Protein AF-0000000082899718 (afdb_homodimer)

Structure (mmCIF, N/CA/C/O backbone):
data_AF-0000000082899718-model_v1
#
loop_
_entity.id
_entity.type
_entity.pdbx_description
1 polymer 'Cadherin domain-containing protein'
#
loop_
_atom_site.group_PDB
_atom_site.id
_atom_site.type_symbol
_atom_site.label_atom_id
_atom_site.label_alt_id
_atom_site.label_comp_id
_atom_site.label_asym_id
_atom_site.label_entity_id
_atom_site.label_seq_id
_atom_site.pdbx_PDB_ins_code
_atom_site.Cartn_x
_atom_site.Cartn_y
_atom_site.Cartn_z
_atom_site.occupancy
_atom_site.B_iso_or_equiv
_atom_site.auth_seq_id
_atom_site.auth_comp_id
_atom_site.auth_asym_id
_atom_site.auth_atom_id
_atom_site.pdbx_PDB_model_num
ATOM 1 N N . MET A 1 1 ? -25.375 -7.09 -9.625 1 28.59 1 MET A N 1
ATOM 2 C CA . MET A 1 1 ? -25.609 -8.531 -9.547 1 28.59 1 MET A CA 1
ATOM 3 C C . MET A 1 1 ? -24.859 -9.258 -10.656 1 28.59 1 MET A C 1
ATOM 5 O O . MET A 1 1 ? -25.297 -9.273 -11.805 1 28.59 1 MET A O 1
ATOM 9 N N . ALA A 1 2 ? -23.562 -9.211 -10.625 1 34 2 ALA A N 1
ATOM 10 C CA . ALA A 1 2 ? -22.844 -9.773 -11.766 1 34 2 ALA A CA 1
ATOM 11 C C . ALA A 1 2 ? -23.312 -11.195 -12.062 1 34 2 ALA A C 1
ATOM 13 O O . ALA A 1 2 ? -23.578 -11.969 -11.148 1 34 2 ALA A O 1
ATOM 14 N N . ARG A 1 3 ? -23.938 -11.422 -13.211 1 34.09 3 ARG A N 1
ATOM 15 C CA . ARG A 1 3 ? -24.406 -12.703 -13.719 1 34.09 3 ARG A CA 1
ATOM 16 C C . ARG A 1 3 ? -23.422 -13.82 -13.398 1 34.09 3 ARG A C 1
ATOM 18 O O . ARG A 1 3 ? -22.281 -13.797 -13.852 1 34.09 3 ARG A O 1
ATOM 25 N N . ARG A 1 4 ? -23.641 -14.484 -12.312 1 43.28 4 ARG A N 1
ATOM 26 C CA . ARG A 1 4 ? -22.906 -15.695 -11.961 1 43.28 4 ARG A CA 1
ATOM 27 C C . ARG A 1 4 ? -22.844 -16.672 -13.141 1 43.28 4 ARG A C 1
ATOM 29 O O . ARG A 1 4 ? -23.891 -17.156 -13.602 1 43.28 4 ARG A O 1
ATOM 36 N N . LEU A 1 5 ? -22.141 -16.359 -14.008 1 43.94 5 LEU A N 1
ATOM 37 C CA . LEU A 1 5 ? -22.062 -17.297 -15.117 1 43.94 5 LEU A CA 1
ATOM 38 C C . LEU A 1 5 ? -22.172 -18.734 -14.625 1 43.94 5 LEU A C 1
ATOM 40 O O . LEU A 1 5 ? -21.734 -19.062 -13.523 1 43.94 5 LEU A O 1
ATOM 44 N N . PRO A 1 6 ? -23.156 -19.438 -15.25 1 46.75 6 PRO A N 1
ATOM 45 C CA . PRO A 1 6 ? -23.344 -20.859 -14.953 1 46.75 6 PRO A CA 1
ATOM 46 C C . PRO A 1 6 ? -22.031 -21.641 -14.898 1 46.75 6 PRO A C 1
ATOM 48 O O . PRO A 1 6 ? -21.125 -21.359 -15.688 1 46.75 6 PRO A O 1
ATOM 51 N N . PHE A 1 7 ? -21.75 -22.094 -13.797 1 46.81 7 PHE A N 1
ATOM 52 C CA . PHE A 1 7 ? -20.641 -22.969 -13.438 1 46.81 7 PHE A CA 1
ATOM 53 C C . PHE A 1 7 ? -20.641 -24.234 -14.297 1 46.81 7 PHE A C 1
ATOM 55 O O . PHE A 1 7 ? -19.938 -25.203 -13.984 1 46.81 7 PHE A O 1
ATOM 62 N N . ASP A 1 8 ? -21.578 -24.328 -15.281 1 45.09 8 ASP A N 1
ATOM 63 C CA . ASP A 1 8 ? -21.609 -25.656 -15.875 1 45.09 8 ASP A CA 1
ATOM 64 C C . ASP A 1 8 ? -20.312 -25.953 -16.609 1 45.09 8 ASP A C 1
ATOM 66 O O . ASP A 1 8 ? -19.828 -25.141 -17.406 1 45.09 8 ASP A O 1
ATOM 70 N N . GLU A 1 9 ? -19.609 -27.062 -16.188 1 52.81 9 GLU A N 1
ATOM 71 C CA . GLU A 1 9 ? -18.281 -27.625 -16.453 1 52.81 9 GLU A CA 1
ATOM 72 C C . GLU A 1 9 ? -18.234 -28.266 -17.844 1 52.81 9 GLU A C 1
ATOM 74 O O . GLU A 1 9 ? -18.844 -29.312 -18.062 1 52.81 9 GLU A O 1
ATOM 79 N N . PRO A 1 10 ? -18.188 -27.562 -18.922 1 48.19 10 PRO A N 1
ATOM 80 C CA . PRO A 1 10 ? -18 -28.438 -20.094 1 48.19 10 PRO A CA 1
ATOM 81 C C . PRO A 1 10 ? -16.703 -29.234 -20.031 1 48.19 10 PRO A C 1
ATOM 83 O O . PRO A 1 10 ? -15.695 -28.75 -19.5 1 48.19 10 PRO A O 1
ATOM 86 N N . VAL A 1 11 ? -16.75 -30.594 -20.047 1 50.59 11 VAL A N 1
ATOM 87 C CA . VAL A 1 11 ? -15.633 -31.5 -20.328 1 50.59 11 VAL A CA 1
ATOM 88 C C . VAL A 1 11 ? -15 -31.156 -21.672 1 50.59 11 VAL A C 1
ATOM 90 O O . VAL A 1 11 ? -15.703 -31.016 -22.672 1 50.59 11 VAL A O 1
ATOM 93 N N . LYS A 1 12 ? -13.93 -30.328 -21.812 1 57.06 12 LYS A N 1
ATOM 94 C CA . LYS A 1 12 ? -13.344 -30.141 -23.141 1 57.06 12 LYS A CA 1
ATOM 95 C C . LYS A 1 12 ? -11.992 -30.844 -23.25 1 57.06 12 LYS A C 1
ATOM 97 O O . LYS A 1 12 ? -11.367 -31.156 -22.219 1 57.06 12 LYS A O 1
ATOM 102 N N . VAL A 1 13 ? -11.742 -31.547 -24.406 1 54.06 13 VAL A N 1
ATOM 103 C CA . VAL A 1 13 ? -10.406 -32 -24.812 1 54.06 13 VAL A CA 1
ATOM 104 C C . VAL A 1 13 ? -9.438 -30.812 -24.766 1 54.06 13 VAL A C 1
ATOM 106 O O . VAL A 1 13 ? -9.703 -29.766 -25.359 1 54.06 13 VAL A O 1
ATOM 109 N N . CYS A 1 14 ? -8.688 -30.688 -23.688 1 55.84 14 CYS A N 1
ATOM 110 C CA . CYS A 1 14 ? -7.906 -29.484 -23.438 1 55.84 14 CYS A CA 1
ATOM 111 C C . CYS A 1 14 ? -6.867 -29.266 -24.531 1 55.84 14 CYS A C 1
ATOM 113 O O . CYS A 1 14 ? -6.566 -28.125 -24.875 1 55.84 14 CYS A O 1
ATOM 115 N N . ASP A 1 15 ? -5.777 -29.953 -24.656 1 53.25 15 ASP A N 1
ATOM 116 C CA . ASP A 1 15 ? -4.734 -29.656 -25.625 1 53.25 15 ASP A CA 1
ATOM 117 C C . ASP A 1 15 ? -4.734 -30.672 -26.766 1 53.25 15 ASP A C 1
ATOM 119 O O . ASP A 1 15 ? -4.547 -31.859 -26.547 1 53.25 15 ASP A O 1
ATOM 123 N N . ARG A 1 16 ? -5.48 -30.312 -27.859 1 45.59 16 ARG A N 1
ATOM 124 C CA . ARG A 1 16 ? -5.566 -31.094 -29.078 1 45.59 16 ARG A CA 1
ATOM 125 C C . ARG A 1 16 ? -4.195 -31.266 -29.719 1 45.59 16 ARG A C 1
ATOM 127 O O . ARG A 1 16 ? -4.055 -31.969 -30.719 1 45.59 16 ARG A O 1
ATOM 134 N N . ALA A 1 17 ? -3.336 -30.391 -29.391 1 42.31 17 ALA A N 1
ATOM 135 C CA . ALA A 1 17 ? -2.281 -30.391 -30.406 1 42.31 17 ALA A CA 1
ATOM 136 C C . ALA A 1 17 ? -1.588 -31.734 -30.484 1 42.31 17 ALA A C 1
ATOM 138 O O . ALA A 1 17 ? -1.127 -32.156 -31.562 1 42.31 17 ALA A O 1
ATOM 139 N N . SER A 1 18 ? -0.905 -32.25 -29.391 1 42.44 18 SER A N 1
ATOM 140 C CA . SER A 1 18 ? -0 -33.344 -29.719 1 42.44 18 SER A CA 1
ATOM 141 C C . SER A 1 18 ? -0.727 -34.688 -29.703 1 42.44 18 SER A C 1
ATOM 143 O O . SER A 1 18 ? -1.551 -34.938 -28.828 1 42.44 18 SER A O 1
ATOM 145 N N . GLY A 1 19 ? -1.219 -35.188 -30.719 1 43.94 19 GLY A N 1
ATOM 146 C CA . GLY A 1 19 ? -1.816 -36.5 -31.016 1 43.94 19 GLY A CA 1
ATOM 147 C C . GLY A 1 19 ? -2.539 -37.125 -29.844 1 43.94 19 GLY A C 1
ATOM 148 O O . GLY A 1 19 ? -3.631 -37.656 -30 1 43.94 19 GLY A O 1
ATOM 149 N N . ARG A 1 20 ? -1.922 -37.688 -28.828 1 52 20 ARG A N 1
ATOM 150 C CA . ARG A 1 20 ? -2.697 -38.312 -27.75 1 52 20 ARG A CA 1
ATOM 151 C C . ARG A 1 20 ? -2.916 -37.344 -26.609 1 52 20 ARG A C 1
ATOM 153 O O . ARG A 1 20 ? -1.966 -36.969 -25.906 1 52 20 ARG A O 1
ATOM 160 N N . THR A 1 21 ? -3.875 -36.281 -26.516 1 60.38 21 THR A N 1
ATOM 161 C CA . THR A 1 21 ? -4.203 -35.094 -25.719 1 60.38 21 THR A CA 1
ATOM 162 C C . THR A 1 21 ? -4.793 -35.5 -24.375 1 60.38 21 THR A C 1
ATOM 164 O O . THR A 1 21 ? -5.777 -36.25 -24.312 1 60.38 21 THR A O 1
ATOM 167 N N . PRO A 1 22 ? -3.99 -35.25 -23.266 1 76.06 22 PRO A N 1
ATOM 168 C CA . PRO A 1 22 ? -4.598 -35.562 -21.969 1 76.06 22 PRO A CA 1
ATOM 169 C C . PRO A 1 22 ? -5.988 -34.938 -21.797 1 76.06 22 PRO A C 1
ATOM 171 O O . PRO A 1 22 ? -6.277 -33.906 -22.391 1 76.06 22 PRO A O 1
ATOM 174 N N . LEU A 1 23 ? -6.855 -35.844 -21.359 1 82.56 23 LEU A N 1
ATOM 175 C CA . LEU A 1 23 ? -8.195 -35.344 -21.062 1 82.56 23 LEU A CA 1
ATOM 176 C C . LEU A 1 23 ? -8.156 -34.312 -19.953 1 82.56 23 LEU A C 1
ATOM 178 O O . LEU A 1 23 ? -7.285 -34.375 -19.078 1 82.56 23 LEU A O 1
ATOM 182 N N . CYS A 1 24 ? -8.969 -33.312 -20.125 1 88.62 24 CYS A N 1
ATOM 183 C CA . CYS A 1 24 ? -8.984 -32.25 -19.125 1 88.62 24 CYS A CA 1
ATOM 184 C C . CYS A 1 24 ? -10.414 -31.859 -18.75 1 88.62 24 CYS A C 1
ATOM 186 O O . CYS A 1 24 ? -11.367 -32.312 -19.406 1 88.62 24 CYS A O 1
ATOM 188 N N . ALA A 1 25 ? -10.539 -31.234 -17.641 1 90.12 25 ALA A N 1
ATOM 189 C CA . ALA A 1 25 ? -11.773 -30.625 -17.172 1 90.12 25 ALA A CA 1
ATOM 190 C C . ALA A 1 25 ? -11.578 -29.141 -16.891 1 90.12 25 ALA A C 1
ATOM 192 O O . ALA A 1 25 ? -10.461 -28.703 -16.578 1 90.12 25 ALA A O 1
ATOM 193 N N . GLU A 1 26 ? -12.602 -28.359 -17.094 1 91.44 26 GLU A N 1
ATOM 194 C CA . GLU A 1 26 ? -12.555 -26.922 -16.844 1 91.44 26 GLU A CA 1
ATOM 195 C C . GLU A 1 26 ? -13.648 -26.516 -15.859 1 91.44 26 GLU A C 1
ATOM 197 O O . GLU A 1 26 ? -14.734 -27.094 -15.844 1 91.44 26 GLU A O 1
ATOM 202 N N . ALA A 1 27 ? -13.289 -25.594 -15.062 1 92.31 27 ALA A N 1
ATOM 203 C CA . ALA A 1 27 ? -14.242 -25.016 -14.117 1 92.31 27 ALA A CA 1
ATOM 204 C C . ALA A 1 27 ? -13.906 -23.547 -13.836 1 92.31 27 ALA A C 1
ATOM 206 O O . ALA A 1 27 ? -12.867 -23.062 -14.258 1 92.31 27 ALA A O 1
ATOM 207 N N . VAL A 1 28 ? -14.867 -22.906 -13.242 1 93.56 28 VAL A N 1
ATOM 208 C CA . VAL A 1 28 ? -14.688 -21.5 -12.906 1 93.56 28 VAL A CA 1
ATOM 209 C C . VAL A 1 28 ? -14.617 -21.328 -11.383 1 93.56 28 VAL A C 1
ATOM 211 O O . VAL A 1 28 ? -15.391 -21.953 -10.656 1 93.56 28 VAL A O 1
ATOM 214 N N . VAL A 1 29 ? -13.625 -20.625 -10.977 1 95.12 29 VAL A N 1
ATOM 215 C CA . VAL A 1 29 ? -13.508 -20.203 -9.586 1 95.12 29 VAL A CA 1
ATOM 216 C C . VAL A 1 29 ? -13.68 -18.688 -9.492 1 95.12 29 VAL A C 1
ATOM 218 O O . VAL A 1 29 ? -13.031 -17.938 -10.227 1 95.12 29 VAL A O 1
ATOM 221 N N . VAL A 1 30 ? -14.562 -18.281 -8.656 1 95.69 30 VAL A N 1
ATOM 222 C CA . VAL A 1 30 ? -14.727 -16.844 -8.422 1 95.69 30 VAL A CA 1
ATOM 223 C C . VAL A 1 30 ? -14.047 -16.453 -7.109 1 95.69 30 VAL A C 1
ATOM 225 O O . VAL A 1 30 ? -14.336 -17.031 -6.059 1 95.69 30 VAL A O 1
ATOM 228 N N . VAL A 1 31 ? -13.094 -15.594 -7.18 1 95.94 31 VAL A N 1
ATOM 229 C CA . VAL A 1 31 ? -12.414 -15.086 -5.992 1 95.94 31 VAL A CA 1
ATOM 230 C C . VAL A 1 31 ? -12.906 -13.68 -5.676 1 95.94 31 VAL A C 1
ATOM 232 O O . VAL A 1 31 ? -12.641 -12.734 -6.426 1 95.94 31 VAL A O 1
ATOM 235 N N . ASP A 1 32 ? -13.57 -13.547 -4.566 1 93.94 32 ASP A N 1
ATOM 236 C CA . ASP A 1 32 ? -14.008 -12.234 -4.102 1 93.94 32 ASP A CA 1
ATOM 237 C C . ASP A 1 32 ? -12.852 -11.461 -3.465 1 93.94 32 ASP A C 1
ATOM 239 O O . ASP A 1 32 ? -12.148 -11.992 -2.6 1 93.94 32 ASP A O 1
ATOM 243 N N . VAL A 1 33 ? -12.594 -10.383 -4.012 1 91 33 VAL A N 1
ATOM 244 C CA . VAL A 1 33 ? -11.578 -9.516 -3.432 1 91 33 VAL A CA 1
ATOM 245 C C . VAL A 1 33 ? -12.219 -8.602 -2.389 1 91 33 VAL A C 1
ATOM 247 O O . VAL A 1 33 ? -12.891 -7.625 -2.736 1 91 33 VAL A O 1
ATOM 250 N N . LEU A 1 34 ? -11.914 -9.008 -1.213 1 83.56 34 LEU A N 1
ATOM 251 C CA . LEU A 1 34 ? -12.547 -8.297 -0.114 1 83.56 34 LEU A CA 1
ATOM 252 C C . LEU A 1 34 ? -11.695 -7.113 0.332 1 83.56 34 LEU A C 1
ATOM 254 O O . LEU A 1 34 ? -10.477 -7.234 0.459 1 83.56 34 LEU A O 1
ATOM 258 N N . ASP A 1 35 ? -12.164 -6.02 0.228 1 81.12 35 ASP A N 1
ATOM 259 C CA . ASP A 1 35 ? -11.594 -4.824 0.837 1 81.12 35 ASP A CA 1
ATOM 260 C C . ASP A 1 35 ? -12.492 -4.281 1.944 1 81.12 35 ASP A C 1
ATOM 262 O O . ASP A 1 35 ? -13.375 -3.463 1.688 1 81.12 35 ASP A O 1
ATOM 266 N N . LYS A 1 36 ? -12.258 -4.949 3.092 1 78.94 36 LYS A N 1
ATOM 267 C CA . LYS A 1 36 ? -13.133 -4.598 4.207 1 78.94 36 LYS A CA 1
ATOM 268 C C . LYS A 1 36 ? -12.641 -3.338 4.914 1 78.94 36 LYS A C 1
ATOM 270 O O . LYS A 1 36 ? -11.438 -3.164 5.117 1 78.94 36 LYS A O 1
ATOM 275 N N . ASN A 1 37 ? -13.602 -2.486 5.184 1 87.38 37 ASN A N 1
ATOM 276 C CA . ASN A 1 37 ? -13.305 -1.341 6.035 1 87.38 37 ASN A CA 1
ATOM 277 C C . ASN A 1 37 ? -13.367 -1.712 7.516 1 87.38 37 ASN A C 1
ATOM 279 O O . ASN A 1 37 ? -14.398 -1.513 8.164 1 87.38 37 ASN A O 1
ATOM 283 N N . ASP A 1 38 ? -12.25 -2.26 8.023 1 86.62 38 ASP A N 1
ATOM 284 C CA . ASP A 1 38 ? -12.273 -2.797 9.383 1 86.62 38 ASP A CA 1
ATOM 285 C C . ASP A 1 38 ? -11.508 -1.891 10.344 1 86.62 38 ASP A C 1
ATOM 287 O O . ASP A 1 38 ? -11.422 -2.182 11.539 1 86.62 38 ASP A O 1
ATOM 291 N N . ASN A 1 39 ? -10.961 -0.843 9.852 1 91.06 39 ASN A N 1
ATOM 292 C CA . ASN A 1 39 ? -10.281 0.121 10.711 1 91.06 39 ASN A CA 1
ATOM 293 C C . ASN A 1 39 ? -10.906 1.509 10.602 1 91.06 39 ASN A C 1
ATOM 295 O O . ASN A 1 39 ? -11.234 1.961 9.5 1 91.06 39 ASN A O 1
ATOM 299 N N . LYS A 1 40 ? -11.102 2.094 11.734 1 95.38 40 LYS A N 1
ATOM 300 C CA . LYS A 1 40 ? -11.617 3.461 11.758 1 95.38 40 LYS A CA 1
ATOM 301 C C . LYS A 1 40 ? -10.477 4.473 11.859 1 95.38 40 LYS A C 1
ATOM 303 O O . LYS A 1 40 ? -9.391 4.148 12.336 1 95.38 40 LYS A O 1
ATOM 308 N N . PRO A 1 41 ? -10.703 5.68 11.352 1 95.69 41 PRO A N 1
ATOM 309 C CA . PRO A 1 41 ? -9.703 6.723 11.586 1 95.69 41 PRO A CA 1
ATOM 310 C C . PRO A 1 41 ? -9.461 6.977 13.078 1 95.69 41 PRO A C 1
ATOM 312 O O . PRO A 1 41 ? -10.406 7.035 13.859 1 95.69 41 PRO A O 1
ATOM 315 N N . LEU A 1 42 ? -8.203 7.07 13.406 1 94.62 42 LEU A N 1
ATOM 316 C CA . LEU A 1 42 ? -7.832 7.32 14.797 1 94.62 42 LEU A CA 1
ATOM 317 C C . LEU A 1 42 ? -6.965 8.57 14.914 1 94.62 42 LEU A C 1
ATOM 319 O O . LEU A 1 42 ? -6.016 8.742 14.141 1 94.62 42 LEU A O 1
ATOM 323 N N . PHE A 1 43 ? -7.391 9.375 15.812 1 92.62 43 PHE A N 1
ATOM 324 C CA . PHE A 1 43 ? -6.551 10.516 16.156 1 92.62 43 PHE A CA 1
ATOM 325 C C . PHE A 1 43 ? -5.418 10.102 17.078 1 92.62 43 PHE A C 1
ATOM 327 O O . PHE A 1 43 ? -5.465 9.031 17.688 1 92.62 43 PHE A O 1
ATOM 334 N N . ASN A 1 44 ? -4.336 10.922 17.047 1 83.62 44 ASN A N 1
ATOM 335 C CA . ASN A 1 44 ? -3.174 10.594 17.875 1 83.62 44 ASN A CA 1
ATOM 336 C C . ASN A 1 44 ? -3.471 10.75 19.359 1 83.62 44 ASN A C 1
ATOM 338 O O . ASN A 1 44 ? -2.629 10.438 20.203 1 83.62 44 ASN A O 1
ATOM 342 N N . THR A 1 45 ? -4.609 11.195 19.672 1 79.19 45 THR A N 1
ATOM 343 C CA . THR A 1 45 ? -4.988 11.367 21.078 1 79.19 45 THR A CA 1
ATOM 344 C C . THR A 1 45 ? -6.438 10.945 21.297 1 79.19 45 THR A C 1
ATOM 346 O O . THR A 1 45 ? -7.238 10.938 20.359 1 79.19 45 THR A O 1
ATOM 349 N N . THR A 1 46 ? -6.621 10.516 22.547 1 73.94 46 THR A N 1
ATOM 350 C CA . THR A 1 46 ? -7.984 10.141 22.922 1 73.94 46 THR A CA 1
ATOM 351 C C . THR A 1 46 ? -8.633 11.211 23.797 1 73.94 46 THR A C 1
ATOM 353 O O . THR A 1 46 ? -9.828 11.141 24.078 1 73.94 46 THR A O 1
ATOM 356 N N . SER A 1 47 ? -7.938 12.078 24.219 1 83.62 47 SER A N 1
ATOM 357 C CA . SER A 1 47 ? -8.438 13.156 25.062 1 83.62 47 SER A CA 1
ATOM 358 C C . SER A 1 47 ? -8.508 14.469 24.297 1 83.62 47 SER A C 1
ATOM 360 O O . SER A 1 47 ? -8.148 14.531 23.125 1 83.62 47 SER A O 1
ATOM 362 N N . ASN A 1 48 ? -9.109 15.406 25.078 1 85.38 48 ASN A N 1
ATOM 363 C CA . ASN A 1 48 ? -9.164 16.734 24.484 1 85.38 48 ASN A CA 1
ATOM 364 C C . ASN A 1 48 ? -7.773 17.234 24.078 1 85.38 48 ASN A C 1
ATOM 366 O O . ASN A 1 48 ? -6.801 17.016 24.797 1 85.38 48 ASN A O 1
ATOM 370 N N . LEU A 1 49 ? -7.75 17.734 22.922 1 90.06 49 LEU A N 1
ATOM 371 C CA . LEU A 1 49 ? -6.496 18.25 22.391 1 90.06 49 LEU A CA 1
ATOM 372 C C . LEU A 1 49 ? -6.441 19.781 22.531 1 90.06 49 LEU A C 1
ATOM 374 O O . LEU A 1 49 ? -7.305 20.484 22 1 90.06 49 LEU A O 1
ATOM 378 N N . HIS A 1 50 ? -5.496 20.234 23.281 1 91.44 50 HIS A N 1
ATOM 379 C CA . HIS A 1 50 ? -5.277 21.672 23.422 1 91.44 50 HIS A CA 1
ATOM 380 C C . HIS A 1 50 ? -4.301 22.188 22.359 1 91.44 50 HIS A C 1
ATOM 382 O O . HIS A 1 50 ? -3.191 21.656 22.234 1 91.44 50 HIS A O 1
ATOM 388 N N . VAL A 1 51 ? -4.715 23.188 21.656 1 92.88 51 VAL A N 1
ATOM 389 C CA . VAL A 1 51 ? -3.875 23.719 20.578 1 92.88 51 VAL A CA 1
ATOM 390 C C . VAL A 1 51 ? -3.838 25.25 20.656 1 92.88 51 VAL A C 1
ATOM 392 O O . VAL A 1 51 ? -4.887 25.891 20.719 1 92.88 51 VAL A O 1
ATOM 395 N N . HIS A 1 52 ? -2.629 25.797 20.703 1 94.12 52 HIS A N 1
ATOM 396 C CA . HIS A 1 52 ? -2.488 27.25 20.578 1 94.12 52 HIS A CA 1
ATOM 397 C C . HIS A 1 52 ? -2.615 27.688 19.125 1 94.12 52 HIS A C 1
ATOM 399 O O . HIS A 1 52 ? -2.027 27.078 18.234 1 94.12 52 HIS A O 1
ATOM 405 N N . VAL A 1 53 ? -3.389 28.719 18.922 1 93.62 53 VAL A N 1
ATOM 406 C CA . VAL A 1 53 ? -3.598 29.234 17.578 1 93.62 53 VAL A CA 1
ATOM 407 C C . VAL A 1 53 ? -3.398 30.75 17.562 1 93.62 53 VAL A C 1
ATOM 409 O O . VAL A 1 53 ? -3.422 31.391 18.609 1 93.62 53 VAL A O 1
ATOM 412 N N . PRO A 1 54 ? -3.16 31.312 16.391 1 90.75 54 PRO A N 1
ATOM 413 C CA . PRO A 1 54 ? -2.965 32.781 16.328 1 90.75 54 PRO A CA 1
ATOM 414 C C . PRO A 1 54 ? -4.258 33.531 16.562 1 90.75 54 PRO A C 1
ATOM 416 O O . PRO A 1 54 ? -5.309 33.188 16.031 1 90.75 54 PRO A O 1
ATOM 419 N N . ALA A 1 55 ? -4.051 34.594 17.312 1 90.19 55 ALA A N 1
ATOM 420 C CA . ALA A 1 55 ? -5.133 35.562 17.469 1 90.19 55 ALA A CA 1
ATOM 421 C C . ALA A 1 55 ? -5.012 36.719 16.469 1 90.19 55 ALA A C 1
ATOM 423 O O . ALA A 1 55 ? -3.979 36.844 15.805 1 90.19 55 ALA A O 1
ATOM 424 N N . ASN A 1 56 ? -6.09 37.406 16.219 1 87.31 56 ASN A N 1
ATOM 425 C CA . ASN A 1 56 ? -6.133 38.625 15.438 1 87.31 56 ASN A CA 1
ATOM 426 C C . ASN A 1 56 ? -5.777 38.344 13.977 1 87.31 56 ASN A C 1
ATOM 428 O O . ASN A 1 56 ? -5.117 39.188 13.336 1 87.31 56 ASN A O 1
ATOM 432 N N . ARG A 1 57 ? -6.07 37.125 13.586 1 84 57 ARG A N 1
ATOM 433 C CA . ARG A 1 57 ? -5.801 36.781 12.195 1 84 57 ARG A CA 1
ATOM 434 C C . ARG A 1 57 ? -6.926 35.938 11.617 1 84 57 ARG A C 1
ATOM 436 O O . ARG A 1 57 ? -7.562 35.156 12.336 1 84 57 ARG A O 1
ATOM 443 N N . VAL A 1 58 ? -7.051 36.094 10.289 1 87.38 58 VAL A N 1
ATOM 444 C CA . VAL A 1 58 ? -7.98 35.219 9.562 1 87.38 58 VAL A CA 1
ATOM 445 C C . VAL A 1 58 ? -7.199 34.188 8.758 1 87.38 58 VAL A C 1
ATOM 447 O O . VAL A 1 58 ? -6.047 34.438 8.383 1 87.38 58 VAL A O 1
ATOM 450 N N . GLY A 1 59 ? -7.895 33.125 8.539 1 90 59 GLY A N 1
ATOM 451 C CA . GLY A 1 59 ? -7.234 32.094 7.742 1 90 59 GLY A CA 1
ATOM 452 C C . GLY A 1 59 ? -6.891 30.859 8.539 1 90 59 GLY A C 1
ATOM 453 O O . GLY A 1 59 ? -7.629 30.469 9.445 1 90 59 GLY A O 1
ATOM 454 N N . LEU A 1 60 ? -5.766 30.344 8.219 1 91.5 60 LEU A N 1
ATOM 455 C CA . LEU A 1 60 ? -5.391 29.047 8.758 1 91.5 60 LEU A CA 1
ATOM 456 C C . LEU A 1 60 ? -5.027 29.156 10.234 1 91.5 60 LEU A C 1
ATOM 458 O O . LEU A 1 60 ? -4.23 30 10.625 1 91.5 60 LEU A O 1
ATOM 462 N N . LEU A 1 61 ? -5.641 28.328 11.016 1 92.19 61 LEU A N 1
ATOM 463 C CA . LEU A 1 61 ? -5.336 28.25 12.438 1 92.19 61 LEU A CA 1
ATOM 464 C C . LEU A 1 61 ? -4.445 27.047 12.742 1 92.19 61 LEU A C 1
ATOM 466 O O . LEU A 1 61 ? -3.404 27.188 13.383 1 92.19 61 LEU A O 1
ATOM 470 N N . THR A 1 62 ? -4.867 25.922 12.266 1 93.5 62 THR A N 1
ATOM 471 C CA . THR A 1 62 ? -4.148 24.672 12.516 1 93.5 62 THR A CA 1
ATOM 472 C C . THR A 1 62 ? -4.656 23.562 11.602 1 93.5 62 THR A C 1
ATOM 474 O O . THR A 1 62 ? -5.582 23.781 10.812 1 93.5 62 THR A O 1
ATOM 477 N N . ARG A 1 63 ? -3.959 22.438 11.656 1 93.62 63 ARG A N 1
ATOM 478 C CA . ARG A 1 63 ? -4.387 21.25 10.922 1 93.62 63 ARG A CA 1
ATOM 479 C C . ARG A 1 63 ? -4.434 20.031 11.836 1 93.62 63 ARG A C 1
ATOM 481 O O . ARG A 1 63 ? -3.514 19.797 12.625 1 93.62 63 ARG A O 1
ATOM 488 N N . ILE A 1 64 ? -5.578 19.359 11.766 1 92.56 64 ILE A N 1
ATOM 489 C CA . ILE A 1 64 ? -5.727 18.109 12.492 1 92.56 64 ILE A CA 1
ATOM 490 C C . ILE A 1 64 ? -5.664 16.938 11.523 1 92.56 64 ILE A C 1
ATOM 492 O O . ILE A 1 64 ? -5.945 17.094 10.328 1 92.56 64 ILE A O 1
ATOM 496 N N . PHE A 1 65 ? -5.199 15.781 12.031 1 92.69 65 PHE A N 1
ATOM 497 C CA . PHE A 1 65 ? -5.105 14.617 11.156 1 92.69 65 PHE A CA 1
ATOM 498 C C . PHE A 1 65 ? -5.387 13.336 11.93 1 92.69 65 PHE A C 1
ATOM 500 O O . PHE A 1 65 ? -5.133 13.266 13.133 1 92.69 65 PHE A O 1
ATOM 507 N N . ALA A 1 66 ? -5.918 12.352 11.273 1 94 66 ALA A N 1
ATOM 508 C CA . ALA A 1 66 ? -6.188 11.016 11.781 1 94 66 ALA A CA 1
ATOM 509 C C . ALA A 1 66 ? -5.551 9.953 10.891 1 94 66 ALA A C 1
ATOM 511 O O . ALA A 1 66 ? -5.215 10.219 9.734 1 94 66 ALA A O 1
ATOM 512 N N . ASN A 1 67 ? -5.305 8.773 11.547 1 93.12 67 ASN A N 1
ATOM 513 C CA . ASN A 1 67 ? -4.73 7.66 10.805 1 93.12 67 ASN A CA 1
ATOM 514 C C . ASN A 1 67 ? -5.723 6.508 10.672 1 93.12 67 ASN A C 1
ATOM 516 O O . ASN A 1 67 ? -6.32 6.082 11.664 1 93.12 67 ASN A O 1
ATOM 520 N N . ASP A 1 68 ? -5.918 6.129 9.43 1 93.25 68 ASP A N 1
ATOM 521 C CA . ASP A 1 68 ? -6.695 4.934 9.125 1 93.25 68 ASP A CA 1
ATOM 522 C C . ASP A 1 68 ? -5.797 3.807 8.617 1 93.25 68 ASP A C 1
ATOM 524 O O . ASP A 1 68 ? -5.109 3.961 7.609 1 93.25 68 ASP A O 1
ATOM 528 N N . ALA A 1 69 ? -5.809 2.627 9.281 1 86.44 69 ALA A N 1
ATOM 529 C CA . ALA A 1 69 ? -4.84 1.554 9.055 1 86.44 69 ALA A CA 1
ATOM 530 C C . ALA A 1 69 ? -5.23 0.709 7.848 1 86.44 69 ALA A C 1
ATOM 532 O O . ALA A 1 69 ? -4.492 -0.197 7.453 1 86.44 69 ALA A O 1
ATOM 533 N N . ASP A 1 70 ? -6.41 0.975 7.332 1 86.25 70 ASP A N 1
ATOM 534 C CA . ASP A 1 70 ? -6.785 0.244 6.125 1 86.25 70 ASP A CA 1
ATOM 535 C C . ASP A 1 70 ? -5.867 0.601 4.961 1 86.25 70 ASP A C 1
ATOM 537 O O . ASP A 1 70 ? -5.203 1.641 4.98 1 86.25 70 ASP A O 1
ATOM 541 N N . ALA A 1 71 ? -5.801 -0.228 3.945 1 78.44 71 ALA A N 1
ATOM 542 C CA . ALA A 1 71 ? -4.996 0.03 2.754 1 78.44 71 ALA A CA 1
ATOM 543 C C . ALA A 1 71 ? -5.469 1.289 2.035 1 78.44 71 ALA A C 1
ATOM 545 O O . ALA A 1 71 ? -6.613 1.715 2.203 1 78.44 71 ALA A O 1
ATOM 546 N N . ASP A 1 72 ? -4.555 1.854 1.293 1 77.31 72 ASP A N 1
ATOM 547 C CA . ASP A 1 72 ? -4.891 3.068 0.557 1 77.31 72 ASP A CA 1
ATOM 548 C C . ASP A 1 72 ? -6.129 2.863 -0.31 1 77.31 72 ASP A C 1
ATOM 550 O O . ASP A 1 72 ? -6.27 1.831 -0.968 1 77.31 72 ASP A O 1
ATOM 554 N N . GLY A 1 73 ? -6.965 3.766 -0.255 1 82.62 73 GLY A N 1
ATOM 555 C CA . GLY A 1 73 ? -8.242 3.703 -0.941 1 82.62 73 GLY A CA 1
ATOM 556 C C . GLY A 1 73 ? -9.375 4.344 -0.156 1 82.62 73 GLY A C 1
ATOM 557 O O . GLY A 1 73 ? -9.133 5.125 0.765 1 82.62 73 GLY A O 1
ATOM 558 N N . PRO A 1 74 ? -10.625 4.004 -0.505 1 87.44 74 PRO A N 1
ATOM 559 C CA . PRO A 1 74 ? -11.781 4.609 0.16 1 87.44 74 PRO A CA 1
ATOM 560 C C . PRO A 1 74 ? -11.844 4.285 1.651 1 87.44 74 PRO A C 1
ATOM 562 O O . PRO A 1 74 ? -12.328 5.094 2.443 1 87.44 74 PRO A O 1
ATOM 565 N N . ASN A 1 75 ? -11.312 3.117 1.988 1 89.06 75 ASN A N 1
ATOM 566 C CA . ASN A 1 75 ? -11.391 2.68 3.377 1 89.06 75 ASN A CA 1
ATOM 567 C C . ASN A 1 75 ? -10.461 3.494 4.277 1 89.06 75 ASN A C 1
ATOM 569 O O . ASN A 1 75 ? -10.633 3.508 5.496 1 89.06 75 ASN A O 1
ATOM 573 N N . SER A 1 76 ? -9.477 4.125 3.623 1 90.62 76 SER A N 1
ATOM 574 C CA . SER A 1 76 ? -8.523 4.891 4.422 1 90.62 76 SER A CA 1
ATOM 575 C C . SER A 1 76 ? -8.547 6.367 4.035 1 90.62 76 SER A C 1
ATOM 577 O O . SER A 1 76 ? -7.719 7.148 4.508 1 90.62 76 SER A O 1
ATOM 579 N N . ASP A 1 77 ? -9.461 6.797 3.174 1 92.5 77 ASP A N 1
ATOM 580 C CA . ASP A 1 77 ? -9.648 8.195 2.795 1 92.5 77 ASP A CA 1
ATOM 581 C C . ASP A 1 77 ? -10.539 8.922 3.803 1 92.5 77 ASP A C 1
ATOM 583 O O . ASP A 1 77 ? -11.734 8.641 3.896 1 92.5 77 ASP A O 1
ATOM 587 N N . ILE A 1 78 ? -9.914 9.883 4.484 1 95.75 78 ILE A N 1
ATOM 588 C CA . ILE A 1 78 ? -10.57 10.461 5.645 1 95.75 78 ILE A CA 1
ATOM 589 C C . ILE A 1 78 ? -11.133 11.836 5.285 1 95.75 78 ILE A C 1
ATOM 591 O O . ILE A 1 78 ? -10.469 12.633 4.625 1 95.75 78 ILE A O 1
ATOM 595 N N . GLU A 1 79 ? -12.312 12.086 5.648 1 95.62 79 GLU A N 1
ATOM 596 C CA . GLU A 1 79 ? -12.969 13.391 5.586 1 95.62 79 GLU A CA 1
ATOM 597 C C . GLU A 1 79 ? -13.188 13.961 6.98 1 95.62 79 GLU A C 1
ATOM 599 O O . GLU A 1 79 ? -13.531 13.234 7.914 1 95.62 79 GLU A O 1
ATOM 604 N N . TYR A 1 80 ? -13.023 15.219 7.055 1 95.81 80 TYR A N 1
ATOM 605 C CA . TYR A 1 80 ? -13.164 15.898 8.336 1 95.81 80 TYR A CA 1
ATOM 606 C C . TYR A 1 80 ? -14.367 16.828 8.336 1 95.81 80 TYR A C 1
ATOM 608 O O . TYR A 1 80 ? -14.688 17.438 7.316 1 95.81 80 TYR A O 1
ATOM 616 N N . SER A 1 81 ? -15.031 16.891 9.469 1 93.62 81 SER A N 1
ATOM 617 C CA . SER A 1 81 ? -16.141 17.812 9.664 1 93.62 81 SER A CA 1
ATOM 618 C C . SER A 1 81 ? -16.312 18.156 11.141 1 93.62 81 SER A C 1
ATOM 620 O O . SER A 1 81 ? -15.812 17.453 12.016 1 93.62 81 SER A O 1
ATOM 622 N N . PHE A 1 82 ? -16.891 19.281 11.367 1 93.38 82 PHE A N 1
ATOM 623 C CA . PHE A 1 82 ? -17.266 19.625 12.734 1 93.38 82 PHE A CA 1
ATOM 624 C C . PHE A 1 82 ? -18.578 18.953 13.117 1 93.38 82 PHE A C 1
ATOM 626 O O . PHE A 1 82 ? -19.5 18.875 12.305 1 93.38 82 PHE A O 1
ATOM 633 N N . ILE A 1 83 ? -18.578 18.375 14.336 1 88.81 83 ILE A N 1
ATOM 634 C CA . ILE A 1 83 ? -19.844 17.844 14.828 1 88.81 83 ILE A CA 1
ATOM 635 C C . ILE A 1 83 ? -20.188 18.5 16.156 1 88.81 83 ILE A C 1
ATOM 637 O O . ILE A 1 83 ? -19.312 19.031 16.844 1 88.81 83 ILE A O 1
ATOM 641 N N . GLY A 1 84 ? -21.609 18.281 16.641 1 76.31 84 GLY A N 1
ATOM 642 C CA . GLY A 1 84 ? -22.094 18.859 17.875 1 76.31 84 GLY A CA 1
ATOM 643 C C . GLY A 1 84 ? -22.438 20.328 17.75 1 76.31 84 GLY A C 1
ATOM 644 O O . GLY A 1 84 ? -22.453 20.875 16.641 1 76.31 84 GLY A O 1
ATOM 645 N N . PRO A 1 85 ? -23.141 20.875 18.828 1 63.28 85 PRO A N 1
ATOM 646 C CA . PRO A 1 85 ? -23.547 22.281 18.828 1 63.28 85 PRO A CA 1
ATOM 647 C C . PRO A 1 85 ? -22.375 23.234 18.531 1 63.28 85 PRO A C 1
ATOM 649 O O . PRO A 1 85 ? -21.406 23.281 19.312 1 63.28 85 PRO A O 1
ATOM 652 N N . LEU A 1 86 ? -21.844 22.859 17.828 1 53.53 86 LEU A N 1
ATOM 653 C CA . LEU A 1 86 ? -20.531 23.438 17.531 1 53.53 86 LEU A CA 1
ATOM 654 C C . LEU A 1 86 ? -20.625 24.969 17.484 1 53.53 86 LEU A C 1
ATOM 656 O O . LEU A 1 86 ? -19.859 25.656 18.141 1 53.53 86 LEU A O 1
ATOM 660 N N . PHE A 1 87 ? -20.406 25.516 16.281 1 52.16 87 PHE A N 1
ATOM 661 C CA . PHE A 1 87 ? -19.281 26.016 15.484 1 52.16 87 PHE A CA 1
ATOM 662 C C . PHE A 1 87 ? -19.344 27.531 15.375 1 52.16 87 PHE A C 1
ATOM 664 O O . PHE A 1 87 ? -20.406 28.094 15.078 1 52.16 87 PHE A O 1
ATOM 671 N N . ASP A 1 88 ? -18.734 27.953 16.062 1 61.78 88 ASP A N 1
ATOM 672 C CA . ASP A 1 88 ? -18.438 29.344 15.719 1 61.78 88 ASP A CA 1
ATOM 673 C C . ASP A 1 88 ? -18.453 29.562 14.211 1 61.78 88 ASP A C 1
ATOM 675 O O . ASP A 1 88 ? -17.641 28.984 13.484 1 61.78 88 ASP A O 1
ATOM 679 N N . ASP A 1 89 ? -19.625 29.875 13.766 1 77.25 89 ASP A N 1
ATOM 680 C CA . ASP A 1 89 ? -19.875 30.188 12.367 1 77.25 89 ASP A CA 1
ATOM 681 C C . ASP A 1 89 ? -18.641 30.812 11.703 1 77.25 89 ASP A C 1
ATOM 683 O O . ASP A 1 89 ? -18.625 31.016 10.492 1 77.25 89 ASP A O 1
ATOM 687 N N . LYS A 1 90 ? -17.672 30.891 12.594 1 86.56 90 LYS A N 1
ATOM 688 C CA . LYS A 1 90 ? -16.484 31.547 12.055 1 86.56 90 LYS A CA 1
ATOM 689 C C . LYS A 1 90 ? -15.453 30.531 11.586 1 86.56 90 LYS A C 1
ATOM 691 O O . LYS A 1 90 ? -14.539 30.875 10.82 1 86.56 90 LYS A O 1
ATOM 696 N N . LEU A 1 91 ? -15.625 29.25 12.055 1 92.5 91 LEU A N 1
ATOM 697 C CA . LEU A 1 91 ? -14.586 28.266 11.766 1 92.5 91 LEU A CA 1
ATOM 698 C C . LEU A 1 91 ? -14.992 27.391 10.586 1 92.5 91 LEU A C 1
ATOM 700 O O . LEU A 1 91 ? -16.172 27.125 10.383 1 92.5 91 LEU A O 1
ATOM 704 N N . ARG A 1 92 ? -14.023 27.109 9.82 1 93 92 ARG A N 1
ATOM 705 C CA . ARG A 1 92 ? -14.164 26.172 8.711 1 93 92 ARG A CA 1
ATOM 706 C C . ARG A 1 92 ? -13.109 25.078 8.781 1 93 92 ARG A C 1
ATOM 708 O O . ARG A 1 92 ? -12.023 25.297 9.328 1 93 92 ARG A O 1
ATOM 715 N N . ILE A 1 93 ? -13.539 23.922 8.305 1 94.19 93 ILE A N 1
ATOM 716 C CA . ILE A 1 93 ? -12.578 22.828 8.195 1 94.19 93 ILE A CA 1
ATOM 717 C C . ILE A 1 93 ? -12.617 22.25 6.785 1 94.19 93 ILE A C 1
ATOM 719 O O . ILE A 1 93 ? -13.695 22.047 6.219 1 94.19 93 ILE A O 1
ATOM 723 N N . ASP A 1 94 ? -11.422 22.031 6.184 1 93.94 94 ASP A N 1
ATOM 724 C CA . ASP A 1 94 ? -11.406 21.5 4.824 1 93.94 94 ASP A CA 1
ATOM 725 C C . ASP A 1 94 ? -11.188 19.984 4.836 1 93.94 94 ASP A C 1
ATOM 727 O O . ASP A 1 94 ? -11.188 19.359 5.898 1 93.94 94 ASP A O 1
ATOM 731 N N . SER A 1 95 ? -11.094 19.375 3.68 1 92.62 95 SER A N 1
ATOM 732 C CA . SER A 1 95 ? -11.031 17.922 3.518 1 92.62 95 SER A CA 1
ATOM 733 C C . SER A 1 95 ? -9.727 17.359 4.074 1 92.62 95 SER A C 1
ATOM 735 O O . SER A 1 95 ? -9.609 16.156 4.297 1 92.62 95 SER A O 1
ATOM 737 N N . TYR A 1 96 ? -8.758 18.234 4.355 1 92.5 96 TYR A N 1
ATOM 738 C CA . TYR A 1 96 ? -7.461 17.766 4.84 1 92.5 96 TYR A CA 1
ATOM 739 C C . TYR A 1 96 ? -7.293 18.047 6.324 1 92.5 96 TYR A C 1
ATOM 741 O O . TYR A 1 96 ? -6.215 17.844 6.891 1 92.5 96 TYR A O 1
ATOM 749 N N . GLY A 1 97 ? -8.383 18.578 6.934 1 94.12 97 GLY A N 1
ATOM 750 C CA . GLY A 1 97 ? -8.352 18.812 8.367 1 94.12 97 GLY A CA 1
ATOM 751 C C . GLY A 1 97 ? -7.805 20.188 8.734 1 94.12 97 GLY A C 1
ATOM 752 O O . GLY A 1 97 ? -7.488 20.438 9.898 1 94.12 97 GLY A O 1
ATOM 753 N N . ARG A 1 98 ? -7.695 21.047 7.738 1 94.19 98 ARG A N 1
ATOM 754 C CA . ARG A 1 98 ? -7.258 22.406 8.023 1 94.19 98 ARG A CA 1
ATOM 755 C C . ARG A 1 98 ? -8.398 23.234 8.602 1 94.19 98 ARG A C 1
ATOM 757 O O . ARG A 1 98 ? -9.461 23.359 7.988 1 94.19 98 ARG A O 1
ATOM 764 N N . ILE A 1 99 ? -8.086 23.75 9.703 1 94.12 99 ILE A N 1
ATOM 765 C CA . ILE A 1 99 ? -9.07 24.578 10.383 1 94.12 99 ILE A CA 1
ATOM 766 C C . ILE A 1 99 ? -8.719 26.062 10.188 1 94.12 99 ILE A C 1
ATOM 768 O O . ILE A 1 99 ? -7.594 26.469 10.469 1 94.12 99 ILE A O 1
ATOM 772 N N . SER A 1 100 ? -9.656 26.781 9.703 1 93.94 100 SER A N 1
ATOM 773 C CA . SER A 1 100 ? -9.484 28.219 9.453 1 93.94 100 SER A CA 1
ATOM 774 C C . SER A 1 100 ? -10.633 29.016 10.047 1 93.94 100 SER A C 1
ATOM 776 O O . SER A 1 100 ? -11.664 28.469 10.43 1 93.94 100 SER A O 1
ATOM 778 N N . THR A 1 101 ? -10.352 30.25 10.211 1 92.5 101 THR A N 1
ATOM 779 C CA . THR A 1 101 ? -11.375 31.141 10.734 1 92.5 101 THR A CA 1
ATOM 780 C C . THR A 1 101 ? -11.641 32.281 9.766 1 92.5 101 THR A C 1
ATOM 782 O O . THR A 1 101 ? -10.719 32.781 9.125 1 92.5 101 THR A O 1
ATOM 785 N N . VAL A 1 102 ? -12.891 32.719 9.594 1 91.19 102 VAL A N 1
ATOM 786 C CA . VAL A 1 102 ? -13.266 33.781 8.703 1 91.19 102 VAL A CA 1
ATOM 787 C C . VAL A 1 102 ? -13.297 35.125 9.477 1 91.19 102 VAL A C 1
ATOM 789 O O . VAL A 1 102 ? -13.32 36.188 8.883 1 91.19 102 VAL A O 1
ATOM 792 N N . GLU A 1 103 ? -13.32 35.031 10.742 1 89.44 103 GLU A N 1
ATOM 793 C CA . GLU A 1 103 ? -13.203 36.156 11.641 1 89.44 103 GLU A CA 1
ATOM 794 C C . GLU A 1 103 ? -12.094 35.969 12.664 1 89.44 103 GLU A C 1
ATOM 796 O O . GLU A 1 103 ? -11.977 34.875 13.25 1 89.44 103 GLU A O 1
ATOM 801 N N . ALA A 1 104 ? -11.336 37 12.875 1 89.06 104 ALA A N 1
ATOM 802 C CA . ALA A 1 104 ? -10.195 36.906 13.789 1 89.06 104 ALA A CA 1
ATOM 803 C C . ALA A 1 104 ? -10.648 36.531 15.203 1 89.06 104 ALA A C 1
ATOM 805 O O . ALA A 1 104 ? -11.664 37.062 15.68 1 89.06 104 ALA A O 1
ATOM 806 N N . LEU A 1 105 ? -9.875 35.719 15.789 1 90.06 105 LEU A N 1
ATOM 807 C CA . LEU A 1 105 ? -10.133 35.344 17.172 1 90.06 105 LEU A CA 1
ATOM 808 C C . LEU A 1 105 ? -9.492 36.375 18.125 1 90.06 105 LEU A C 1
ATOM 810 O O . LEU A 1 105 ? -8.391 36.875 17.859 1 90.06 105 LEU A O 1
ATOM 814 N N . LYS A 1 106 ? -10.203 36.625 19.203 1 89 106 LYS A N 1
ATOM 815 C CA . LYS A 1 106 ? -9.648 37.531 20.203 1 89 106 LYS A CA 1
ATOM 816 C C . LYS A 1 106 ? -8.57 36.844 21.031 1 89 106 LYS A C 1
ATOM 818 O O . LYS A 1 106 ? -8.703 35.688 21.406 1 89 106 LYS A O 1
ATOM 823 N N . PRO A 1 107 ? -7.523 37.656 21.297 1 90.12 107 PRO A N 1
ATOM 824 C CA . PRO A 1 107 ? -6.496 37.094 22.172 1 90.12 107 PRO A CA 1
ATOM 825 C C . PRO A 1 107 ? -7.059 36.594 23.5 1 90.12 107 PRO A C 1
ATOM 827 O O . PRO A 1 107 ? -7.875 37.281 24.125 1 90.12 107 PRO A O 1
ATOM 830 N N . GLY A 1 108 ? -6.664 35.344 23.859 1 90.19 108 GLY A N 1
ATOM 831 C CA . GLY A 1 108 ? -7.09 34.781 25.125 1 90.19 108 GLY A CA 1
ATOM 832 C C . GLY A 1 108 ? -8.375 33.969 25.016 1 90.19 108 GLY A C 1
ATOM 833 O O . GLY A 1 108 ? -8.758 33.281 25.969 1 90.19 108 GLY A O 1
ATOM 834 N N . SER A 1 109 ? -8.992 34.062 23.891 1 90.62 109 SER A N 1
ATOM 835 C CA . SER A 1 109 ? -10.234 33.312 23.719 1 90.62 109 SER A CA 1
ATOM 836 C C . SER A 1 109 ? -9.969 31.828 23.562 1 90.62 109 SER A C 1
ATOM 838 O O . SER A 1 109 ? -8.875 31.422 23.156 1 90.62 109 SER A O 1
ATOM 840 N N . GLN A 1 110 ? -10.938 31.094 24.047 1 92.19 110 GLN A N 1
ATOM 841 C CA . GLN A 1 110 ? -10.898 29.641 23.891 1 92.19 110 GLN A CA 1
ATOM 842 C C . GLN A 1 110 ? -12.141 29.141 23.156 1 92.19 110 GLN A C 1
ATOM 844 O O . GLN A 1 110 ? -13.266 29.547 23.469 1 92.19 110 GLN A O 1
ATOM 849 N N . ILE A 1 111 ? -11.875 28.344 22.203 1 90.5 111 ILE A N 1
ATOM 850 C CA . ILE A 1 111 ? -12.977 27.766 21.438 1 90.5 111 ILE A CA 1
ATOM 851 C C . ILE A 1 111 ? -12.906 26.234 21.5 1 90.5 111 ILE A C 1
ATOM 853 O O . ILE A 1 111 ? -11.828 25.656 21.312 1 90.5 111 ILE A O 1
ATOM 857 N N . HIS A 1 112 ? -14.039 25.672 21.734 1 90.88 112 HIS A N 1
ATOM 858 C CA . HIS A 1 112 ? -14.148 24.203 21.734 1 90.88 112 HIS A CA 1
ATOM 859 C C . HIS A 1 112 ? -14.836 23.719 20.469 1 90.88 112 HIS A C 1
ATOM 861 O O . HIS A 1 112 ? -15.93 24.172 20.125 1 90.88 112 HIS A O 1
ATOM 867 N N . VAL A 1 113 ? -14.133 22.875 19.812 1 91 113 VAL A N 1
ATOM 868 C CA . VAL A 1 113 ? -14.758 22.297 18.625 1 91 113 VAL A CA 1
ATOM 869 C C . VAL A 1 113 ? -14.539 20.781 18.625 1 91 113 VAL A C 1
ATOM 871 O O . VAL A 1 113 ? -13.508 20.297 19.078 1 91 113 VAL A O 1
ATOM 874 N N . THR A 1 114 ? -15.523 20.109 18.172 1 92.38 114 THR A N 1
ATOM 875 C CA . THR A 1 114 ? -15.398 18.656 18.016 1 92.38 114 THR A CA 1
ATOM 876 C C . THR A 1 114 ? -15.289 18.297 16.531 1 92.38 114 THR A C 1
ATOM 878 O O . THR A 1 114 ? -16.156 18.672 15.734 1 92.38 114 THR A O 1
ATOM 881 N N . VAL A 1 115 ? -14.25 17.609 16.234 1 93.75 115 VAL A N 1
ATOM 882 C CA . VAL A 1 115 ? -13.984 17.25 14.852 1 93.75 115 VAL A CA 1
ATOM 883 C C . VAL A 1 115 ? -14.273 15.758 14.633 1 93.75 115 VAL A C 1
ATOM 885 O O . VAL A 1 115 ? -13.859 14.922 15.438 1 93.75 115 VAL A O 1
ATOM 888 N N . LEU A 1 116 ? -15 15.508 1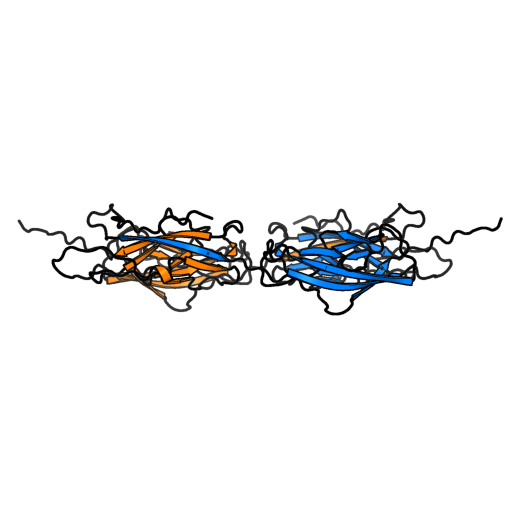3.617 1 94.81 116 LEU A N 1
ATOM 889 C CA . LEU A 1 116 ? -15.281 14.148 13.18 1 94.81 116 LEU A CA 1
ATOM 890 C C . LEU A 1 116 ? -14.391 13.758 12.008 1 94.81 116 LEU A C 1
ATOM 892 O O . LEU A 1 116 ? -14.273 14.5 11.031 1 94.81 116 LEU A O 1
ATOM 896 N N . ALA A 1 117 ? -13.648 12.656 12.164 1 96.44 117 ALA A N 1
ATOM 897 C CA . ALA A 1 117 ? -12.93 12.023 11.062 1 96.44 117 ALA A CA 1
ATOM 898 C C . ALA A 1 117 ? -13.664 10.773 10.578 1 96.44 117 ALA A C 1
ATOM 900 O O . ALA A 1 117 ? -13.922 9.859 11.359 1 96.44 117 ALA A O 1
ATOM 901 N N . GLN A 1 118 ? -14.039 10.828 9.375 1 96.81 118 GLN A N 1
ATOM 902 C CA . GLN A 1 118 ? -14.797 9.719 8.805 1 96.81 118 GLN A CA 1
ATOM 903 C C . GLN A 1 118 ? -14.164 9.219 7.512 1 96.81 118 GLN A C 1
ATOM 905 O O . GLN A 1 118 ? -13.789 10.016 6.648 1 96.81 118 GLN A O 1
ATOM 910 N N . ASP A 1 119 ? -14.039 7.844 7.453 1 96.25 119 ASP A N 1
ATOM 911 C CA . ASP A 1 119 ? -13.492 7.305 6.211 1 96.25 119 ASP A CA 1
ATOM 912 C C . ASP A 1 119 ? -14.578 7.141 5.152 1 96.25 119 ASP A C 1
ATOM 914 O O . ASP A 1 119 ? -15.742 7.465 5.398 1 96.25 119 ASP A O 1
ATOM 918 N N . HIS A 1 120 ? -14.242 6.766 3.924 1 94.25 120 HIS A N 1
ATOM 919 C CA . HIS A 1 120 ? -15.188 6.617 2.822 1 94.25 120 HIS A CA 1
ATOM 920 C C . HIS A 1 120 ? -15.438 5.148 2.5 1 94.25 120 HIS A C 1
ATOM 922 O O . HIS A 1 120 ? -15.688 4.797 1.346 1 94.25 120 HIS A O 1
ATOM 928 N N . GLY A 1 121 ? -15.234 4.285 3.516 1 91 121 GLY A N 1
ATOM 929 C CA . GLY A 1 121 ? -15.461 2.863 3.312 1 91 121 GLY A CA 1
ATOM 930 C C . GLY A 1 121 ? -16.922 2.475 3.418 1 91 121 GLY A C 1
ATOM 931 O O . GLY A 1 121 ? -17.797 3.34 3.527 1 91 121 GLY A O 1
ATOM 932 N N . GLU A 1 122 ? -17.203 1.136 3.271 1 85.94 122 GLU A N 1
ATOM 933 C CA . GLU A 1 122 ? -18.547 0.585 3.439 1 85.94 122 GLU A CA 1
ATOM 934 C C . GLU A 1 122 ? -18.562 -0.533 4.477 1 85.94 122 GLU A C 1
ATOM 936 O O . GLU A 1 122 ? -18.031 -1.62 4.234 1 85.94 122 GLU A O 1
ATOM 941 N N . PRO A 1 123 ? -19.047 -0.297 5.602 1 91.94 123 PRO A N 1
ATOM 942 C CA . PRO A 1 123 ? -19.641 0.959 6.07 1 91.94 123 PRO A CA 1
ATOM 943 C C . PRO A 1 123 ? -18.578 2.01 6.418 1 91.94 123 PRO A C 1
ATOM 945 O O . PRO A 1 123 ? -17.422 1.673 6.641 1 91.94 123 PRO A O 1
ATOM 948 N N . ARG A 1 124 ? -19.047 3.217 6.441 1 95.38 124 ARG A N 1
ATOM 949 C CA . ARG A 1 124 ? -18.141 4.281 6.871 1 95.38 124 ARG A CA 1
ATOM 950 C C . ARG A 1 124 ? -17.859 4.195 8.367 1 95.38 124 ARG A C 1
ATOM 952 O O . ARG A 1 124 ? -18.781 3.992 9.164 1 95.38 124 ARG A O 1
ATOM 959 N N . LEU A 1 125 ? -16.625 4.277 8.688 1 97 125 LEU A N 1
ATOM 960 C CA . LEU A 1 125 ? -16.203 4.297 10.086 1 97 125 LEU A CA 1
ATOM 961 C C . LEU A 1 125 ? -15.672 5.668 10.477 1 97 125 LEU A C 1
ATOM 963 O O . LEU A 1 125 ? -15.188 6.418 9.625 1 97 125 LEU A O 1
ATOM 967 N N . ASN A 1 126 ? -15.859 5.977 11.711 1 96.31 126 ASN A N 1
ATOM 968 C CA . ASN A 1 126 ? -15.5 7.332 12.117 1 96.31 126 ASN A CA 1
ATOM 969 C C . ASN A 1 126 ? -14.969 7.363 13.547 1 96.31 126 ASN A C 1
ATOM 971 O O . ASN A 1 126 ? -15.055 6.367 14.266 1 96.31 126 ASN A O 1
ATOM 975 N N . ASN A 1 127 ? -14.344 8.414 13.867 1 96.19 127 ASN A N 1
ATOM 976 C CA . ASN A 1 127 ? -13.867 8.797 15.188 1 96.19 127 ASN A CA 1
ATOM 977 C C . ASN A 1 127 ? -13.914 10.305 15.391 1 96.19 127 ASN A C 1
ATOM 979 O O . ASN A 1 127 ? -13.938 11.062 14.414 1 96.19 127 ASN A O 1
ATOM 983 N N . SER A 1 128 ? -14.062 10.68 16.641 1 93.75 128 SER A N 1
ATOM 984 C CA . SER A 1 128 ? -14.133 12.117 16.906 1 93.75 128 SER A CA 1
ATOM 985 C C . SER A 1 128 ? -13.195 12.516 18.031 1 93.75 128 SER A C 1
ATOM 987 O O . SER A 1 128 ? -12.766 11.672 18.828 1 93.75 128 SER A O 1
ATOM 989 N N . VAL A 1 129 ? -12.859 13.789 18.047 1 93.06 129 VAL A N 1
ATOM 990 C CA . VAL A 1 129 ? -12.016 14.359 19.094 1 93.06 129 VAL A CA 1
ATOM 991 C C . VAL A 1 129 ? -12.414 15.812 19.344 1 93.06 129 VAL A C 1
ATOM 993 O O . VAL A 1 129 ? -12.867 16.5 18.422 1 93.06 129 VAL A O 1
ATOM 996 N N . THR A 1 130 ? -12.305 16.203 20.578 1 92.5 130 THR A N 1
ATOM 997 C CA . THR A 1 130 ? -12.57 17.594 20.922 1 92.5 130 THR A CA 1
ATOM 998 C C . THR A 1 130 ? -11.273 18.406 20.938 1 92.5 130 THR A C 1
ATOM 1000 O O . THR A 1 130 ? -10.305 18 21.594 1 92.5 130 THR A O 1
ATOM 1003 N N . LEU A 1 131 ? -11.289 19.5 20.203 1 91.94 131 LEU A N 1
ATOM 1004 C CA . LEU A 1 131 ? -10.164 20.422 20.156 1 91.94 131 LEU A CA 1
ATOM 1005 C C . LEU A 1 131 ? -10.477 21.688 20.953 1 91.94 131 LEU A C 1
ATOM 1007 O O . LEU A 1 131 ? -11.555 22.266 20.812 1 91.94 131 LEU A O 1
ATOM 1011 N N . ILE A 1 132 ? -9.594 22.016 21.797 1 92.69 132 ILE A N 1
ATOM 1012 C CA . ILE A 1 132 ? -9.656 23.297 22.5 1 92.69 132 ILE A CA 1
ATOM 1013 C C . ILE A 1 132 ? -8.633 24.266 21.906 1 92.69 132 ILE A C 1
ATOM 1015 O O . ILE A 1 132 ? -7.426 24.125 22.141 1 92.69 132 ILE A O 1
ATOM 1019 N N . LEU A 1 133 ? -9.102 25.188 21.141 1 93.19 133 LEU A N 1
ATOM 1020 C CA . LEU A 1 133 ? -8.258 26.203 20.5 1 93.19 133 LEU A CA 1
ATOM 1021 C C . LEU A 1 133 ? -8.07 27.406 21.406 1 93.19 133 LEU A C 1
ATOM 1023 O O . LEU A 1 133 ? -9.047 28.047 21.812 1 93.19 133 LEU A O 1
ATOM 1027 N N . GLU A 1 134 ? -6.855 27.641 21.719 1 93.75 134 GLU A N 1
ATOM 1028 C CA . GLU A 1 134 ? -6.516 28.812 22.531 1 93.75 134 GLU A CA 1
ATOM 1029 C C . GLU A 1 134 ? -5.801 29.875 21.703 1 93.75 134 GLU A C 1
ATOM 1031 O O . GLU A 1 134 ? -4.66 29.672 21.266 1 93.75 134 GLU A O 1
ATOM 1036 N N . ALA A 1 135 ? -6.441 30.969 21.531 1 92.81 135 ALA A N 1
ATOM 1037 C CA . ALA A 1 135 ? -5.887 32.031 20.719 1 92.81 135 ALA A CA 1
ATOM 1038 C C . ALA A 1 135 ? -4.879 32.875 21.5 1 92.81 135 ALA A C 1
ATOM 1040 O O . ALA A 1 135 ? -5.203 33.406 22.578 1 92.81 135 ALA A O 1
ATOM 1041 N N . LEU A 1 136 ? -3.684 33 20.906 1 91.06 136 LEU A N 1
ATOM 1042 C CA . LEU A 1 136 ? -2.629 33.75 21.562 1 91.06 136 LEU A CA 1
ATOM 1043 C C . LEU A 1 136 ? -2.266 35 20.734 1 91.06 136 LEU A C 1
ATOM 1045 O O . LEU A 1 136 ? -2.098 34.906 19.516 1 91.06 136 LEU A O 1
ATOM 1049 N N . GLY A 1 137 ? -2.23 36.094 21.312 1 85.12 137 GLY A N 1
ATOM 1050 C CA . GLY A 1 137 ? -1.796 37.312 20.688 1 85.12 137 GLY A CA 1
ATOM 1051 C C . GLY A 1 137 ? -0.341 37.656 20.969 1 85.12 137 GLY A C 1
ATOM 1052 O O . GLY A 1 137 ? 0.387 36.844 21.531 1 85.12 137 GLY A O 1
ATOM 1053 N N . ARG A 1 138 ? 0.062 38.812 20.391 1 81.31 138 ARG A N 1
ATOM 1054 C CA . ARG A 1 138 ? 1.437 39.281 20.562 1 81.31 138 ARG A CA 1
ATOM 1055 C C . ARG A 1 138 ? 1.727 39.562 22.031 1 81.31 138 ARG A C 1
ATOM 1057 O O . ARG A 1 138 ? 0.841 40 22.781 1 81.31 138 ARG A O 1
ATOM 1064 N N . SER A 1 139 ? 2.947 39.094 22.391 1 71.44 139 SER A N 1
ATOM 1065 C CA . SER A 1 139 ? 3.381 39.438 23.75 1 71.44 139 SER A CA 1
ATOM 1066 C C . SER A 1 139 ? 3.533 40.969 23.906 1 71.44 139 SER A C 1
ATOM 1068 O O . SER A 1 139 ? 3.859 41.656 22.938 1 71.44 139 SER A O 1
ATOM 1070 N N . ARG A 1 140 ? 2.662 41.781 24.766 1 59.75 140 ARG A N 1
ATOM 1071 C CA . ARG A 1 140 ? 2.59 43.219 25.016 1 59.75 140 ARG A CA 1
ATOM 1072 C C . ARG A 1 140 ? 3.982 43.844 25.094 1 59.75 140 ARG A C 1
ATOM 1074 O O . ARG A 1 140 ? 4.48 44.125 26.172 1 59.75 140 ARG A O 1
ATOM 1081 N N . LYS A 1 141 ? 5.004 43.188 24.438 1 55.56 141 LYS A N 1
ATOM 1082 C CA . LYS A 1 141 ? 6.191 43.906 24.891 1 55.56 141 LYS A CA 1
ATOM 1083 C C . LYS A 1 141 ? 6.348 45.219 24.156 1 55.56 141 LYS A C 1
ATOM 1085 O O . LYS A 1 141 ? 5.773 45.438 23.078 1 55.56 141 LYS A O 1
ATOM 1090 N N . THR A 1 142 ? 7.332 46.031 24.641 1 49.19 142 THR A N 1
ATOM 1091 C CA . THR A 1 142 ? 7.812 47.406 24.672 1 49.19 142 THR A CA 1
ATOM 1092 C C . THR A 1 142 ? 8.055 47.906 23.266 1 49.19 142 THR A C 1
ATOM 1094 O O . THR A 1 142 ? 8.102 47.125 22.312 1 49.19 142 THR A O 1
ATOM 1097 N N . SER A 1 143 ? 8.461 49.25 23.219 1 52.41 143 SER A N 1
ATOM 1098 C CA . SER A 1 143 ? 8.758 50.438 22.406 1 52.41 143 SER A CA 1
ATOM 1099 C C . SER A 1 143 ? 9.664 50.062 21.234 1 52.41 143 SER A C 1
ATOM 1101 O O . SER A 1 143 ? 9.898 50.875 20.344 1 52.41 143 SER A O 1
ATOM 1103 N N . ALA A 1 144 ? 10.406 48.938 21.297 1 58.12 144 ALA A N 1
ATOM 1104 C CA . ALA A 1 144 ? 11.438 48.781 20.266 1 58.12 144 ALA A CA 1
ATOM 1105 C C . ALA A 1 144 ? 10.836 48.25 18.969 1 58.12 144 ALA A C 1
ATOM 1107 O O . ALA A 1 144 ? 9.719 47.75 18.953 1 58.12 144 ALA A O 1
ATOM 1108 N N . ALA A 1 145 ? 11.422 48.5 17.891 1 74.75 145 ALA A N 1
ATOM 1109 C CA . ALA A 1 145 ? 11.078 48.125 16.531 1 74.75 145 ALA A CA 1
ATOM 1110 C C . ALA A 1 145 ? 10.852 46.594 16.438 1 74.75 145 ALA A C 1
ATOM 1112 O O . ALA A 1 145 ? 11.711 45.812 16.844 1 74.75 145 ALA A O 1
ATOM 1113 N N . ASN A 1 146 ? 9.672 46.156 16.25 1 79.94 146 ASN A N 1
ATOM 1114 C CA . ASN A 1 146 ? 9.32 44.75 16.047 1 79.94 146 ASN A CA 1
ATOM 1115 C C . ASN A 1 146 ? 10.203 44.094 15 1 79.94 146 ASN A C 1
ATOM 1117 O O . ASN A 1 146 ? 10.312 44.594 13.875 1 79.94 146 ASN A O 1
ATOM 1121 N N . LYS A 1 147 ? 10.875 43.094 15.414 1 82.88 147 LYS A N 1
ATOM 1122 C CA . LYS A 1 147 ? 11.742 42.344 14.5 1 82.88 147 LYS A CA 1
ATOM 1123 C C . LYS A 1 147 ? 11.086 41.031 14.07 1 82.88 147 LYS A C 1
ATOM 1125 O O . LYS A 1 147 ? 10.406 40.406 14.859 1 82.88 147 LYS A O 1
ATOM 1130 N N . PRO A 1 148 ? 11.359 40.625 12.883 1 86.81 148 PRO A N 1
ATOM 1131 C CA . PRO A 1 148 ? 10.766 39.406 12.375 1 86.81 148 PRO A CA 1
ATOM 1132 C C . PRO A 1 148 ? 11.43 38.156 12.953 1 86.81 148 PRO A C 1
ATOM 1134 O O . PRO A 1 148 ? 12.578 38.219 13.406 1 86.81 148 PRO A O 1
ATOM 1137 N N . PRO A 1 149 ? 10.633 37.031 12.914 1 91.44 149 PRO A N 1
ATOM 1138 C CA . PRO A 1 149 ? 11.258 35.75 13.312 1 91.44 149 PRO A CA 1
ATOM 1139 C C . PRO A 1 149 ? 12.438 35.375 12.422 1 91.44 149 PRO A C 1
ATOM 1141 O O . PRO A 1 149 ? 12.523 35.812 11.273 1 91.44 149 PRO A O 1
ATOM 1144 N N . LYS A 1 150 ? 13.32 34.594 12.992 1 91.88 150 LYS A N 1
ATOM 1145 C CA . LYS A 1 150 ? 14.492 34.094 12.281 1 91.88 150 LYS A CA 1
ATOM 1146 C C . LYS A 1 150 ? 14.648 32.594 12.469 1 91.88 150 LYS A C 1
ATOM 1148 O O . LYS A 1 150 ? 14.492 32.062 13.578 1 91.88 150 LYS A O 1
ATOM 1153 N N . PHE A 1 151 ? 14.922 31.969 11.328 1 94.44 151 PHE A N 1
ATOM 1154 C CA . PHE A 1 151 ? 15.188 30.531 11.422 1 94.44 151 PHE A CA 1
ATOM 1155 C C . PHE A 1 151 ? 16.547 30.281 12.047 1 94.44 151 PHE A C 1
ATOM 1157 O O . PHE A 1 151 ? 17.516 31 11.773 1 94.44 151 PHE A O 1
ATOM 1164 N N . VAL A 1 152 ? 16.578 29.297 12.883 1 95 152 VAL A N 1
ATOM 1165 C CA . VAL A 1 152 ? 17.844 28.938 13.531 1 95 152 VAL A CA 1
ATOM 1166 C C . VAL A 1 152 ? 18.109 27.453 13.336 1 95 152 VAL A C 1
ATOM 1168 O O . VAL A 1 152 ? 17.188 26.688 13.008 1 95 152 VAL A O 1
ATOM 1171 N N . GLU A 1 153 ? 19.344 27.016 13.414 1 95.56 153 GLU A N 1
ATOM 1172 C CA . GLU A 1 153 ? 19.781 25.625 13.32 1 95.56 153 GLU A CA 1
ATOM 1173 C C . GLU A 1 153 ? 19.297 24.984 12.016 1 95.56 153 GLU A C 1
ATOM 1175 O O . GLU A 1 153 ? 18.766 23.875 12.031 1 95.56 153 GLU A O 1
ATOM 1180 N N . LYS A 1 154 ? 19.484 25.641 10.969 1 93.25 154 LYS A N 1
ATOM 1181 C CA . LYS A 1 154 ? 18.953 25.25 9.672 1 93.25 154 LYS A CA 1
ATOM 1182 C C . LYS A 1 154 ? 19.516 23.906 9.234 1 93.25 154 LYS A C 1
ATOM 1184 O O . LYS A 1 154 ? 18.812 23.109 8.594 1 93.25 154 LYS A O 1
ATOM 1189 N N . ASP A 1 155 ? 20.75 23.641 9.609 1 93.06 155 ASP A N 1
ATOM 1190 C CA . ASP A 1 155 ? 21.406 22.406 9.188 1 93.06 155 ASP A CA 1
ATOM 1191 C C . ASP A 1 155 ? 20.672 21.172 9.727 1 93.06 155 ASP A C 1
ATOM 1193 O O . ASP A 1 155 ? 20.75 20.094 9.141 1 93.06 155 ASP A O 1
ATOM 1197 N N . ALA A 1 156 ? 19.906 21.406 10.781 1 94.94 156 ALA A N 1
ATOM 1198 C CA . ALA A 1 156 ? 19.25 20.281 11.438 1 94.94 156 ALA A CA 1
ATOM 1199 C C . ALA A 1 156 ? 17.938 19.922 10.742 1 94.94 156 ALA A C 1
ATOM 1201 O O . ALA A 1 156 ? 17.406 18.828 10.914 1 94.94 156 ALA A O 1
ATOM 1202 N N . TRP A 1 157 ? 17.422 20.891 9.969 1 96 157 TRP A N 1
ATOM 1203 C CA . TRP A 1 157 ? 16.078 20.594 9.484 1 96 157 TRP A CA 1
ATOM 1204 C C . TRP A 1 157 ? 15.938 20.953 8.008 1 96 157 TRP A C 1
ATOM 1206 O O . TRP A 1 157 ? 14.906 20.688 7.387 1 96 157 TRP A O 1
ATOM 1216 N N . LYS A 1 158 ? 16.906 21.5 7.418 1 95.19 158 LYS A N 1
ATOM 1217 C CA . LYS A 1 158 ? 16.812 21.906 6.016 1 95.19 158 LYS A CA 1
ATOM 1218 C C . LYS A 1 158 ? 16.656 20.688 5.109 1 95.19 158 LYS A C 1
ATOM 1220 O O . LYS A 1 158 ? 16.125 20.797 4 1 95.19 158 LYS A O 1
ATOM 1225 N N . GLU A 1 159 ? 17.219 19.594 5.527 1 95.19 159 GLU A N 1
ATOM 1226 C CA . GLU A 1 159 ? 17.094 18.328 4.828 1 95.19 159 GLU A CA 1
ATOM 1227 C C . GLU A 1 159 ? 16.547 17.234 5.758 1 95.19 159 GLU A C 1
ATOM 1229 O O . GLU A 1 159 ? 17.156 16.938 6.785 1 95.19 159 GLU A O 1
ATOM 1234 N N . LEU A 1 160 ? 15.445 16.766 5.406 1 96.75 160 LEU A N 1
ATOM 1235 C CA . LEU A 1 160 ? 14.789 15.727 6.195 1 96.75 160 LEU A CA 1
ATOM 1236 C C . LEU A 1 160 ? 14.5 14.5 5.34 1 96.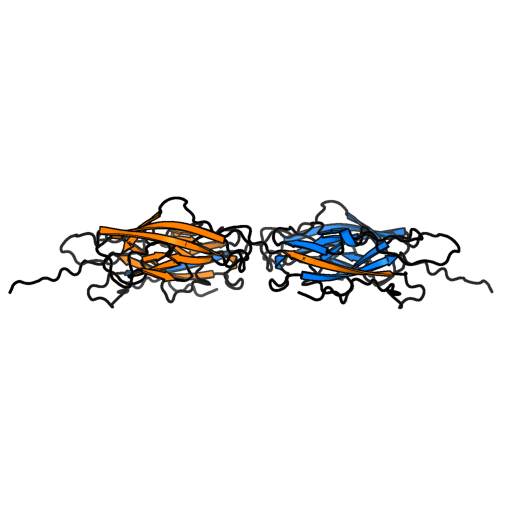75 160 LEU A C 1
ATOM 1238 O O . LEU A 1 160 ? 14.75 14.508 4.129 1 96.75 160 LEU A O 1
ATOM 1242 N N . TYR A 1 161 ? 14.07 13.414 6.055 1 94.19 161 TYR A N 1
ATOM 1243 C CA . TYR A 1 161 ? 13.844 12.164 5.34 1 94.19 161 TYR A CA 1
ATOM 1244 C C . TYR A 1 161 ? 12.555 11.492 5.805 1 94.19 161 TYR A C 1
ATOM 1246 O O . TYR A 1 161 ? 12.219 11.539 6.988 1 94.19 161 TYR A O 1
ATOM 1254 N N . VAL A 1 162 ? 11.883 10.906 4.793 1 94.44 162 VAL A N 1
ATOM 1255 C CA . VAL A 1 162 ? 10.75 10.031 5.09 1 94.44 162 VAL A CA 1
ATOM 1256 C C . VAL A 1 162 ? 10.805 8.797 4.191 1 94.44 162 VAL A C 1
ATOM 1258 O O . VAL A 1 162 ? 11.43 8.82 3.129 1 94.44 162 VAL A O 1
ATOM 1261 N N . SER A 1 163 ? 10.234 7.762 4.676 1 88.62 163 SER A N 1
ATOM 1262 C CA . SER A 1 163 ? 10.125 6.539 3.885 1 88.62 163 SER A CA 1
ATOM 1263 C C . SER A 1 163 ? 8.742 5.918 4.02 1 88.62 163 SER A C 1
ATOM 1265 O O . SER A 1 163 ? 7.941 6.34 4.859 1 88.62 163 SER A O 1
ATOM 1267 N N . ASP A 1 164 ? 8.477 4.949 3.197 1 81.94 164 ASP A N 1
ATOM 1268 C CA . ASP A 1 164 ? 7.184 4.266 3.219 1 81.94 164 ASP A CA 1
ATOM 1269 C C . ASP A 1 164 ? 6.992 3.492 4.52 1 81.94 164 ASP A C 1
ATOM 1271 O O . ASP A 1 164 ? 5.871 3.115 4.867 1 81.94 164 ASP A O 1
ATOM 1275 N N . SER A 1 165 ? 8.039 3.295 5.137 1 79.12 165 SER A N 1
ATOM 1276 C CA . SER A 1 165 ? 7.953 2.564 6.398 1 79.12 165 SER A CA 1
ATOM 1277 C C . SER A 1 165 ? 7.535 3.484 7.543 1 79.12 165 SER A C 1
ATOM 1279 O O . SER A 1 165 ? 7.172 3.016 8.625 1 79.12 165 SER A O 1
ATOM 1281 N N . ASP A 1 166 ? 7.578 4.758 7.32 1 88.5 166 ASP A N 1
ATOM 1282 C CA . ASP A 1 166 ? 7.203 5.711 8.359 1 88.5 166 ASP A CA 1
ATOM 1283 C C . ASP A 1 166 ? 5.684 5.809 8.492 1 88.5 166 ASP A C 1
ATOM 1285 O O . ASP A 1 166 ? 4.984 6.047 7.5 1 88.5 166 ASP A O 1
ATOM 1289 N N . PRO A 1 167 ? 5.207 5.609 9.68 1 87.88 167 PRO A N 1
ATOM 1290 C CA . PRO A 1 167 ? 3.756 5.695 9.867 1 87.88 167 PRO A CA 1
ATOM 1291 C C . PRO A 1 167 ? 3.25 7.133 9.914 1 87.88 167 PRO A C 1
ATOM 1293 O O . PRO A 1 167 ? 4.008 8.047 10.25 1 87.88 167 PRO A O 1
ATOM 1296 N N . VAL A 1 168 ? 2.002 7.336 9.578 1 91.44 168 VAL A N 1
ATOM 1297 C CA . VAL A 1 168 ? 1.341 8.625 9.727 1 91.44 168 VAL A CA 1
ATOM 1298 C C . VAL A 1 168 ? 1.446 9.094 11.18 1 91.44 168 VAL A C 1
ATOM 1300 O O . VAL A 1 168 ? 1.266 8.305 12.109 1 91.44 168 VAL A O 1
ATOM 1303 N N . GLY A 1 169 ? 1.786 10.383 11.391 1 91.62 169 GLY A N 1
ATOM 1304 C CA . GLY A 1 169 ? 1.885 10.945 12.727 1 91.62 169 GLY A CA 1
ATOM 1305 C C . GLY A 1 169 ? 3.316 11.102 13.211 1 91.62 169 GLY A C 1
ATOM 1306 O O . GLY A 1 169 ? 3.572 11.766 14.211 1 91.62 169 GLY A O 1
ATOM 1307 N N . VAL A 1 170 ? 4.148 10.5 12.531 1 93.94 170 VAL A N 1
ATOM 1308 C CA . VAL A 1 170 ? 5.547 10.586 12.93 1 93.94 170 VAL A CA 1
ATOM 1309 C C . VAL A 1 170 ? 6.051 12.016 12.742 1 93.94 170 VAL A C 1
ATOM 1311 O O . VAL A 1 170 ? 5.594 12.734 11.844 1 93.94 170 VAL A O 1
ATOM 1314 N N . ILE A 1 171 ? 6.953 12.414 13.609 1 96 171 ILE A N 1
ATOM 1315 C CA . ILE A 1 171 ? 7.641 13.695 13.469 1 96 171 ILE A CA 1
ATOM 1316 C C . ILE A 1 171 ? 8.797 13.555 12.477 1 96 171 ILE A C 1
ATOM 1318 O O . ILE A 1 171 ? 9.742 12.805 12.719 1 96 171 ILE A O 1
ATOM 1322 N N . VAL A 1 172 ? 8.711 14.188 11.352 1 97.12 172 VAL A N 1
ATOM 1323 C CA . VAL A 1 172 ? 9.727 14.141 10.305 1 97.12 172 VAL A CA 1
ATOM 1324 C C . VAL A 1 172 ? 10.938 14.969 10.711 1 97.12 172 VAL A C 1
ATOM 1326 O O . VAL A 1 172 ? 12.078 14.586 10.43 1 97.12 172 VAL A O 1
ATOM 1329 N N . GLY A 1 173 ? 10.672 16.094 11.336 1 97.38 173 GLY A N 1
ATOM 1330 C CA . GLY A 1 173 ? 11.688 17 11.844 1 97.38 173 GLY A CA 1
ATOM 1331 C C . GLY A 1 173 ? 11.117 18.188 12.586 1 97.38 173 GLY A C 1
ATOM 1332 O O . GLY A 1 173 ? 9.891 18.344 12.656 1 97.38 173 GLY A O 1
ATOM 1333 N N . ILE A 1 174 ? 12.016 18.891 13.234 1 97.19 174 ILE A N 1
ATOM 1334 C CA . ILE A 1 174 ? 11.609 20.078 13.969 1 97.19 174 ILE A CA 1
ATOM 1335 C C . ILE A 1 174 ? 12.266 21.312 13.352 1 97.19 174 ILE A C 1
ATOM 1337 O O . ILE A 1 174 ? 13.492 21.453 13.391 1 97.19 174 ILE A O 1
ATOM 1341 N N . VAL A 1 175 ? 11.469 22.109 12.75 1 96.69 175 VAL A N 1
ATOM 1342 C CA . VAL A 1 175 ? 11.93 23.391 12.227 1 96.69 175 VAL A CA 1
ATOM 1343 C C . VAL A 1 175 ? 12.031 24.406 13.359 1 96.69 175 VAL A C 1
ATOM 1345 O O . VAL A 1 175 ? 11.055 24.641 14.086 1 96.69 175 VAL A O 1
ATOM 1348 N N . ARG A 1 176 ? 13.133 25.031 13.453 1 96.38 176 ARG A N 1
ATOM 1349 C CA . ARG A 1 176 ? 13.359 25.922 14.586 1 96.38 176 ARG A CA 1
ATOM 1350 C C . ARG A 1 176 ? 13.469 27.359 14.125 1 96.38 176 ARG A C 1
ATOM 1352 O O . ARG A 1 176 ? 14.164 27.656 13.148 1 96.38 176 ARG A O 1
ATOM 1359 N N . ALA A 1 177 ? 12.75 28.156 14.773 1 94.88 177 ALA A N 1
ATOM 1360 C CA . ALA A 1 177 ? 12.797 29.609 14.578 1 94.88 177 ALA A CA 1
ATOM 1361 C C . ALA A 1 177 ? 12.719 30.344 15.922 1 94.88 177 ALA A C 1
ATOM 1363 O O . ALA A 1 177 ? 12.25 29.781 16.906 1 94.88 177 ALA A O 1
ATOM 1364 N N . GLU A 1 178 ? 13.297 31.5 15.969 1 93.62 178 GLU A N 1
ATOM 1365 C CA . GLU A 1 178 ? 13.25 32.375 17.141 1 93.62 178 GLU A CA 1
ATOM 1366 C C . GLU A 1 178 ? 12.766 33.75 16.781 1 93.62 178 GLU A C 1
ATOM 1368 O O . GLU A 1 178 ? 12.984 34.219 15.656 1 93.62 178 GLU A O 1
ATOM 1373 N N . ASP A 1 179 ? 12.055 34.219 17.641 1 90.5 179 ASP A N 1
ATOM 1374 C CA . ASP A 1 179 ? 11.656 35.625 17.516 1 90.5 179 ASP A CA 1
ATOM 1375 C C . ASP A 1 179 ? 12.43 36.5 18.484 1 90.5 179 ASP A C 1
ATOM 1377 O O . ASP A 1 179 ? 12.406 36.25 19.703 1 90.5 179 ASP A O 1
ATOM 1381 N N . PRO A 1 180 ? 13.164 37.5 17.984 1 86.88 180 PRO A N 1
ATOM 1382 C CA . PRO A 1 180 ? 13.961 38.375 18.875 1 86.88 180 PRO A CA 1
ATOM 1383 C C . PRO A 1 180 ? 13.117 39.062 19.938 1 86.88 180 PRO A C 1
ATOM 1385 O O . PRO A 1 180 ? 13.625 39.406 21 1 86.88 180 PRO A O 1
ATOM 1388 N N . ASP A 1 181 ? 11.812 39.25 19.688 1 85.44 181 ASP A N 1
ATOM 1389 C CA . ASP A 1 181 ? 10.93 39.938 20.625 1 85.44 181 ASP A CA 1
ATOM 1390 C C . ASP A 1 181 ? 10.18 38.938 21.5 1 85.44 181 ASP A C 1
ATOM 1392 O O . ASP A 1 181 ? 9.297 39.312 22.266 1 85.44 181 ASP A O 1
ATOM 1396 N N . ASN A 1 182 ? 10.414 37.719 21.328 1 88.19 182 ASN A N 1
ATOM 1397 C CA . ASN A 1 182 ? 9.828 36.594 22.109 1 88.19 182 ASN A CA 1
ATOM 1398 C C . ASN A 1 182 ? 8.328 36.5 21.859 1 88.19 182 ASN A C 1
ATOM 1400 O O . ASN A 1 182 ? 7.566 36.156 22.766 1 88.19 182 ASN A O 1
ATOM 1404 N N . ASP A 1 183 ? 7.914 36.875 20.672 1 86.88 183 ASP A N 1
ATOM 1405 C CA . ASP A 1 183 ? 6.523 36.656 20.281 1 86.88 183 ASP A CA 1
ATOM 1406 C C . ASP A 1 183 ? 6.258 35.188 19.969 1 86.88 183 ASP A C 1
ATOM 1408 O O . ASP A 1 183 ? 7.148 34.5 19.484 1 86.88 183 ASP A O 1
ATOM 1412 N N . PRO A 1 184 ? 5.035 34.75 20.297 1 90.62 184 PRO A N 1
ATOM 1413 C CA . PRO A 1 184 ? 4.688 33.406 19.828 1 90.62 184 PRO A CA 1
ATOM 1414 C C . PRO A 1 184 ? 4.844 33.25 18.312 1 90.62 184 PRO A C 1
ATOM 1416 O O . PRO A 1 184 ? 4.578 34.188 17.562 1 90.62 184 PRO A O 1
ATOM 1419 N N . LEU A 1 185 ? 5.27 32.094 17.922 1 92.69 185 LEU A N 1
ATOM 1420 C CA . LEU A 1 185 ? 5.492 31.812 16.5 1 92.69 185 LEU A CA 1
ATOM 1421 C C . LEU A 1 185 ? 4.492 30.781 15.992 1 92.69 185 LEU A C 1
ATOM 1423 O O . LEU A 1 185 ? 4.121 29.859 16.719 1 92.69 185 LEU A O 1
ATOM 1427 N N . TRP A 1 186 ? 4.109 30.969 14.766 1 93.12 186 TRP A N 1
ATOM 1428 C CA . TRP A 1 186 ? 3.193 30.047 14.086 1 93.12 186 TRP A CA 1
ATOM 1429 C C . TRP A 1 186 ? 3.828 29.484 12.828 1 93.12 186 TRP A C 1
ATOM 1431 O O . TRP A 1 186 ? 4.195 30.234 11.914 1 93.12 186 TRP A O 1
ATOM 1441 N N . TYR A 1 187 ? 3.861 28.172 12.789 1 94.5 187 TYR A N 1
ATOM 1442 C CA . TYR A 1 187 ? 4.48 27.484 11.664 1 94.5 187 TYR A CA 1
ATOM 1443 C C . TYR A 1 187 ? 3.43 27 10.68 1 94.5 187 TYR A C 1
ATOM 1445 O O . TYR A 1 187 ? 2.375 26.5 11.078 1 94.5 187 TYR A O 1
ATOM 1453 N N . SER A 1 188 ? 3.746 27.125 9.422 1 93.38 188 SER A N 1
ATOM 1454 C CA . SER A 1 188 ? 2.854 26.625 8.383 1 93.38 188 SER A CA 1
ATOM 1455 C C . SER A 1 188 ? 3.613 26.344 7.09 1 93.38 188 SER A C 1
ATOM 1457 O O . SER A 1 188 ? 4.754 26.781 6.926 1 93.38 188 SER A O 1
ATOM 1459 N N . ILE A 1 189 ? 2.996 25.531 6.266 1 94.06 189 ILE A N 1
ATOM 1460 C CA . ILE A 1 189 ? 3.475 25.344 4.898 1 94.06 189 ILE A CA 1
ATOM 1461 C C . ILE A 1 189 ? 2.766 26.312 3.963 1 94.06 189 ILE A C 1
ATOM 1463 O O . ILE A 1 189 ? 1.542 26.453 4.008 1 94.06 189 ILE A O 1
ATOM 1467 N N . ALA A 1 190 ? 3.559 26.984 3.168 1 91.19 190 ALA A N 1
ATOM 1468 C CA . ALA A 1 190 ? 3.002 28 2.271 1 91.19 190 ALA A CA 1
ATOM 1469 C C . ALA A 1 190 ? 1.984 27.391 1.315 1 91.19 190 ALA A C 1
ATOM 1471 O O . ALA A 1 190 ? 2.141 26.234 0.888 1 91.19 190 ALA A O 1
ATOM 1472 N N . ASP A 1 191 ? 1.023 28.141 0.947 1 85.62 191 ASP A N 1
ATOM 1473 C CA . ASP A 1 191 ? -0.039 27.672 0.061 1 85.62 191 ASP A CA 1
ATOM 1474 C C . ASP A 1 191 ? 0.517 27.281 -1.308 1 85.62 191 ASP A C 1
ATOM 1476 O O . ASP A 1 191 ? -0.021 26.391 -1.974 1 85.62 191 ASP A O 1
ATOM 1480 N N . ASP A 1 192 ? 1.548 27.922 -1.747 1 87.94 192 ASP A N 1
ATOM 1481 C CA . ASP A 1 192 ? 2.117 27.672 -3.068 1 87.94 192 ASP A CA 1
ATOM 1482 C C . ASP A 1 192 ? 3.23 26.625 -2.998 1 87.94 192 ASP A C 1
ATOM 1484 O O . ASP A 1 192 ? 3.973 26.438 -3.965 1 87.94 192 ASP A O 1
ATOM 1488 N N . SER A 1 193 ? 3.438 26.047 -1.849 1 90.62 193 SER A N 1
ATOM 1489 C CA . SER A 1 193 ? 4.445 25 -1.652 1 90.62 193 SER A CA 1
ATOM 1490 C C . SER A 1 193 ? 4.043 23.703 -2.342 1 90.62 193 SER A C 1
ATOM 1492 O O . SER A 1 193 ? 2.854 23.438 -2.537 1 90.62 193 SER A O 1
ATOM 1494 N N . ASP A 1 194 ? 5.141 23.031 -2.707 1 86.25 194 ASP A N 1
ATOM 1495 C CA . ASP A 1 194 ? 4.941 21.641 -3.123 1 86.25 194 ASP A CA 1
ATOM 1496 C C . ASP A 1 194 ? 4.633 20.75 -1.925 1 86.25 194 ASP A C 1
ATOM 1498 O O . ASP A 1 194 ? 5.316 20.812 -0.902 1 86.25 194 ASP A O 1
ATOM 1502 N N . ASN A 1 195 ? 3.393 20.359 -1.73 1 95 195 ASN A N 1
ATOM 1503 C CA . ASN A 1 195 ? 2.965 19.391 -0.725 1 95 195 ASN A CA 1
ATOM 1504 C C . ASN A 1 195 ? 2.061 18.312 -1.326 1 95 195 ASN A C 1
ATOM 1506 O O . ASN A 1 195 ? 0.834 18.406 -1.231 1 95 195 ASN A O 1
ATOM 1510 N N . PRO A 1 196 ? 2.779 17.359 -1.866 1 94.88 196 PRO A N 1
ATOM 1511 C CA . PRO A 1 196 ? 1.99 16.344 -2.586 1 94.88 196 PRO A CA 1
ATOM 1512 C C . PRO A 1 196 ? 0.924 15.695 -1.709 1 94.88 196 PRO A C 1
ATOM 1514 O O . PRO A 1 196 ? 1.238 15.164 -0.644 1 94.88 196 PRO A O 1
ATOM 1517 N N . ASN A 1 197 ? -0.263 15.836 -2.18 1 92.62 197 ASN A N 1
ATOM 1518 C CA . ASN A 1 197 ? -1.432 15.266 -1.521 1 92.62 197 ASN A CA 1
ATOM 1519 C C . ASN A 1 197 ? -1.538 15.719 -0.069 1 92.62 197 ASN A C 1
ATOM 1521 O O . ASN A 1 197 ? -2.023 14.977 0.785 1 92.62 197 ASN A O 1
ATOM 1525 N N . GLU A 1 198 ? -0.912 16.844 0.276 1 94.56 198 GLU A N 1
ATOM 1526 C CA . GLU A 1 198 ? -0.959 17.422 1.616 1 94.56 198 GLU A CA 1
ATOM 1527 C C . GLU A 1 198 ? -0.439 16.438 2.66 1 94.56 198 GLU A C 1
ATOM 1529 O O . GLU A 1 198 ? -1.036 16.281 3.727 1 94.56 198 GLU A O 1
ATOM 1534 N N . THR A 1 199 ? 0.592 15.805 2.316 1 95.62 199 THR A N 1
ATOM 1535 C CA . THR A 1 199 ? 1.165 14.727 3.121 1 95.62 199 THR A CA 1
ATOM 1536 C C . THR A 1 199 ? 1.816 15.289 4.383 1 95.62 199 THR A C 1
ATOM 1538 O O . THR A 1 199 ? 1.818 14.633 5.43 1 95.62 199 THR A O 1
ATOM 1541 N N . PHE A 1 200 ? 2.287 16.5 4.281 1 96.5 200 PHE A N 1
ATOM 1542 C CA . PHE A 1 200 ? 3.018 17.078 5.406 1 96.5 200 PHE A CA 1
ATOM 1543 C C . PHE A 1 200 ? 2.215 18.188 6.059 1 96.5 200 PHE A C 1
ATOM 1545 O O . PHE A 1 200 ? 1.435 18.875 5.391 1 96.5 200 PHE A O 1
ATOM 1552 N N . ALA A 1 201 ? 2.447 18.312 7.324 1 95.25 201 ALA A N 1
ATOM 1553 C CA . ALA A 1 201 ? 1.8 19.375 8.086 1 95.25 201 ALA A CA 1
ATOM 1554 C C . ALA A 1 201 ? 2.637 19.766 9.297 1 95.25 201 ALA A C 1
ATOM 1556 O O . ALA A 1 201 ? 3.418 18.969 9.812 1 95.25 201 ALA A O 1
ATOM 1557 N N . PHE A 1 202 ? 2.441 21 9.711 1 95.44 202 PHE A N 1
ATOM 1558 C CA . PHE A 1 202 ? 3.041 21.438 10.969 1 95.44 202 PHE A CA 1
ATOM 1559 C C . PHE A 1 202 ? 2.035 21.328 12.109 1 95.44 202 PHE A C 1
ATOM 1561 O O . PHE A 1 202 ? 0.851 21.625 11.93 1 95.44 202 PHE A O 1
ATOM 1568 N N . LYS A 1 203 ? 2.592 20.984 13.258 1 90.44 203 LYS A N 1
ATOM 1569 C CA . LYS A 1 203 ? 1.923 21.484 14.453 1 90.44 203 LYS A CA 1
ATOM 1570 C C . LYS A 1 203 ? 2.127 22.984 14.594 1 90.44 203 LYS A C 1
ATOM 1572 O O . LYS A 1 203 ? 3.252 23.453 14.781 1 90.44 203 LYS A O 1
ATOM 1577 N N . THR A 1 204 ? 1.184 23.688 14.531 1 88.06 204 THR A N 1
ATOM 1578 C CA . THR A 1 204 ? 1.22 25.125 14.273 1 88.06 204 THR A CA 1
ATOM 1579 C C . THR A 1 204 ? 2.098 25.844 15.297 1 88.06 204 THR A C 1
ATOM 1581 O O . THR A 1 204 ? 2.828 26.781 14.945 1 88.06 204 THR A O 1
ATOM 1584 N N . ALA A 1 205 ? 2.182 25.391 16.547 1 89.56 205 ALA A N 1
ATOM 1585 C CA . ALA A 1 205 ? 2.832 26.172 17.594 1 89.56 205 ALA A CA 1
ATOM 1586 C C . ALA A 1 205 ? 4.223 25.625 17.906 1 89.56 205 ALA A C 1
ATOM 1588 O O . ALA A 1 205 ? 4.957 26.188 18.719 1 89.56 205 ALA A O 1
ATOM 1589 N N . THR A 1 206 ? 4.738 24.484 17.406 1 88.88 206 THR A N 1
ATOM 1590 C CA . THR A 1 206 ? 5.949 23.859 17.922 1 88.88 206 THR A CA 1
ATOM 1591 C C . THR A 1 206 ? 6.984 23.703 16.797 1 88.88 206 THR A C 1
ATOM 1593 O O . THR A 1 206 ? 8.133 23.328 17.062 1 88.88 206 THR A O 1
ATOM 1596 N N . GLY A 1 207 ? 6.637 23.906 15.531 1 94.44 207 GLY A N 1
ATOM 1597 C CA . GLY A 1 207 ? 7.547 23.719 14.414 1 94.44 207 GLY A CA 1
ATOM 1598 C C . GLY A 1 207 ? 7.703 22.25 14.016 1 94.44 207 GLY A C 1
ATOM 1599 O O . GLY A 1 207 ? 8.492 21.938 13.125 1 94.44 207 GLY A O 1
ATOM 1600 N N . GLU A 1 208 ? 7.082 21.375 14.75 1 96.19 208 GLU A N 1
ATOM 1601 C CA . GLU A 1 208 ? 7.117 19.953 14.398 1 96.19 208 GLU A CA 1
ATOM 1602 C C . GLU A 1 208 ? 6.461 19.703 13.047 1 96.19 208 GLU A C 1
ATOM 1604 O O . GLU A 1 208 ? 5.262 19.953 12.883 1 96.19 208 GLU A O 1
ATOM 1609 N N . LEU A 1 209 ? 7.324 19.281 12.156 1 97 209 LEU A N 1
ATOM 1610 C CA . LEU A 1 209 ? 6.809 18.828 10.875 1 97 209 LEU A CA 1
ATOM 1611 C C . LEU A 1 209 ? 6.391 17.359 10.953 1 97 209 LEU A C 1
ATOM 1613 O O . LEU A 1 209 ? 7.203 16.484 11.281 1 97 209 LEU A O 1
ATOM 1617 N N . ILE A 1 210 ? 5.168 17.094 10.641 1 96.31 210 ILE A N 1
ATOM 1618 C CA . ILE A 1 210 ? 4.621 15.758 10.844 1 96.31 210 ILE A CA 1
ATOM 1619 C C . ILE A 1 210 ? 4.199 15.164 9.508 1 96.31 210 ILE A C 1
ATOM 1621 O O . ILE A 1 210 ? 3.871 15.891 8.57 1 96.31 210 ILE A O 1
ATOM 1625 N N . LEU A 1 211 ? 4.277 13.836 9.453 1 95.75 211 LEU A N 1
ATOM 1626 C CA . LEU A 1 211 ? 3.664 13.102 8.352 1 95.75 211 LEU A CA 1
ATOM 1627 C C . LEU A 1 211 ? 2.162 12.953 8.57 1 95.75 211 LEU A C 1
ATOM 1629 O O . LEU A 1 211 ? 1.72 12.031 9.258 1 95.75 211 LEU A O 1
ATOM 1633 N N . ALA A 1 212 ? 1.354 13.766 7.895 1 94.06 212 ALA A N 1
ATOM 1634 C CA . ALA A 1 212 ? -0.082 13.836 8.148 1 94.06 212 ALA A CA 1
ATOM 1635 C C . ALA A 1 212 ? -0.833 12.797 7.32 1 94.06 212 ALA A C 1
ATOM 1637 O O . ALA A 1 212 ? -1.986 12.469 7.617 1 94.06 212 ALA A O 1
ATOM 1638 N N . ARG A 1 213 ? -0.225 12.336 6.273 1 93.12 213 ARG A N 1
ATOM 1639 C CA . ARG A 1 213 ? -0.754 11.281 5.422 1 93.12 213 ARG A CA 1
ATOM 1640 C C . ARG A 1 213 ? 0.349 10.312 4.996 1 93.12 213 ARG A C 1
ATOM 1642 O O . ARG A 1 213 ? 1.534 10.602 5.176 1 93.12 213 ARG A O 1
ATOM 1649 N N . SER A 1 214 ? -0.085 9.242 4.496 1 90.38 214 SER A N 1
ATOM 1650 C CA . SER A 1 214 ? 0.863 8.188 4.168 1 90.38 214 SER A CA 1
ATOM 1651 C C . SER A 1 214 ? 1.813 8.617 3.059 1 90.38 214 SER A C 1
ATOM 1653 O O . SER A 1 214 ? 1.399 9.273 2.1 1 90.38 214 SER A O 1
ATOM 1655 N N . VAL A 1 215 ? 3.059 8.156 3.182 1 90.38 215 VAL A N 1
ATOM 1656 C CA . VAL A 1 215 ? 4.074 8.438 2.174 1 90.38 215 VAL A CA 1
ATOM 1657 C C . VAL A 1 215 ? 3.67 7.809 0.842 1 90.38 215 VAL A C 1
ATOM 1659 O O . VAL A 1 215 ? 4.023 8.312 -0.225 1 90.38 215 VAL A O 1
ATOM 1662 N N . SER A 1 216 ? 2.855 6.812 0.875 1 83.56 216 SER A N 1
ATOM 1663 C CA . SER A 1 216 ? 2.418 6.098 -0.319 1 83.56 216 SER A CA 1
ATOM 1664 C C . SER A 1 216 ? 1.558 6.984 -1.211 1 83.56 216 SER A C 1
ATOM 1666 O O . SER A 1 216 ? 1.333 6.668 -2.381 1 83.56 216 SER A O 1
ATOM 1668 N N . LEU A 1 217 ? 1.118 8.055 -0.692 1 88.25 217 LEU A N 1
ATOM 1669 C CA . LEU A 1 217 ? 0.273 8.961 -1.467 1 88.25 217 LEU A CA 1
ATOM 1670 C C . LEU A 1 217 ? 1.119 9.961 -2.248 1 88.25 217 LEU A C 1
ATOM 1672 O O . LEU A 1 217 ? 0.587 10.75 -3.029 1 88.25 217 LEU A O 1
ATOM 1676 N N . ILE A 1 218 ? 2.404 9.922 -1.946 1 89.81 218 ILE A N 1
ATOM 1677 C CA . ILE A 1 218 ? 3.338 10.711 -2.74 1 89.81 218 ILE A CA 1
ATOM 1678 C C . ILE A 1 218 ? 3.676 9.969 -4.031 1 89.81 218 ILE A C 1
ATOM 1680 O O . ILE A 1 218 ? 3.936 8.766 -4.008 1 89.81 218 ILE A O 1
ATOM 1684 N N . ASP A 1 219 ? 3.662 10.703 -5.113 1 85.31 219 ASP A N 1
ATOM 1685 C CA . ASP A 1 219 ? 4.066 10.109 -6.383 1 85.31 219 ASP A CA 1
ATOM 1686 C C . ASP A 1 219 ? 5.406 9.391 -6.25 1 85.31 219 ASP A C 1
ATOM 1688 O O . ASP A 1 219 ? 6.406 10 -5.852 1 85.31 219 ASP A O 1
ATOM 1692 N N . PRO A 1 220 ? 5.418 8.148 -6.566 1 78.25 220 PRO A N 1
ATOM 1693 C CA . PRO A 1 220 ? 6.656 7.379 -6.418 1 78.25 220 PRO A CA 1
ATOM 1694 C C . PRO A 1 220 ? 7.793 7.918 -7.281 1 78.25 220 PRO A C 1
ATOM 1696 O O . PRO A 1 220 ? 8.961 7.613 -7.031 1 78.25 220 PRO A O 1
ATOM 1699 N N . ALA A 1 221 ? 7.508 8.68 -8.25 1 79.44 221 ALA A N 1
ATOM 1700 C CA . ALA A 1 221 ? 8.531 9.266 -9.109 1 79.44 221 ALA A CA 1
ATOM 1701 C C . ALA A 1 221 ? 9.258 10.406 -8.406 1 79.44 221 ALA A C 1
ATOM 1703 O O . ALA A 1 221 ? 10.336 10.828 -8.844 1 79.44 221 ALA A O 1
ATOM 1704 N N . LEU A 1 222 ? 8.68 10.859 -7.32 1 86.44 222 LEU A N 1
ATOM 1705 C CA . LEU A 1 222 ? 9.281 11.961 -6.578 1 86.44 222 LEU A CA 1
ATOM 1706 C C . LEU A 1 222 ? 10.266 11.438 -5.535 1 86.44 222 LEU A C 1
ATOM 1708 O O . LEU A 1 222 ? 9.891 10.664 -4.656 1 86.44 222 LEU A O 1
ATOM 1712 N N . SER A 1 223 ? 11.484 11.82 -5.668 1 86.81 223 SER A N 1
ATOM 1713 C CA . SER A 1 223 ? 12.5 11.406 -4.699 1 86.81 223 SER A CA 1
ATOM 1714 C C . SER A 1 223 ? 12.664 12.445 -3.594 1 86.81 223 SER A C 1
ATOM 1716 O O . SER A 1 223 ? 13.273 12.164 -2.561 1 86.81 223 SER A O 1
ATOM 1718 N N . GLU A 1 224 ? 12.125 13.602 -3.867 1 91.62 224 GLU A N 1
ATOM 1719 C CA . GLU A 1 224 ? 12.195 14.672 -2.871 1 91.62 224 GLU A CA 1
ATOM 1720 C C . GLU A 1 224 ? 10.984 15.586 -2.953 1 91.62 224 GLU A C 1
ATOM 1722 O O . GLU A 1 224 ? 10.352 15.703 -4.008 1 91.62 224 GLU A O 1
ATOM 1727 N N . VAL A 1 225 ? 10.648 16.141 -1.908 1 94.62 225 VAL A N 1
ATOM 1728 C CA . VAL A 1 225 ? 9.609 17.156 -1.801 1 94.62 225 VAL A CA 1
ATOM 1729 C C . VAL A 1 225 ? 10.195 18.438 -1.222 1 94.62 225 VAL A C 1
ATOM 1731 O O . VAL A 1 225 ? 10.852 18.422 -0.178 1 94.62 225 VAL A O 1
ATOM 1734 N N . THR A 1 226 ? 9.984 19.531 -1.895 1 95.06 226 THR A N 1
ATOM 1735 C CA . THR A 1 226 ? 10.438 20.828 -1.411 1 95.06 226 THR A CA 1
ATOM 1736 C C . THR A 1 226 ? 9.281 21.594 -0.777 1 95.06 226 THR A C 1
ATOM 1738 O O . THR A 1 226 ? 8.32 21.953 -1.46 1 95.06 226 THR A O 1
ATOM 1741 N N . LEU A 1 227 ? 9.43 21.797 0.475 1 95.81 227 LEU A N 1
ATOM 1742 C CA . LEU A 1 227 ? 8.383 22.5 1.203 1 95.81 227 LEU A CA 1
ATOM 1743 C C . LEU A 1 227 ? 8.805 23.938 1.5 1 95.81 227 LEU A C 1
ATOM 1745 O O . LEU A 1 227 ? 9.906 24.172 2.004 1 95.81 227 LEU A O 1
ATOM 1749 N N . LYS A 1 228 ? 7.953 24.859 1.177 1 94.12 228 LYS A N 1
ATOM 1750 C CA . LYS A 1 228 ? 8.117 26.234 1.609 1 94.12 228 LYS A CA 1
ATOM 1751 C C . LYS A 1 228 ? 7.473 26.469 2.975 1 94.12 228 LYS A C 1
ATOM 1753 O O . LYS A 1 228 ? 6.254 26.375 3.117 1 94.12 228 LYS A O 1
ATOM 1758 N N . VAL A 1 229 ? 8.289 26.781 3.9 1 94.5 229 VAL A N 1
ATOM 1759 C CA . VAL A 1 229 ? 7.836 26.938 5.277 1 94.5 229 VAL A CA 1
ATOM 1760 C C . VAL A 1 229 ? 7.734 28.422 5.625 1 94.5 229 VAL A C 1
ATOM 1762 O O . VAL A 1 229 ? 8.625 29.203 5.293 1 94.5 229 VAL A O 1
ATOM 1765 N N . VAL A 1 230 ? 6.672 28.75 6.266 1 92.06 230 VAL A N 1
ATOM 1766 C CA . VAL A 1 230 ? 6.441 30.109 6.73 1 92.06 230 VAL A CA 1
ATOM 1767 C C . VAL A 1 230 ? 6.293 30.125 8.25 1 92.06 230 VAL A C 1
ATOM 1769 O O . VAL A 1 230 ? 5.555 29.312 8.812 1 92.06 230 VAL A O 1
ATOM 1772 N N . VAL A 1 231 ? 7.074 30.922 8.852 1 92.94 231 VAL A N 1
ATOM 1773 C CA . VAL A 1 231 ? 6.922 31.156 10.289 1 92.94 231 VAL A CA 1
ATOM 1774 C C . VAL A 1 231 ? 6.5 32.594 10.531 1 92.94 231 VAL A C 1
ATOM 1776 O O . VAL A 1 231 ? 7.188 33.531 10.117 1 92.94 231 VAL A O 1
ATOM 1779 N N . SER A 1 232 ? 5.391 32.719 11.195 1 90.5 232 SER A N 1
ATOM 1780 C CA . SER A 1 232 ? 4.863 34.062 11.492 1 90.5 232 SER A CA 1
ATOM 1781 C C . SER A 1 232 ? 4.793 34.312 13 1 90.5 232 SER A C 1
ATOM 1783 O O . SER A 1 232 ? 4.652 33.375 13.781 1 90.5 232 SER A O 1
ATOM 1785 N N . GLU A 1 233 ? 4.996 35.562 13.336 1 88.38 233 GLU A N 1
ATOM 1786 C CA . GLU A 1 233 ? 4.805 35.938 14.727 1 88.38 233 GLU A CA 1
ATOM 1787 C C . GLU A 1 233 ? 3.342 36.25 15.016 1 88.38 233 GLU A C 1
ATOM 1789 O O . GLU A 1 233 ? 2.541 36.406 14.094 1 88.38 233 GLU A O 1
ATOM 1794 N N . ALA A 1 234 ? 3.021 36.219 16.297 1 85.44 234 ALA A N 1
ATOM 1795 C CA . ALA A 1 234 ? 1.672 36.625 16.703 1 85.44 234 ALA A CA 1
ATOM 1796 C C . ALA A 1 234 ? 1.372 38.062 16.297 1 85.44 234 ALA A C 1
ATOM 1798 O O . ALA A 1 234 ? 2.244 38.906 16.375 1 85.44 234 ALA A O 1
ATOM 1799 N N . ALA A 1 235 ? 0.228 38.312 15.828 1 77.19 235 ALA A N 1
ATOM 1800 C CA . ALA A 1 235 ? -0.193 39.625 15.383 1 77.19 235 ALA A CA 1
ATOM 1801 C C . ALA A 1 235 ? -0.567 40.5 16.578 1 77.19 235 ALA A C 1
ATOM 1803 O O . ALA A 1 235 ? -1.114 40.031 17.562 1 77.19 235 ALA A O 1
ATOM 1804 N N . ALA A 1 236 ? -0.212 41.812 16.438 1 67.94 236 ALA A N 1
ATOM 1805 C CA . ALA A 1 236 ? -0.593 42.812 17.453 1 67.94 236 ALA A CA 1
ATOM 1806 C C . ALA A 1 236 ? -2.088 43.094 17.391 1 67.94 236 ALA A C 1
ATOM 1808 O O . ALA A 1 236 ? -2.719 42.938 16.344 1 67.94 236 ALA A O 1
ATOM 1809 N N . SER A 1 237 ? -2.736 43.344 18.609 1 62.44 237 SER A N 1
ATOM 1810 C CA . SER A 1 237 ? -4.148 43.719 18.672 1 62.44 237 SER A CA 1
ATOM 1811 C C . SER A 1 237 ? -4.41 45.031 17.984 1 62.44 237 SER A C 1
ATOM 1813 O O . SER A 1 237 ? -3.518 45.906 17.891 1 62.44 237 SER A O 1
ATOM 1815 N N . LYS A 1 238 ? -5.387 45.375 17.109 1 55.22 238 LYS A N 1
ATOM 1816 C CA . LYS A 1 238 ? -5.793 46.688 16.625 1 55.22 238 LYS A CA 1
ATOM 1817 C C . LYS A 1 238 ? -6.098 47.625 17.797 1 55.22 238 LYS A C 1
ATOM 1819 O O . LYS A 1 238 ? -7.059 47.406 18.531 1 55.22 238 LYS A O 1
ATOM 1824 N N . VAL A 1 239 ? -5.148 48 18.625 1 45.84 239 VAL A N 1
ATOM 1825 C CA . VAL A 1 239 ? -5.633 49.031 19.516 1 45.84 239 VAL A CA 1
ATOM 1826 C C . VAL A 1 239 ? -6.027 50.281 18.719 1 45.84 239 VAL A C 1
ATOM 1828 O O . VAL A 1 239 ? -5.219 50.812 17.953 1 45.84 239 VAL A O 1
ATOM 1831 N N . ARG A 1 240 ? -7.273 50.438 18.328 1 41.72 240 ARG A N 1
ATOM 1832 C CA . ARG A 1 240 ? -7.777 51.75 17.969 1 41.72 240 ARG A CA 1
ATOM 1833 C C . ARG A 1 240 ? -7.293 52.844 18.938 1 41.72 240 ARG A C 1
ATOM 1835 O O . ARG A 1 240 ? -7.559 52.75 20.141 1 41.72 240 ARG A O 1
ATOM 1842 N N . ARG A 1 241 ? -6.16 53.5 18.656 1 41.22 241 ARG A N 1
ATOM 1843 C CA . ARG A 1 241 ? -5.945 54.781 19.312 1 41.22 241 ARG A CA 1
ATOM 1844 C C . ARG A 1 241 ? -7.145 55.719 19.125 1 41.22 241 ARG A C 1
ATOM 1846 O O . ARG A 1 241 ? -7.434 56.156 18.016 1 41.22 241 ARG A O 1
ATOM 1853 N N . VAL A 1 242 ? -8.211 55.375 19.828 1 37.56 242 VAL A N 1
ATOM 1854 C CA . VAL A 1 242 ? -9.141 56.5 19.938 1 37.56 242 VAL A CA 1
ATOM 1855 C C . VAL A 1 242 ? -8.414 57.719 20.5 1 37.56 242 VAL A C 1
ATOM 1857 O O . VAL A 1 242 ? -7.98 57.688 21.656 1 37.56 242 VAL A O 1
ATOM 1860 N N . THR A 1 243 ? -7.598 58.25 19.734 1 35.03 243 THR A N 1
ATOM 1861 C CA . THR A 1 243 ? -7.25 59.594 20.156 1 35.03 243 THR A CA 1
ATOM 1862 C C . THR A 1 243 ? -8.508 60.406 20.453 1 35.03 243 THR A C 1
ATOM 1864 O O . THR A 1 243 ? -9.391 60.531 19.609 1 35.03 243 THR A O 1
ATOM 1867 N N . SER A 1 244 ? -8.961 60.344 21.703 1 34.38 244 SER A N 1
ATOM 1868 C CA . SER A 1 244 ? -9.859 61.406 22.156 1 34.38 244 SER A CA 1
ATOM 1869 C C . SER A 1 244 ? -9.422 62.781 21.625 1 34.38 244 SER A C 1
ATOM 1871 O O . SER A 1 244 ? -8.328 63.25 21.938 1 34.38 244 SER A O 1
ATOM 1873 N N . GLN A 1 245 ? -9.461 63.031 20.297 1 28.97 245 GLN A N 1
ATOM 1874 C CA . GLN A 1 245 ? -9.625 64.438 20.094 1 28.97 245 GLN A CA 1
ATOM 1875 C C . GLN A 1 245 ? -10.992 64.938 20.578 1 28.97 245 GLN A C 1
ATOM 1877 O O . GLN A 1 245 ? -11.992 64.25 20.438 1 28.97 245 GLN A O 1
ATOM 1882 N N . MET B 1 1 ? 20.859 15.516 -10.32 1 27.56 1 MET B N 1
ATOM 1883 C CA . MET B 1 1 ? 21.375 16.438 -9.312 1 27.56 1 MET B CA 1
ATOM 1884 C C . MET B 1 1 ? 20.422 17.609 -9.117 1 27.56 1 MET B C 1
ATOM 1886 O O . MET B 1 1 ? 20.375 18.531 -9.945 1 27.56 1 MET B O 1
ATOM 1890 N N . ALA B 1 2 ? 19.281 17.344 -8.633 1 34.56 2 ALA B N 1
ATOM 1891 C CA . ALA B 1 2 ? 18.297 18.422 -8.609 1 34.56 2 ALA B CA 1
ATOM 1892 C C . ALA B 1 2 ? 18.859 19.672 -7.914 1 34.56 2 ALA B C 1
ATOM 1894 O O . ALA B 1 2 ? 19.594 19.562 -6.938 1 34.56 2 ALA B O 1
ATOM 1895 N N . ARG B 1 3 ? 19.078 20.766 -8.672 1 33.47 3 ARG B N 1
ATOM 1896 C CA . ARG B 1 3 ? 19.531 22.094 -8.25 1 33.47 3 ARG B CA 1
ATOM 1897 C C . ARG B 1 3 ? 18.953 22.453 -6.887 1 33.47 3 ARG B C 1
ATOM 1899 O O . ARG B 1 3 ? 17.734 22.562 -6.73 1 33.47 3 ARG B O 1
ATOM 1906 N N . ARG B 1 4 ? 19.688 22.109 -5.875 1 43.5 4 ARG B N 1
ATOM 1907 C CA . ARG B 1 4 ? 19.406 22.578 -4.52 1 43.5 4 ARG B CA 1
ATOM 1908 C C . ARG B 1 4 ? 19.125 24.078 -4.508 1 43.5 4 ARG B C 1
ATOM 1910 O O . ARG B 1 4 ? 20 24.891 -4.84 1 43.5 4 ARG B O 1
ATOM 1917 N N . LEU B 1 5 ? 18.109 24.422 -4.941 1 42.84 5 LEU B N 1
ATOM 1918 C CA . LEU B 1 5 ? 17.812 25.844 -4.895 1 42.84 5 LEU B CA 1
ATOM 1919 C C . LEU B 1 5 ? 18.344 26.469 -3.611 1 42.84 5 LEU B C 1
ATOM 1921 O O . LEU B 1 5 ? 18.422 25.797 -2.576 1 42.84 5 LEU B O 1
ATOM 1925 N N . PRO B 1 6 ? 19.125 27.531 -3.801 1 46 6 PRO B N 1
ATOM 1926 C CA . PRO B 1 6 ? 19.672 28.297 -2.676 1 46 6 PRO B CA 1
ATOM 1927 C C . PRO B 1 6 ? 18.641 28.562 -1.584 1 46 6 PRO B C 1
ATOM 1929 O O . PRO B 1 6 ? 17.469 28.797 -1.886 1 46 6 PRO B O 1
ATOM 1932 N N . PHE B 1 7 ? 18.891 28 -0.512 1 45.03 7 PHE B N 1
ATOM 1933 C CA . PHE B 1 7 ? 18.172 28.125 0.751 1 45.03 7 PHE B CA 1
ATOM 1934 C C . PHE B 1 7 ? 18.047 29.578 1.167 1 45.03 7 PHE B C 1
ATOM 1936 O O . PHE B 1 7 ? 17.719 29.875 2.314 1 45.03 7 PHE B O 1
ATOM 1943 N N . ASP B 1 8 ? 18.609 30.531 0.332 1 43.84 8 ASP B N 1
ATOM 1944 C CA . ASP B 1 8 ? 18.641 31.844 0.97 1 43.84 8 ASP B CA 1
ATOM 1945 C C . ASP B 1 8 ? 17.234 32.344 1.278 1 43.84 8 ASP B C 1
ATOM 1947 O O . ASP B 1 8 ? 16.344 32.281 0.421 1 43.84 8 ASP B O 1
ATOM 1951 N N . GLU B 1 9 ? 16.953 32.562 2.594 1 51.28 9 GLU B N 1
ATOM 1952 C CA . GLU B 1 9 ? 15.758 32.906 3.371 1 51.28 9 GLU B CA 1
ATOM 1953 C C . GLU B 1 9 ? 15.297 34.344 3.088 1 51.28 9 GLU B C 1
ATOM 1955 O O . GLU B 1 9 ? 15.945 35.312 3.498 1 51.28 9 GLU B O 1
ATOM 1960 N N . PRO B 1 10 ? 14.703 34.688 1.979 1 47.69 10 PRO B N 1
ATOM 1961 C CA . PRO B 1 10 ? 14.25 36.062 2.031 1 47.69 10 PRO B CA 1
ATOM 1962 C C . PRO B 1 10 ? 13.266 36.312 3.17 1 47.69 10 PRO B C 1
ATOM 1964 O O . PRO B 1 10 ? 12.453 35.469 3.494 1 47.69 10 PRO B O 1
ATOM 1967 N N . VAL B 1 11 ? 13.586 37.188 4.16 1 49.47 11 VAL B N 1
ATOM 1968 C CA . VAL B 1 11 ? 12.656 37.812 5.113 1 49.47 11 VAL B CA 1
ATOM 1969 C C . VAL B 1 11 ? 11.531 38.5 4.363 1 49.47 11 VAL B C 1
ATOM 1971 O O . VAL B 1 11 ? 11.789 39.281 3.449 1 49.47 11 VAL B O 1
ATOM 1974 N N . LYS B 1 12 ? 10.336 37.938 4.074 1 56.41 12 LYS B N 1
ATOM 1975 C CA . LYS B 1 12 ? 9.289 38.719 3.443 1 56.41 12 LYS B CA 1
ATOM 1976 C C . LYS B 1 12 ? 8.164 39.031 4.426 1 56.41 12 LYS B C 1
ATOM 1978 O O . LYS B 1 12 ? 8.031 38.375 5.453 1 56.41 12 LYS B O 1
ATOM 1983 N N . VAL B 1 13 ? 7.625 40.312 4.395 1 53.44 13 VAL B N 1
ATOM 1984 C CA . VAL B 1 13 ? 6.352 40.656 5.012 1 53.44 13 VAL B CA 1
ATOM 1985 C C . VAL B 1 13 ? 5.266 39.688 4.551 1 53.44 13 VAL B C 1
ATOM 1987 O O . VAL B 1 13 ? 5.074 39.5 3.352 1 53.44 13 VAL B O 1
ATOM 1990 N N . CYS B 1 14 ? 4.977 38.688 5.352 1 55.22 14 CYS B N 1
ATOM 1991 C CA . CYS B 1 14 ? 4.133 37.562 4.918 1 55.22 14 CYS B CA 1
ATOM 1992 C C . CYS B 1 14 ? 2.75 38.062 4.512 1 55.22 14 CYS B C 1
ATOM 1994 O O . CYS B 1 14 ? 2.146 37.531 3.578 1 55.22 14 CYS B O 1
ATOM 1996 N N . ASP B 1 15 ? 1.802 38.375 5.344 1 52.94 15 ASP B N 1
ATOM 1997 C CA . ASP B 1 15 ? 0.44 38.719 4.941 1 52.94 15 ASP B CA 1
ATOM 1998 C C . ASP B 1 15 ? 0.196 40.219 5.055 1 52.94 15 ASP B C 1
ATOM 2000 O O . ASP B 1 15 ? 0.323 40.812 6.137 1 52.94 15 ASP B O 1
ATOM 2004 N N . ARG B 1 16 ? 0.42 40.938 3.914 1 45.69 16 ARG B N 1
ATOM 2005 C CA . ARG B 1 16 ? 0.18 42.375 3.748 1 45.69 16 ARG B CA 1
ATOM 2006 C C . ARG B 1 16 ? -1.281 42.719 4.016 1 45.69 16 ARG B C 1
ATOM 2008 O O . ARG B 1 16 ? -1.659 43.875 4.016 1 45.69 16 ARG B O 1
ATOM 2015 N N . ALA B 1 17 ? -2.096 41.75 3.883 1 41.88 17 ALA B N 1
ATOM 2016 C CA . ALA B 1 17 ? -3.428 42.312 3.695 1 41.88 17 ALA B CA 1
ATOM 2017 C C . ALA B 1 17 ? -3.846 43.156 4.906 1 41.88 17 ALA B C 1
ATOM 2019 O O . ALA B 1 17 ? -4.586 44.125 4.77 1 41.88 17 ALA B O 1
ATOM 2020 N N . SER B 1 18 ? -4.039 42.562 6.156 1 41.66 18 SER B N 1
ATOM 2021 C CA . SER B 1 18 ? -4.777 43.406 7.09 1 41.66 18 SER B CA 1
ATOM 2022 C C . SER B 1 18 ? -3.848 44.344 7.828 1 41.66 18 SER B C 1
ATOM 2024 O O . SER B 1 18 ? -2.709 44 8.141 1 41.66 18 SER B O 1
ATOM 2026 N N . GLY B 1 19 ? -3.744 45.562 7.559 1 43.72 19 GLY B N 1
ATOM 2027 C CA . GLY B 1 19 ? -3.09 46.719 8.141 1 43.72 19 GLY B CA 1
ATOM 2028 C C . GLY B 1 19 ? -1.909 46.375 9.023 1 43.72 19 GLY B C 1
ATOM 2029 O O . GLY B 1 19 ? -0.889 47.062 9.016 1 43.72 19 GLY B O 1
ATOM 2030 N N . ARG B 1 20 ? -2.004 45.812 10.234 1 51.69 20 ARG B N 1
ATOM 2031 C CA . ARG B 1 20 ? -0.819 45.562 11.047 1 51.69 20 ARG B CA 1
ATOM 2032 C C . ARG B 1 20 ? -0.354 44.125 10.883 1 51.69 20 ARG B C 1
ATOM 2034 O O . ARG B 1 20 ? -1.016 43.188 11.359 1 51.69 20 ARG B O 1
ATOM 2041 N N . THR B 1 21 ? 0.366 43.531 9.789 1 60.25 21 THR B N 1
ATOM 2042 C CA . THR B 1 21 ? 0.769 42.219 9.258 1 60.25 21 THR B CA 1
ATOM 2043 C C . THR B 1 21 ? 1.9 41.625 10.086 1 60.25 21 THR B C 1
ATOM 2045 O O . THR B 1 21 ? 2.936 42.25 10.289 1 60.25 21 THR B O 1
ATOM 2048 N N . PRO B 1 22 ? 1.572 40.469 10.812 1 75.56 22 PRO B N 1
ATOM 2049 C CA . PRO B 1 22 ? 2.686 39.875 11.539 1 75.56 22 PRO B CA 1
ATOM 2050 C C . PRO B 1 22 ? 3.898 39.594 10.648 1 75.56 22 PRO B C 1
ATOM 2052 O O . PRO B 1 22 ? 3.75 39.406 9.445 1 75.56 22 PRO B O 1
ATOM 2055 N N . LEU B 1 23 ? 5.02 40.031 11.219 1 82.56 23 LEU B N 1
ATOM 2056 C CA . LEU B 1 23 ? 6.25 39.75 10.492 1 82.56 23 LEU B CA 1
ATOM 2057 C C . LEU B 1 23 ? 6.461 38.219 10.375 1 82.56 23 LEU B C 1
ATOM 2059 O O . LEU B 1 23 ? 6.023 37.469 11.234 1 82.56 23 LEU B O 1
ATOM 2063 N N . CYS B 1 24 ? 6.945 37.844 9.227 1 88.56 24 CYS B N 1
ATOM 2064 C CA . CYS B 1 24 ? 7.156 36.406 9 1 88.56 24 CYS B CA 1
ATOM 2065 C C . CYS B 1 24 ? 8.516 36.156 8.367 1 88.56 24 CYS B C 1
ATOM 2067 O O . CYS B 1 24 ? 9.203 37.094 7.957 1 88.56 24 CYS B O 1
ATOM 2069 N N . ALA B 1 25 ? 8.945 34.969 8.484 1 90 25 ALA B N 1
ATOM 2070 C CA . ALA B 1 25 ? 10.133 34.438 7.82 1 90 25 ALA B CA 1
ATOM 2071 C C . ALA B 1 25 ? 9.797 33.219 6.977 1 90 25 ALA B C 1
ATOM 2073 O O . ALA B 1 25 ? 8.836 32.5 7.266 1 90 25 ALA B O 1
ATOM 2074 N N . GLU B 1 26 ? 10.5 33.031 5.891 1 91.31 26 GLU B N 1
ATOM 2075 C CA . GLU B 1 26 ? 10.297 31.891 5.012 1 91.31 26 GLU B CA 1
ATOM 2076 C C . GLU B 1 26 ? 11.594 31.094 4.828 1 91.31 26 GLU B C 1
ATOM 2078 O O . GLU B 1 26 ? 12.68 31.672 4.824 1 91.31 26 GLU B O 1
ATOM 2083 N N . ALA B 1 27 ? 11.414 29.859 4.754 1 92.25 27 ALA B N 1
ATOM 2084 C CA . ALA B 1 27 ? 12.531 28.953 4.484 1 92.25 27 ALA B CA 1
ATOM 2085 C C . ALA B 1 27 ? 12.078 27.734 3.709 1 92.25 27 ALA B C 1
ATOM 2087 O O . ALA B 1 27 ? 10.875 27.516 3.527 1 92.25 27 ALA B O 1
ATOM 2088 N N . VAL B 1 28 ? 13.062 27.047 3.184 1 93.5 28 VAL B N 1
ATOM 2089 C CA . VAL B 1 28 ? 12.773 25.828 2.42 1 93.5 28 VAL B CA 1
ATOM 2090 C C . VAL B 1 28 ? 13.273 24.609 3.184 1 93.5 28 VAL B C 1
ATOM 2092 O O . VAL B 1 28 ? 14.375 24.625 3.742 1 93.5 28 VAL B O 1
ATOM 2095 N N . VAL B 1 29 ? 12.398 23.656 3.27 1 95.12 29 VAL B N 1
ATOM 2096 C CA . VAL B 1 29 ? 12.766 22.344 3.787 1 95.12 29 VAL B CA 1
ATOM 2097 C C . VAL B 1 29 ? 12.672 21.297 2.67 1 95.12 29 VAL B C 1
ATOM 2099 O O . VAL B 1 29 ? 11.664 21.219 1.965 1 95.12 29 VAL B O 1
ATOM 2102 N N . VAL B 1 30 ? 13.727 20.594 2.494 1 95.62 30 VAL B N 1
ATOM 2103 C CA . VAL B 1 30 ? 13.711 19.516 1.522 1 95.62 30 VAL B CA 1
ATOM 2104 C C . VAL B 1 30 ? 13.531 18.172 2.242 1 95.62 30 VAL B C 1
ATOM 2106 O O . VAL B 1 30 ? 14.305 17.844 3.143 1 95.62 30 VAL B O 1
ATOM 2109 N N . VAL B 1 31 ? 12.484 17.484 1.926 1 96 31 VAL B N 1
ATOM 2110 C CA . VAL B 1 31 ? 12.242 16.156 2.488 1 96 31 VAL B CA 1
ATOM 2111 C C . VAL B 1 31 ? 12.555 15.094 1.446 1 96 31 VAL B C 1
ATOM 2113 O O . VAL B 1 31 ? 11.852 14.969 0.439 1 96 31 VAL B O 1
ATOM 2116 N N . ASP B 1 32 ? 13.555 14.305 1.702 1 93.88 32 ASP B N 1
ATOM 2117 C CA . ASP B 1 32 ? 13.891 13.18 0.831 1 93.88 32 ASP B CA 1
ATOM 2118 C C . ASP B 1 32 ? 12.953 12 1.079 1 93.88 32 ASP B C 1
ATOM 2120 O O . ASP B 1 32 ? 12.758 11.586 2.225 1 93.88 32 ASP B O 1
ATOM 2124 N N . VAL B 1 33 ? 12.312 11.641 0.088 1 91 33 VAL B N 1
ATOM 2125 C CA . VAL B 1 33 ? 11.461 10.461 0.172 1 91 33 VAL B CA 1
ATOM 2126 C C . VAL B 1 33 ? 12.281 9.211 -0.158 1 91 33 VAL B C 1
ATOM 2128 O O . VAL B 1 33 ? 12.57 8.945 -1.327 1 91 33 VAL B O 1
ATOM 2131 N N . LEU B 1 34 ? 12.539 8.57 0.928 1 83.56 34 LEU B N 1
ATOM 2132 C CA . LEU B 1 34 ? 13.414 7.414 0.773 1 83.56 34 LEU B CA 1
ATOM 2133 C C . LEU B 1 34 ? 12.602 6.152 0.497 1 83.56 34 LEU B C 1
ATOM 2135 O O . LEU B 1 34 ? 11.562 5.926 1.131 1 83.56 34 LEU B O 1
ATOM 2139 N N . ASP B 1 35 ? 12.773 5.594 -0.561 1 80.62 35 ASP B N 1
ATOM 2140 C CA . ASP B 1 35 ? 12.273 4.254 -0.863 1 80.62 35 ASP B CA 1
ATOM 2141 C C . ASP B 1 35 ? 13.422 3.25 -0.974 1 80.62 35 ASP B C 1
ATOM 2143 O O . ASP B 1 35 ? 13.977 3.051 -2.057 1 80.62 35 ASP B O 1
ATOM 2147 N N . LYS B 1 36 ? 13.773 2.834 0.254 1 78.62 36 LYS B N 1
ATOM 2148 C CA . LYS B 1 36 ? 14.93 1.944 0.288 1 78.62 36 LYS B CA 1
ATOM 2149 C C . LYS B 1 36 ? 14.531 0.508 -0.039 1 78.62 36 LYS B C 1
ATOM 2151 O O . LYS B 1 36 ? 13.484 0.03 0.414 1 78.62 36 LYS B O 1
ATOM 2156 N N . ASN B 1 37 ? 15.344 -0.069 -0.915 1 87.19 37 ASN B N 1
ATOM 2157 C CA . ASN B 1 37 ? 15.203 -1.5 -1.162 1 87.19 37 ASN B CA 1
ATOM 2158 C C . ASN B 1 37 ? 15.898 -2.328 -0.09 1 87.19 37 ASN B C 1
ATOM 2160 O O . ASN B 1 37 ? 17.047 -2.752 -0.274 1 87.19 37 ASN B O 1
ATOM 2164 N N . ASP B 1 38 ? 15.195 -2.547 1.042 1 86.38 38 ASP B N 1
ATOM 2165 C CA . ASP B 1 38 ? 15.844 -3.186 2.182 1 86.38 38 ASP B CA 1
ATOM 2166 C C . ASP B 1 38 ? 15.367 -4.629 2.344 1 86.38 38 ASP B C 1
ATOM 2168 O O . ASP B 1 38 ? 15.82 -5.336 3.248 1 86.38 38 ASP B O 1
ATOM 2172 N N . ASN B 1 39 ? 14.492 -5.059 1.514 1 91.06 39 ASN B N 1
ATOM 2173 C CA . ASN B 1 39 ? 14.039 -6.445 1.554 1 91.06 39 ASN B CA 1
ATOM 2174 C C . ASN B 1 39 ? 14.305 -7.164 0.233 1 91.06 39 ASN B C 1
ATOM 2176 O O . ASN B 1 39 ? 14.094 -6.594 -0.84 1 91.06 39 ASN B O 1
ATOM 2180 N N . LYS B 1 40 ? 14.828 -8.336 0.37 1 95.31 40 LYS B N 1
ATOM 2181 C CA . LYS B 1 40 ? 15.047 -9.156 -0.814 1 95.31 40 LYS B CA 1
ATOM 2182 C C . LYS B 1 40 ? 13.875 -10.102 -1.055 1 95.31 40 LYS B C 1
ATOM 2184 O O . LYS B 1 40 ? 13.141 -10.438 -0.123 1 95.31 40 LYS B O 1
ATOM 2189 N N . PRO B 1 41 ? 13.664 -10.492 -2.318 1 95.56 41 PRO B N 1
ATOM 2190 C CA . PRO B 1 41 ? 12.656 -11.523 -2.555 1 95.56 41 PRO B CA 1
ATOM 2191 C C . PRO B 1 41 ? 12.969 -12.828 -1.812 1 95.56 41 PRO B C 1
ATOM 2193 O O . PRO B 1 41 ? 14.117 -13.273 -1.793 1 95.56 41 PRO B O 1
ATOM 2196 N N . LEU B 1 42 ? 11.945 -13.359 -1.193 1 94.5 42 LEU B N 1
ATOM 2197 C CA . LEU B 1 42 ? 12.094 -14.602 -0.448 1 94.5 42 LEU B CA 1
ATOM 2198 C C . LEU B 1 42 ? 11.133 -15.664 -0.967 1 94.5 42 LEU B C 1
ATOM 2200 O O . LEU B 1 42 ? 9.945 -15.391 -1.165 1 94.5 42 LEU B O 1
ATOM 2204 N N . PHE B 1 43 ? 11.734 -16.781 -1.216 1 92.25 43 PHE B N 1
ATOM 2205 C CA . PHE B 1 43 ? 10.891 -17.922 -1.544 1 92.25 43 PHE B CA 1
ATOM 2206 C C . PHE B 1 43 ? 10.305 -18.547 -0.282 1 92.25 43 PHE B C 1
ATOM 2208 O O . PHE B 1 43 ? 10.781 -18.281 0.825 1 92.25 43 PHE B O 1
ATOM 2215 N N . ASN B 1 44 ? 9.148 -19.25 -0.474 1 83.31 44 ASN B N 1
ATOM 2216 C CA . ASN B 1 44 ? 8.469 -19.844 0.673 1 83.31 44 ASN B CA 1
ATOM 2217 C C . ASN B 1 44 ? 9.281 -20.969 1.281 1 83.31 44 ASN B C 1
ATOM 2219 O O . ASN B 1 44 ? 8.906 -21.531 2.316 1 83.31 44 ASN B O 1
ATOM 2223 N N . THR B 1 45 ? 10.352 -21.297 0.683 1 78.5 45 THR B N 1
ATOM 2224 C CA . THR B 1 45 ? 11.203 -22.359 1.202 1 78.5 45 THR B CA 1
ATOM 2225 C C . THR B 1 45 ? 12.672 -21.984 1.08 1 78.5 45 THR B C 1
ATOM 2227 O O . THR B 1 45 ? 13.039 -21.156 0.243 1 78.5 45 THR B O 1
ATOM 2230 N N . THR B 1 46 ? 13.398 -22.578 2.033 1 72.75 46 THR B N 1
ATOM 2231 C CA . THR B 1 46 ? 14.836 -22.344 1.992 1 72.75 46 THR B CA 1
ATOM 2232 C C . THR B 1 46 ? 15.57 -23.578 1.453 1 72.75 46 THR B C 1
ATOM 2234 O O . THR B 1 46 ? 16.781 -23.531 1.211 1 72.75 46 THR B O 1
ATOM 2237 N N . SER B 1 47 ? 14.961 -24.578 1.312 1 83.06 47 SER B N 1
ATOM 2238 C CA . SER B 1 47 ? 15.547 -25.812 0.81 1 83.06 47 SER B CA 1
ATOM 2239 C C . SER B 1 47 ? 15.078 -26.125 -0.608 1 83.06 47 SER B C 1
ATOM 2241 O O . SER B 1 47 ? 14.281 -25.375 -1.175 1 83.06 47 SER B O 1
ATOM 2243 N N . ASN B 1 48 ? 15.758 -27.188 -1.086 1 85.31 48 ASN B N 1
ATOM 2244 C CA . ASN B 1 48 ? 15.336 -27.625 -2.414 1 85.31 48 ASN B CA 1
ATOM 2245 C C . ASN B 1 48 ? 13.836 -27.906 -2.463 1 85.31 48 ASN B C 1
ATOM 2247 O O . ASN B 1 48 ? 13.273 -28.469 -1.523 1 85.31 48 ASN B O 1
ATOM 2251 N N . LEU B 1 49 ? 13.281 -27.391 -3.484 1 89.94 49 LEU B N 1
ATOM 2252 C CA . LEU B 1 49 ? 11.844 -27.578 -3.676 1 89.94 49 LEU B CA 1
ATOM 2253 C C . LEU B 1 49 ? 11.578 -28.688 -4.684 1 89.94 49 LEU B C 1
ATOM 2255 O O . LEU B 1 49 ? 12.016 -28.609 -5.832 1 89.94 49 LEU B O 1
ATOM 2259 N N . HIS B 1 50 ? 10.93 -29.703 -4.234 1 91.38 50 HIS B N 1
ATOM 2260 C CA . HIS B 1 50 ? 10.523 -30.797 -5.117 1 91.38 50 HIS B CA 1
ATOM 2261 C C . HIS B 1 50 ? 9.141 -30.531 -5.707 1 91.38 50 HIS B C 1
ATOM 2263 O O . HIS B 1 50 ? 8.188 -30.281 -4.973 1 91.38 50 HIS B O 1
ATOM 2269 N N . VAL B 1 51 ? 9.062 -30.625 -7.012 1 92.88 51 VAL B N 1
ATOM 2270 C CA . VAL B 1 51 ? 7.793 -30.328 -7.676 1 92.88 51 VAL B CA 1
ATOM 2271 C C . VAL B 1 51 ? 7.508 -31.406 -8.727 1 92.88 51 VAL B C 1
ATOM 2273 O O . VAL B 1 51 ? 8.359 -31.703 -9.57 1 92.88 51 VAL B O 1
ATOM 2276 N N . HIS B 1 52 ? 6.336 -32 -8.625 1 94.12 52 HIS B N 1
ATOM 2277 C CA . HIS B 1 52 ? 5.891 -32.906 -9.695 1 94.12 52 HIS B CA 1
ATOM 2278 C C . HIS B 1 52 ? 5.359 -32.125 -10.883 1 94.12 52 HIS B C 1
ATOM 2280 O O . HIS B 1 52 ? 4.59 -31.172 -10.711 1 94.12 52 HIS B O 1
ATOM 2286 N N . VAL B 1 53 ? 5.797 -32.5 -12.062 1 93.62 53 VAL B N 1
ATOM 2287 C CA . VAL B 1 53 ? 5.371 -31.828 -13.281 1 93.62 53 VAL B CA 1
ATOM 2288 C C . VAL B 1 53 ? 4.906 -32.844 -14.312 1 93.62 53 VAL B C 1
ATOM 2290 O O . VAL B 1 53 ? 5.223 -34.031 -14.203 1 93.62 53 VAL B O 1
ATOM 2293 N N . PRO B 1 54 ? 4.129 -32.406 -15.281 1 90.75 54 PRO B N 1
ATOM 2294 C CA . PRO B 1 54 ? 3.662 -33.344 -16.297 1 90.75 54 PRO B CA 1
ATOM 2295 C C . PRO B 1 54 ? 4.777 -33.781 -17.25 1 90.75 54 PRO B C 1
ATOM 2297 O O . PRO B 1 54 ? 5.582 -32.969 -17.688 1 90.75 54 PRO B O 1
ATOM 2300 N N . ALA B 1 55 ? 4.688 -35.094 -17.516 1 90.19 55 ALA B N 1
ATOM 2301 C CA . ALA B 1 55 ? 5.555 -35.656 -18.562 1 90.19 55 ALA B CA 1
ATOM 2302 C C . ALA B 1 55 ? 4.84 -35.688 -19.906 1 90.19 55 ALA B C 1
ATOM 2304 O O . ALA B 1 55 ? 3.623 -35.5 -19.984 1 90.19 55 ALA B O 1
ATOM 2305 N N . ASN B 1 56 ? 5.605 -35.75 -20.938 1 87.38 56 ASN B N 1
ATOM 2306 C CA . ASN B 1 56 ? 5.109 -35.969 -22.297 1 87.38 56 ASN B CA 1
ATOM 2307 C C . ASN B 1 56 ? 4.266 -34.812 -22.797 1 87.38 56 ASN B C 1
ATOM 2309 O O . ASN B 1 56 ? 3.271 -35 -23.484 1 87.38 56 ASN B O 1
ATOM 2313 N N . ARG B 1 57 ? 4.598 -33.656 -22.234 1 84 57 ARG B N 1
ATOM 2314 C CA . ARG B 1 57 ? 3.879 -32.469 -22.656 1 84 57 ARG B CA 1
ATOM 2315 C C . ARG B 1 57 ? 4.824 -31.281 -22.797 1 84 57 ARG B C 1
ATOM 2317 O O . ARG B 1 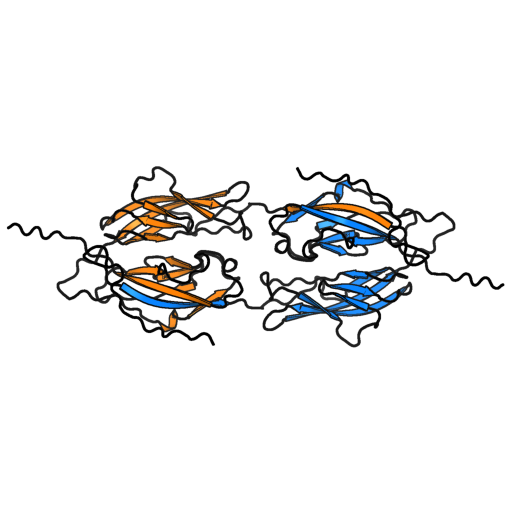57 ? 5.809 -31.188 -22.062 1 84 57 ARG B O 1
ATOM 2324 N N . VAL B 1 58 ? 4.398 -30.391 -23.719 1 87.25 58 VAL B N 1
ATOM 2325 C CA . VAL B 1 58 ? 5.109 -29.125 -23.859 1 87.25 58 VAL B CA 1
ATOM 2326 C C . VAL B 1 58 ? 4.277 -28 -23.266 1 87.25 58 VAL B C 1
ATOM 2328 O O . VAL B 1 58 ? 3.049 -28.094 -23.188 1 87.25 58 VAL B O 1
ATOM 2331 N N . GLY B 1 59 ? 5.02 -27.016 -22.859 1 89.81 59 GLY B N 1
ATOM 2332 C CA . GLY B 1 59 ? 4.301 -25.875 -22.297 1 89.81 59 GLY B CA 1
ATOM 2333 C C . GLY B 1 59 ? 4.527 -25.688 -20.812 1 89.81 59 GLY B C 1
ATOM 2334 O O . GLY B 1 59 ? 5.617 -25.969 -20.312 1 89.81 59 GLY B O 1
ATOM 2335 N N . LEU B 1 60 ? 3.488 -25.328 -20.188 1 91.25 60 LEU B N 1
ATOM 2336 C CA . LEU B 1 60 ? 3.596 -24.938 -18.781 1 91.25 60 LEU B CA 1
ATOM 2337 C C . LEU B 1 60 ? 3.824 -26.156 -17.891 1 91.25 60 LEU B C 1
ATOM 2339 O O . LEU B 1 60 ? 3.098 -27.141 -17.984 1 91.25 60 LEU B O 1
ATOM 2343 N N . LEU B 1 61 ? 4.832 -26.062 -17.094 1 92.06 61 LEU B N 1
ATOM 2344 C CA . LEU B 1 61 ? 5.125 -27.109 -16.125 1 92.06 61 LEU B CA 1
ATOM 2345 C C . LEU B 1 61 ? 4.66 -26.703 -14.727 1 92.06 61 LEU B C 1
ATOM 2347 O O . LEU B 1 61 ? 3.947 -27.453 -14.055 1 92.06 61 LEU B O 1
ATOM 2351 N N . THR B 1 62 ? 5.055 -25.531 -14.328 1 93.44 62 THR B N 1
ATOM 2352 C CA . THR B 1 62 ? 4.727 -25.031 -13 1 93.44 62 THR B CA 1
ATOM 2353 C C . THR B 1 62 ? 5.023 -23.531 -12.891 1 93.44 62 THR B C 1
ATOM 2355 O O . THR B 1 62 ? 5.504 -22.922 -13.852 1 93.44 62 THR B O 1
ATOM 2358 N N . ARG B 1 63 ? 4.633 -22.969 -11.766 1 93.44 63 ARG B N 1
ATOM 2359 C CA . ARG B 1 63 ? 4.945 -21.562 -11.469 1 93.44 63 ARG B CA 1
ATOM 2360 C C . ARG B 1 63 ? 5.566 -21.422 -10.086 1 93.44 63 ARG B C 1
ATOM 2362 O O . ARG B 1 63 ? 5.082 -22.016 -9.117 1 93.44 63 ARG B O 1
ATOM 2369 N N . ILE B 1 64 ? 6.695 -20.734 -10.086 1 92.38 64 ILE B N 1
ATOM 2370 C CA . ILE B 1 64 ? 7.344 -20.406 -8.82 1 92.38 64 ILE B CA 1
ATOM 2371 C C . ILE B 1 64 ? 7.121 -18.938 -8.484 1 92.38 64 ILE B C 1
ATOM 2373 O O . ILE B 1 64 ? 6.887 -18.125 -9.383 1 92.38 64 ILE B O 1
ATOM 2377 N N . PHE B 1 65 ? 7.109 -18.625 -7.176 1 92.44 65 PHE B N 1
ATOM 2378 C CA . PHE B 1 65 ? 6.898 -17.25 -6.781 1 92.44 65 PHE B CA 1
ATOM 2379 C C . PHE B 1 65 ? 7.68 -16.906 -5.516 1 92.44 65 PHE B C 1
ATOM 2381 O O . PHE B 1 65 ? 7.918 -17.797 -4.68 1 92.44 65 PHE B O 1
ATOM 2388 N N . ALA B 1 66 ? 8.094 -15.688 -5.379 1 93.81 66 ALA B N 1
ATOM 2389 C CA . ALA B 1 66 ? 8.781 -15.125 -4.219 1 93.81 66 ALA B CA 1
ATOM 2390 C C . ALA B 1 66 ? 8.047 -13.891 -3.699 1 93.81 66 ALA B C 1
ATOM 2392 O O . ALA B 1 66 ? 7.238 -13.297 -4.41 1 93.81 66 ALA B O 1
ATOM 2393 N N . ASN B 1 67 ? 8.305 -13.633 -2.377 1 92.88 67 ASN B N 1
ATOM 2394 C CA . ASN B 1 67 ? 7.695 -12.461 -1.755 1 92.88 67 ASN B CA 1
ATOM 2395 C C . ASN B 1 67 ? 8.75 -11.43 -1.366 1 92.88 67 ASN B C 1
ATOM 2397 O O . ASN B 1 67 ? 9.75 -11.758 -0.732 1 92.88 67 ASN B O 1
ATOM 2401 N N . ASP B 1 68 ? 8.5 -10.234 -1.854 1 93 68 ASP B N 1
ATOM 2402 C CA . ASP B 1 68 ? 9.297 -9.086 -1.448 1 93 68 ASP B CA 1
ATOM 2403 C C . ASP B 1 68 ? 8.492 -8.141 -0.557 1 93 68 ASP B C 1
ATOM 2405 O O . ASP B 1 68 ? 7.449 -7.633 -0.968 1 93 68 ASP B O 1
ATOM 2409 N N . ALA B 1 69 ? 8.992 -7.844 0.663 1 86.44 69 ALA B N 1
ATOM 2410 C CA . ALA B 1 69 ? 8.227 -7.152 1.697 1 86.44 69 ALA B CA 1
ATOM 2411 C C . ALA B 1 69 ? 8.258 -5.641 1.482 1 86.44 69 ALA B C 1
ATOM 2413 O O . ALA B 1 69 ? 7.605 -4.891 2.211 1 86.44 69 ALA B O 1
ATOM 2414 N N . ASP B 1 70 ? 9.062 -5.23 0.539 1 86.06 70 ASP B N 1
ATOM 2415 C CA . ASP B 1 70 ? 9.07 -3.799 0.247 1 86.06 70 ASP B CA 1
ATOM 2416 C C . ASP B 1 70 ? 7.723 -3.346 -0.306 1 86.06 70 ASP B C 1
ATOM 2418 O O . ASP B 1 70 ? 6.938 -4.164 -0.792 1 86.06 70 ASP B O 1
ATOM 2422 N N . ALA B 1 71 ? 7.434 -2.07 -0.238 1 78.25 71 ALA B N 1
ATOM 2423 C CA . ALA B 1 71 ? 6.199 -1.514 -0.781 1 78.25 71 ALA B CA 1
ATOM 2424 C C . ALA B 1 71 ? 6.113 -1.729 -2.289 1 78.25 71 ALA B C 1
ATOM 2426 O O . ALA B 1 71 ? 7.137 -1.923 -2.953 1 78.25 71 ALA B O 1
ATOM 2427 N N . ASP B 1 72 ? 4.895 -1.724 -2.764 1 77.25 72 ASP B N 1
ATOM 2428 C CA . ASP B 1 72 ? 4.688 -1.924 -4.195 1 77.25 72 ASP B CA 1
ATOM 2429 C C . ASP B 1 72 ? 5.508 -0.93 -5.016 1 77.25 72 ASP B C 1
ATOM 2431 O O . ASP B 1 72 ? 5.562 0.257 -4.688 1 77.25 72 ASP B O 1
ATOM 2435 N N . GLY B 1 73 ? 6.133 -1.412 -5.965 1 82.62 73 GLY B N 1
ATOM 2436 C CA . GLY B 1 73 ? 7.035 -0.636 -6.801 1 82.62 73 GLY B CA 1
ATOM 2437 C C . GLY B 1 73 ? 8.242 -1.426 -7.273 1 82.62 73 GLY B C 1
ATOM 2438 O O . GLY B 1 73 ? 8.234 -2.658 -7.227 1 82.62 73 GLY B O 1
ATOM 2439 N N . PRO B 1 74 ? 9.289 -0.723 -7.699 1 87.31 74 PRO B N 1
ATOM 2440 C CA . PRO B 1 74 ? 10.484 -1.397 -8.219 1 87.31 74 PRO B CA 1
ATOM 2441 C C . PRO B 1 74 ? 11.172 -2.266 -7.172 1 87.31 74 PRO B C 1
ATOM 2443 O O . PRO B 1 74 ? 11.766 -3.291 -7.512 1 87.31 74 PRO B O 1
ATOM 2446 N N . ASN B 1 75 ? 11.039 -1.835 -5.922 1 88.94 75 ASN B N 1
ATOM 2447 C CA . ASN B 1 75 ? 11.727 -2.553 -4.852 1 88.94 75 ASN B CA 1
ATOM 2448 C C . ASN B 1 75 ? 11.086 -3.912 -4.59 1 88.94 75 ASN B C 1
ATOM 2450 O O . ASN B 1 75 ? 11.711 -4.789 -3.984 1 88.94 75 ASN B O 1
ATOM 2454 N N . SER B 1 76 ? 9.836 -4.027 -5.031 1 90.56 76 SER B N 1
ATOM 2455 C CA . SER B 1 76 ? 9.148 -5.285 -4.773 1 90.56 76 SER B CA 1
ATOM 2456 C C . SER B 1 76 ? 8.75 -5.969 -6.078 1 90.56 76 SER B C 1
ATOM 2458 O O . SER B 1 76 ? 8.039 -6.977 -6.062 1 90.56 76 SER B O 1
ATOM 2460 N N . ASP B 1 77 ? 9.164 -5.465 -7.23 1 92.44 77 ASP B N 1
ATOM 2461 C CA . ASP B 1 77 ? 8.93 -6.074 -8.539 1 92.44 77 ASP B CA 1
ATOM 2462 C C . ASP B 1 77 ? 9.992 -7.129 -8.844 1 92.44 77 ASP B C 1
ATOM 2464 O O . ASP B 1 77 ? 11.164 -6.801 -9.047 1 92.44 77 ASP B O 1
ATOM 2468 N N . ILE B 1 78 ? 9.508 -8.367 -8.922 1 95.56 78 ILE B N 1
ATOM 2469 C CA . ILE B 1 78 ? 10.445 -9.484 -8.953 1 95.56 78 ILE B CA 1
ATOM 2470 C C . ILE B 1 78 ? 10.562 -10.023 -10.375 1 95.56 78 ILE B C 1
ATOM 2472 O O . ILE B 1 78 ? 9.562 -10.188 -11.07 1 95.56 78 ILE B O 1
ATOM 2476 N N . GLU B 1 79 ? 11.734 -10.234 -10.812 1 95.31 79 GLU B N 1
ATOM 2477 C CA . GLU B 1 79 ? 12.062 -10.93 -12.062 1 95.31 79 GLU B CA 1
ATOM 2478 C C . GLU B 1 79 ? 12.695 -12.289 -11.789 1 95.31 79 GLU B C 1
ATOM 2480 O O . GLU B 1 79 ? 13.508 -12.422 -10.867 1 95.31 79 GLU B O 1
ATOM 2485 N N . TYR B 1 80 ? 12.344 -13.195 -12.617 1 95.56 80 TYR B N 1
ATOM 2486 C CA . TYR B 1 80 ? 12.852 -14.555 -12.445 1 95.56 80 TYR B CA 1
ATOM 2487 C C . TYR B 1 80 ? 13.766 -14.945 -13.594 1 95.56 80 TYR B C 1
ATOM 2489 O O . TYR B 1 80 ? 13.547 -14.539 -14.742 1 95.56 80 TYR B O 1
ATOM 2497 N N . SER B 1 81 ? 14.805 -15.688 -13.266 1 93.56 81 SER B N 1
ATOM 2498 C CA . SER B 1 81 ? 15.719 -16.234 -14.258 1 93.56 81 SER B CA 1
ATOM 2499 C C . SER B 1 81 ? 16.375 -17.516 -13.758 1 93.56 81 SER B C 1
ATOM 2501 O O . SER B 1 81 ? 16.406 -17.781 -12.555 1 93.56 81 SER B O 1
ATOM 2503 N N . PHE B 1 82 ? 16.766 -18.328 -14.695 1 93.44 82 PHE B N 1
ATOM 2504 C CA . PHE B 1 82 ? 17.578 -19.484 -14.328 1 93.44 82 PHE B CA 1
ATOM 2505 C C . PHE B 1 82 ? 19.031 -19.078 -14.141 1 93.44 82 PHE B C 1
ATOM 2507 O O . PHE B 1 82 ? 19.562 -18.266 -14.891 1 93.44 82 PHE B O 1
ATOM 2514 N N . ILE B 1 83 ? 19.562 -19.578 -13.047 1 89.06 83 ILE B N 1
ATOM 2515 C CA . ILE B 1 83 ? 20.984 -19.359 -12.891 1 89.06 83 ILE B CA 1
ATOM 2516 C C . ILE B 1 83 ? 21.703 -20.703 -12.766 1 89.06 83 ILE B C 1
ATOM 2518 O O . ILE B 1 83 ? 21.078 -21.719 -12.422 1 89.06 83 ILE B O 1
ATOM 2522 N N . GLY B 1 84 ? 23.078 -20.641 -13 1 77.06 84 GLY B N 1
ATOM 2523 C CA . GLY B 1 84 ? 23.859 -21.859 -12.953 1 77.06 84 GLY B CA 1
ATOM 2524 C C . GLY B 1 84 ? 23.828 -22.641 -14.258 1 77.06 84 GLY B C 1
ATOM 2525 O O . GLY B 1 84 ? 23.297 -22.172 -15.258 1 77.06 84 GLY B O 1
ATOM 2526 N N . PRO B 1 85 ? 24.609 -23.594 -14.398 1 63.91 85 PRO B N 1
ATOM 2527 C CA . PRO B 1 85 ? 24.641 -24.406 -15.617 1 63.91 85 PRO B CA 1
ATOM 2528 C C . PRO B 1 85 ? 23.266 -24.953 -16 1 63.91 85 PRO B C 1
ATOM 2530 O O . PRO B 1 85 ? 22.578 -25.562 -15.18 1 63.91 85 PRO B O 1
ATOM 2533 N N . LEU B 1 86 ? 22.5 -24.062 -16.547 1 59.62 86 LEU B N 1
ATOM 2534 C CA . LEU B 1 86 ? 21.172 -24.5 -16.969 1 59.62 86 LEU B CA 1
ATOM 2535 C C . LEU B 1 86 ? 21.25 -25.703 -17.906 1 59.62 86 LEU B C 1
ATOM 2537 O O . LEU B 1 86 ? 21.828 -25.594 -18.984 1 59.62 86 LEU B O 1
ATOM 2541 N N . PHE B 1 87 ? 21.391 -26.828 -17.422 1 54.03 87 PHE B N 1
ATOM 2542 C CA . PHE B 1 87 ? 21.594 -27.969 -18.297 1 54.03 87 PHE B CA 1
ATOM 2543 C C . PHE B 1 87 ? 20.422 -28.109 -19.266 1 54.03 87 PHE B C 1
ATOM 2545 O O . PHE B 1 87 ? 20.547 -28.75 -20.312 1 54.03 87 PHE B O 1
ATOM 2552 N N . ASP B 1 88 ? 19.141 -27.578 -19 1 62.19 88 ASP B N 1
ATOM 2553 C CA . ASP B 1 88 ? 18.234 -28.109 -20.016 1 62.19 88 ASP B CA 1
ATOM 2554 C C . ASP B 1 88 ? 17.703 -27 -20.906 1 62.19 88 ASP B C 1
ATOM 2556 O O . ASP B 1 88 ? 16.906 -26.172 -20.469 1 62.19 88 ASP B O 1
ATOM 2560 N N . ASP B 1 89 ? 18.328 -26.688 -21.969 1 77.12 89 ASP B N 1
ATOM 2561 C CA . ASP B 1 89 ? 17.984 -25.734 -23.031 1 77.12 89 ASP B CA 1
ATOM 2562 C C . ASP B 1 89 ? 16.5 -25.844 -23.391 1 77.12 89 ASP B C 1
ATOM 2564 O O . ASP B 1 89 ? 16 -25.047 -24.188 1 77.12 89 ASP B O 1
ATOM 2568 N N . LYS B 1 90 ? 15.898 -26.719 -22.688 1 86.56 90 LYS B N 1
ATOM 2569 C CA . LYS B 1 90 ? 14.5 -26.953 -23.047 1 86.56 90 LYS B CA 1
ATOM 2570 C C . LYS B 1 90 ? 13.562 -26.125 -22.172 1 86.56 90 LYS B C 1
ATOM 2572 O O . LYS B 1 90 ? 12.398 -25.922 -22.5 1 86.56 90 LYS B O 1
ATOM 2577 N N . LEU B 1 91 ? 14.109 -25.609 -21.047 1 92.5 91 LEU B N 1
ATOM 2578 C CA . LEU B 1 91 ? 13.242 -24.938 -20.094 1 92.5 91 LEU B CA 1
ATOM 2579 C C . LEU B 1 91 ? 13.305 -23.422 -20.266 1 92.5 91 LEU B C 1
ATOM 2581 O O . LEU B 1 91 ? 14.352 -22.875 -20.641 1 92.5 91 LEU B O 1
ATOM 2585 N N . ARG B 1 92 ? 12.172 -22.875 -20.125 1 93.12 92 ARG B N 1
ATOM 2586 C CA . ARG B 1 92 ? 12.031 -21.422 -20.125 1 93.12 92 ARG B CA 1
ATOM 2587 C C . ARG B 1 92 ? 11.305 -20.938 -18.875 1 93.12 92 ARG B C 1
ATOM 2589 O O . ARG B 1 92 ? 10.5 -21.672 -18.297 1 93.12 92 ARG B O 1
ATOM 2596 N N . ILE B 1 93 ? 11.711 -19.75 -18.469 1 94.12 93 ILE B N 1
ATOM 2597 C CA . ILE B 1 93 ? 11.008 -19.125 -17.359 1 94.12 93 ILE B CA 1
ATOM 2598 C C . ILE B 1 93 ? 10.594 -17.703 -17.734 1 94.12 93 ILE B C 1
ATOM 2600 O O . ILE B 1 93 ? 11.375 -16.969 -18.328 1 94.12 93 ILE B O 1
ATOM 2604 N N . ASP B 1 94 ? 9.32 -17.328 -17.438 1 93.56 94 ASP B N 1
ATOM 2605 C CA . ASP B 1 94 ? 8.867 -15.992 -17.812 1 93.56 94 ASP B CA 1
ATOM 2606 C C . ASP B 1 94 ? 8.945 -15.047 -16.609 1 93.56 94 ASP B C 1
ATOM 2608 O O . ASP B 1 94 ? 9.484 -15.406 -15.562 1 93.56 94 ASP B O 1
ATOM 2612 N N . SER B 1 95 ? 8.523 -13.812 -16.781 1 92.25 95 SER B N 1
ATOM 2613 C CA . SER B 1 95 ? 8.664 -12.75 -15.797 1 92.25 95 SER B CA 1
ATOM 2614 C C . SER B 1 95 ? 7.812 -13.023 -14.562 1 92.25 95 SER B C 1
ATOM 2616 O O . SER B 1 95 ? 8.008 -12.414 -13.516 1 92.25 95 SER B O 1
ATOM 2618 N N . TYR B 1 96 ? 6.887 -13.984 -14.664 1 92 96 TYR B N 1
ATOM 2619 C CA . TYR B 1 96 ? 5.992 -14.266 -13.547 1 92 96 TYR B CA 1
ATOM 2620 C C . TYR B 1 96 ? 6.367 -15.57 -12.859 1 92 96 TYR B C 1
ATOM 2622 O O . TYR B 1 96 ? 5.66 -16.031 -11.961 1 92 96 TYR B O 1
ATOM 2630 N N . GLY B 1 97 ? 7.496 -16.172 -13.328 1 93.88 97 GLY B N 1
ATOM 2631 C CA . GLY B 1 97 ? 7.984 -17.375 -12.68 1 93.88 97 GLY B CA 1
ATOM 2632 C C . GLY B 1 97 ? 7.383 -18.641 -13.258 1 93.88 97 GLY B C 1
ATOM 2633 O O . GLY B 1 97 ? 7.508 -19.719 -12.672 1 93.88 97 GLY B O 1
ATOM 2634 N N . ARG B 1 98 ? 6.738 -18.516 -14.406 1 93.94 98 ARG B N 1
ATOM 2635 C CA . ARG B 1 98 ? 6.207 -19.703 -15.07 1 93.94 98 ARG B CA 1
ATOM 2636 C C . ARG B 1 98 ? 7.312 -20.453 -15.797 1 93.94 98 ARG B C 1
ATOM 2638 O O . ARG B 1 98 ? 8.016 -19.891 -16.641 1 93.94 98 ARG B O 1
ATOM 2645 N N . ILE B 1 99 ? 7.355 -21.656 -15.43 1 94 99 ILE B N 1
ATOM 2646 C CA . ILE B 1 99 ? 8.352 -22.516 -16.047 1 94 99 ILE B CA 1
ATOM 2647 C C . ILE B 1 99 ? 7.691 -23.406 -17.094 1 94 99 ILE B C 1
ATOM 2649 O O . ILE B 1 99 ? 6.707 -24.094 -16.812 1 94 99 ILE B O 1
ATOM 2653 N N . SER B 1 100 ? 8.234 -23.375 -18.266 1 93.81 100 SER B N 1
ATOM 2654 C CA . SER B 1 100 ? 7.715 -24.156 -19.391 1 93.81 100 SER B CA 1
ATOM 2655 C C . SER B 1 100 ? 8.836 -24.906 -20.094 1 93.81 100 SER B C 1
ATOM 2657 O O . SER B 1 100 ? 10.016 -24.641 -19.875 1 93.81 100 SER B O 1
ATOM 2659 N N . THR B 1 101 ? 8.414 -25.891 -20.781 1 92.38 101 THR B N 1
ATOM 2660 C CA . THR B 1 101 ? 9.375 -26.672 -21.547 1 92.38 101 THR B CA 1
ATOM 2661 C C . THR B 1 101 ? 9.023 -26.672 -23.031 1 92.38 101 THR B C 1
ATOM 2663 O O . THR B 1 101 ? 7.852 -26.703 -23.391 1 92.38 101 THR B O 1
ATOM 2666 N N . VAL B 1 102 ? 10.031 -26.609 -23.906 1 91.25 102 VAL B N 1
ATOM 2667 C CA . VAL B 1 102 ? 9.812 -26.609 -25.344 1 91.25 102 VAL B CA 1
ATOM 2668 C C . VAL B 1 102 ? 9.906 -28.031 -25.891 1 91.25 102 VAL B C 1
ATOM 2670 O O . VAL B 1 102 ? 9.492 -28.312 -27.016 1 91.25 102 VAL B O 1
ATOM 2673 N N . GLU B 1 103 ? 10.43 -28.891 -25.109 1 89.31 103 GLU B N 1
ATOM 2674 C CA . GLU B 1 103 ? 10.469 -30.328 -25.406 1 89.31 103 GLU B CA 1
ATOM 2675 C C . GLU B 1 103 ? 9.898 -31.141 -24.25 1 89.31 103 GLU B C 1
ATOM 2677 O O . GLU B 1 103 ? 10.211 -30.875 -23.078 1 89.31 103 GLU B O 1
ATOM 2682 N N . ALA B 1 104 ? 9.102 -32.125 -24.594 1 89.06 104 ALA B N 1
ATOM 2683 C CA . ALA B 1 104 ? 8.445 -32.938 -23.562 1 89.06 104 ALA B CA 1
ATOM 2684 C C . ALA B 1 104 ? 9.477 -33.625 -22.688 1 89.06 104 ALA B C 1
ATOM 2686 O O . ALA B 1 104 ? 10.484 -34.125 -23.188 1 89.06 104 ALA B O 1
ATOM 2687 N N . LEU B 1 105 ? 9.156 -33.656 -21.453 1 90.12 105 LEU B N 1
ATOM 2688 C CA . LEU B 1 105 ? 9.992 -34.406 -20.516 1 90.12 105 LEU B CA 1
ATOM 2689 C C . LEU B 1 105 ? 9.602 -35.875 -20.469 1 90.12 105 LEU B C 1
ATOM 2691 O O . LEU B 1 105 ? 8.414 -36.188 -20.547 1 90.12 105 LEU B O 1
ATOM 2695 N N . LYS B 1 106 ? 10.617 -36.688 -20.312 1 89 106 LYS B N 1
ATOM 2696 C CA . LYS B 1 106 ? 10.352 -38.125 -20.203 1 89 106 LYS B CA 1
ATOM 2697 C C . LYS B 1 106 ? 9.812 -38.469 -18.812 1 89 106 LYS B C 1
ATOM 2699 O O . LYS B 1 106 ? 10.289 -37.938 -17.812 1 89 106 LYS B O 1
ATOM 2704 N N . PRO B 1 107 ? 8.82 -39.375 -18.859 1 90.19 107 PRO B N 1
ATOM 2705 C CA . PRO B 1 107 ? 8.328 -39.812 -17.547 1 90.19 107 PRO B CA 1
ATOM 2706 C C . PRO B 1 107 ? 9.445 -40.375 -16.656 1 90.19 107 PRO B C 1
ATOM 2708 O O . PRO B 1 107 ? 10.297 -41.125 -17.125 1 90.19 107 PRO B O 1
ATOM 2711 N N . GLY B 1 108 ? 9.461 -39.875 -15.398 1 90.19 108 GLY B N 1
ATOM 2712 C CA . GLY B 1 108 ? 10.438 -40.344 -14.438 1 90.19 108 GLY B CA 1
ATOM 2713 C C . GLY B 1 108 ? 11.703 -39.531 -14.414 1 90.19 108 GLY B C 1
ATOM 2714 O O . GLY B 1 108 ? 12.547 -39.688 -13.531 1 90.19 108 GLY B O 1
ATOM 2715 N N . SER B 1 109 ? 11.805 -38.625 -15.352 1 90.75 109 SER B N 1
ATOM 2716 C CA . SER B 1 109 ? 13 -37.781 -15.391 1 90.75 109 SER B CA 1
ATOM 2717 C C . SER B 1 109 ? 12.969 -36.75 -14.281 1 90.75 109 SER B C 1
ATOM 2719 O O . SER B 1 109 ? 11.898 -36.375 -13.797 1 90.75 109 SER B O 1
ATOM 2721 N N . GLN B 1 110 ? 14.164 -36.438 -13.859 1 92.25 110 GLN B N 1
ATOM 2722 C CA . GLN B 1 110 ? 14.344 -35.375 -12.875 1 92.25 110 GLN B CA 1
ATOM 2723 C C . GLN B 1 110 ? 15.266 -34.281 -13.398 1 92.25 110 GLN B C 1
ATOM 2725 O O . GLN B 1 110 ? 16.328 -34.594 -13.961 1 92.25 110 GLN B O 1
ATOM 2730 N N . ILE B 1 111 ? 14.789 -33.094 -13.258 1 90.5 111 ILE B N 1
ATOM 2731 C CA . ILE B 1 111 ? 15.594 -31.969 -13.695 1 90.5 111 ILE B CA 1
ATOM 2732 C C . ILE B 1 111 ? 15.828 -31.016 -12.523 1 90.5 111 ILE B C 1
ATOM 2734 O O . ILE B 1 111 ? 14.898 -30.703 -11.773 1 90.5 111 ILE B O 1
ATOM 2738 N N . HIS B 1 112 ? 17.062 -30.609 -12.406 1 90.94 112 HIS B N 1
ATOM 2739 C CA . HIS B 1 112 ? 17.422 -29.625 -11.391 1 90.94 112 HIS B CA 1
ATOM 2740 C C . HIS B 1 112 ? 17.641 -28.25 -12.008 1 90.94 112 HIS B C 1
ATOM 2742 O O . HIS B 1 112 ? 18.422 -28.109 -12.961 1 90.94 112 HIS B O 1
ATOM 2748 N N . VAL B 1 113 ? 16.906 -27.344 -11.492 1 90.94 113 VAL B N 1
ATOM 2749 C CA . VAL B 1 113 ? 17.125 -25.984 -11.969 1 90.94 113 VAL B CA 1
ATOM 2750 C C . VAL B 1 113 ? 17.203 -25.031 -10.789 1 90.94 113 VAL B C 1
ATOM 2752 O O . VAL B 1 113 ? 16.531 -25.234 -9.773 1 90.94 113 VAL B O 1
ATOM 2755 N N . THR B 1 114 ? 18.047 -24.094 -10.922 1 92.38 114 THR B N 1
ATOM 2756 C CA . THR B 1 114 ? 18.125 -23.047 -9.906 1 92.38 114 THR B CA 1
ATOM 2757 C C . THR B 1 114 ? 17.531 -21.734 -10.43 1 92.38 114 THR B C 1
ATOM 2759 O O . THR B 1 114 ? 17.922 -21.234 -11.484 1 92.38 114 THR B O 1
ATOM 2762 N N . VAL B 1 115 ? 16.594 -21.266 -9.672 1 93.75 115 VAL B N 1
ATOM 2763 C CA . VAL B 1 115 ? 15.883 -20.062 -10.086 1 93.75 115 VAL B CA 1
ATOM 2764 C C . VAL B 1 115 ? 16.328 -18.875 -9.242 1 93.75 115 VAL B C 1
ATOM 2766 O O . VAL B 1 115 ? 16.422 -18.984 -8.016 1 93.75 115 VAL B O 1
ATOM 2769 N N . LEU B 1 116 ? 16.641 -17.812 -9.898 1 94.56 116 LEU B N 1
ATOM 2770 C CA . LEU B 1 116 ? 16.969 -16.547 -9.266 1 94.56 116 LEU B CA 1
ATOM 2771 C C . LEU B 1 116 ? 15.773 -15.602 -9.289 1 94.56 116 LEU B C 1
ATOM 2773 O O . LEU B 1 116 ? 15.156 -15.398 -10.336 1 94.56 116 LEU B O 1
ATOM 2777 N N . AL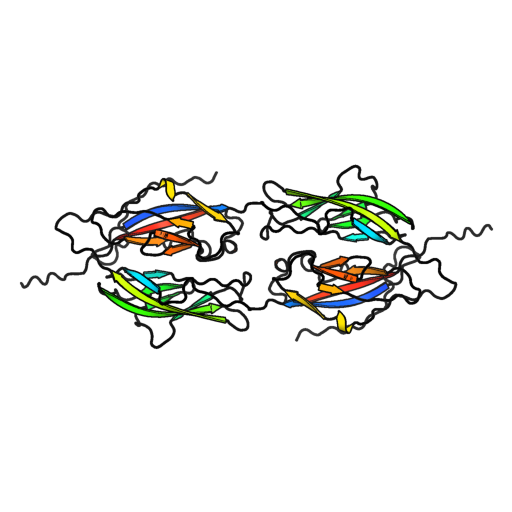A B 1 117 ? 15.367 -15.133 -8.109 1 96.31 117 ALA B N 1
ATOM 2778 C CA . ALA B 1 117 ? 14.406 -14.039 -7.984 1 96.31 117 ALA B CA 1
ATOM 2779 C C . ALA B 1 117 ? 15.102 -12.727 -7.629 1 96.31 117 ALA B C 1
ATOM 2781 O O . ALA B 1 117 ? 15.797 -12.648 -6.613 1 96.31 117 ALA B O 1
ATOM 2782 N N . GLN B 1 118 ? 14.961 -11.805 -8.477 1 96.75 118 GLN B N 1
ATOM 2783 C CA . GLN B 1 118 ? 15.633 -10.523 -8.281 1 96.75 118 GLN B CA 1
ATOM 2784 C C . GLN B 1 118 ? 14.641 -9.367 -8.398 1 96.75 118 GLN B C 1
ATOM 2786 O O . GLN B 1 118 ? 13.828 -9.328 -9.32 1 96.75 118 GLN B O 1
ATOM 2791 N N . ASP B 1 119 ? 14.758 -8.445 -7.375 1 96.19 119 ASP B N 1
ATOM 2792 C CA . ASP B 1 119 ? 13.883 -7.285 -7.469 1 96.19 119 ASP B CA 1
ATOM 2793 C C . ASP B 1 119 ? 14.492 -6.207 -8.359 1 96.19 119 ASP B C 1
ATOM 2795 O O . ASP B 1 119 ? 15.586 -6.391 -8.914 1 96.19 119 ASP B O 1
ATOM 2799 N N . HIS B 1 120 ? 13.773 -5.109 -8.641 1 94.25 120 HIS B N 1
ATOM 2800 C CA . HIS B 1 120 ? 14.234 -4.039 -9.516 1 94.25 120 HIS B CA 1
ATOM 2801 C C . HIS B 1 120 ? 14.594 -2.789 -8.719 1 94.25 120 HIS B C 1
ATOM 2803 O O . HIS B 1 120 ? 14.445 -1.669 -9.211 1 94.25 120 HIS B O 1
ATOM 2809 N N . GLY B 1 121 ? 14.953 -3.008 -7.434 1 90.81 121 GLY B N 1
ATOM 2810 C CA . GLY B 1 121 ? 15.336 -1.882 -6.598 1 90.81 121 GLY B CA 1
ATOM 2811 C C . GLY B 1 121 ? 16.766 -1.434 -6.816 1 90.81 121 GLY B C 1
ATOM 2812 O O . GLY B 1 121 ? 17.453 -1.931 -7.719 1 90.81 121 GLY B O 1
ATOM 2813 N N . GLU B 1 122 ? 17.203 -0.387 -6.027 1 85.81 122 GLU B N 1
ATOM 2814 C CA . GLU B 1 122 ? 18.578 0.097 -6.047 1 85.81 122 GLU B CA 1
ATOM 2815 C C . GLU B 1 122 ? 19.188 0.071 -4.648 1 85.81 122 GLU B C 1
ATOM 2817 O O . GLU B 1 122 ? 18.812 0.865 -3.785 1 85.81 122 GLU B O 1
ATOM 2822 N N . PRO B 1 123 ? 20.031 -0.824 -4.387 1 91.88 123 PRO B N 1
ATOM 2823 C CA . PRO B 1 123 ? 20.531 -1.882 -5.273 1 91.88 123 PRO B CA 1
ATOM 2824 C C . PRO B 1 123 ? 19.516 -3.02 -5.445 1 91.88 123 PRO B C 1
ATOM 2826 O O . PRO B 1 123 ? 18.609 -3.18 -4.621 1 91.88 123 PRO B O 1
ATOM 2829 N N . ARG B 1 124 ? 19.734 -3.75 -6.492 1 95.38 124 ARG B N 1
ATOM 2830 C CA . ARG B 1 124 ? 18.891 -4.93 -6.688 1 95.38 124 ARG B CA 1
ATOM 2831 C C . ARG B 1 124 ? 19.234 -6.02 -5.676 1 95.38 124 ARG B C 1
ATOM 2833 O O . ARG B 1 124 ? 20.422 -6.297 -5.438 1 95.38 124 ARG B O 1
ATOM 2840 N N . LEU B 1 125 ? 18.219 -6.535 -5.082 1 97 125 LEU B N 1
ATOM 2841 C CA . LEU B 1 125 ? 18.391 -7.645 -4.152 1 97 125 LEU B CA 1
ATOM 2842 C C . LEU B 1 125 ? 17.797 -8.93 -4.723 1 97 125 LEU B C 1
ATOM 2844 O O . LEU B 1 125 ? 16.906 -8.883 -5.562 1 97 125 LEU B O 1
ATOM 2848 N N . ASN B 1 126 ? 18.406 -9.992 -4.324 1 96.31 126 ASN B N 1
ATOM 2849 C CA . ASN B 1 126 ? 18 -11.25 -4.945 1 96.31 126 ASN B CA 1
ATOM 2850 C C . ASN B 1 126 ? 18.078 -12.414 -3.963 1 96.31 126 ASN B C 1
ATOM 2852 O O . ASN B 1 126 ? 18.609 -12.266 -2.863 1 96.31 126 ASN B O 1
ATOM 2856 N N . ASN B 1 127 ? 17.422 -13.453 -4.301 1 96.12 127 ASN B N 1
ATOM 2857 C CA . ASN B 1 127 ? 17.453 -14.758 -3.658 1 96.12 127 ASN B CA 1
ATOM 2858 C C . ASN B 1 127 ? 17.297 -15.891 -4.676 1 96.12 127 ASN B C 1
ATOM 2860 O O . ASN B 1 127 ? 16.812 -15.664 -5.785 1 96.12 127 ASN B O 1
ATOM 2864 N N . SER B 1 128 ? 17.844 -17.031 -4.309 1 93.69 128 SER B N 1
ATOM 2865 C CA . SER B 1 128 ? 17.75 -18.141 -5.242 1 93.69 128 SER B CA 1
ATOM 2866 C C . SER B 1 128 ? 17.266 -19.406 -4.543 1 93.69 128 SER B C 1
ATOM 2868 O O . SER B 1 128 ? 17.344 -19.516 -3.314 1 93.69 128 SER B O 1
ATOM 2870 N N . VAL B 1 129 ? 16.75 -20.312 -5.336 1 93.06 129 VAL B N 1
ATOM 2871 C CA . VAL B 1 129 ? 16.281 -21.594 -4.84 1 93.06 129 VAL B CA 1
ATOM 2872 C C . VAL B 1 129 ? 16.484 -22.672 -5.914 1 93.06 129 VAL B C 1
ATOM 2874 O O . VAL B 1 129 ? 16.422 -22.375 -7.109 1 93.06 129 VAL B O 1
ATOM 2877 N N . THR B 1 130 ? 16.781 -23.859 -5.465 1 92.5 130 THR B N 1
ATOM 2878 C CA . THR B 1 130 ? 16.891 -24.969 -6.398 1 92.5 130 THR B CA 1
ATOM 2879 C C . THR B 1 130 ? 15.586 -25.75 -6.465 1 92.5 130 THR B C 1
ATOM 2881 O O . THR B 1 130 ? 15.031 -26.141 -5.43 1 92.5 130 THR B O 1
ATOM 2884 N N . LEU B 1 131 ? 15.117 -25.938 -7.695 1 91.94 131 LEU B N 1
ATOM 2885 C CA . LEU B 1 131 ? 13.922 -26.719 -7.965 1 91.94 131 LEU B CA 1
ATOM 2886 C C . LEU B 1 131 ? 14.273 -28.078 -8.555 1 91.94 131 LEU B C 1
ATOM 2888 O O . LEU B 1 131 ? 15.094 -28.172 -9.477 1 91.94 131 LEU B O 1
ATOM 2892 N N . ILE B 1 132 ? 13.734 -29.062 -7.965 1 92.69 132 ILE B N 1
ATOM 2893 C CA . ILE B 1 132 ? 13.836 -30.406 -8.523 1 92.69 132 ILE B CA 1
ATOM 2894 C C . ILE B 1 132 ? 12.5 -30.797 -9.156 1 92.69 132 ILE B C 1
ATOM 2896 O O . ILE B 1 132 ? 11.531 -31.094 -8.453 1 92.69 132 ILE B O 1
ATOM 2900 N N . LEU B 1 133 ? 12.461 -30.781 -10.469 1 93.19 133 LEU B N 1
ATOM 2901 C CA . LEU B 1 133 ? 11.266 -31.125 -11.234 1 93.19 133 LEU B CA 1
ATOM 2902 C C . LEU B 1 133 ? 11.227 -32.625 -11.523 1 93.19 133 LEU B C 1
ATOM 2904 O O . LEU B 1 133 ? 12.148 -33.156 -12.141 1 93.19 133 LEU B O 1
ATOM 2908 N N . GLU B 1 134 ? 10.203 -33.219 -11.047 1 93.81 134 GLU B N 1
ATOM 2909 C CA . GLU B 1 134 ? 9.992 -34.625 -11.312 1 93.81 134 GLU B CA 1
ATOM 2910 C C . GLU B 1 134 ? 8.836 -34.844 -12.273 1 93.81 134 GLU B C 1
ATOM 2912 O O . GLU B 1 134 ? 7.676 -34.594 -11.93 1 93.81 134 GLU B O 1
ATOM 2917 N N . ALA B 1 135 ? 9.156 -35.344 -13.422 1 92.81 135 ALA B N 1
ATOM 2918 C CA . ALA B 1 135 ? 8.141 -35.562 -14.453 1 92.81 135 ALA B CA 1
ATOM 2919 C C . ALA B 1 135 ? 7.383 -36.844 -14.227 1 92.81 135 ALA B C 1
ATOM 2921 O O . ALA B 1 135 ? 7.992 -37.938 -14.141 1 92.81 135 ALA B O 1
ATOM 2922 N N . LEU B 1 136 ? 6.043 -36.719 -14.172 1 91.06 136 LEU B N 1
ATOM 2923 C CA . LEU B 1 136 ? 5.203 -37.875 -13.961 1 91.06 136 LEU B CA 1
ATOM 2924 C C . LEU B 1 136 ? 4.328 -38.156 -15.18 1 91.06 136 LEU B C 1
ATOM 2926 O O . LEU B 1 136 ? 3.723 -37.219 -15.734 1 91.06 136 LEU B O 1
ATOM 2930 N N . GLY B 1 137 ? 4.336 -39.281 -15.633 1 85.12 137 GLY B N 1
ATOM 2931 C CA . GLY B 1 137 ? 3.477 -39.75 -16.719 1 85.12 137 GLY B CA 1
ATOM 2932 C C . GLY B 1 137 ? 2.213 -40.438 -16.234 1 85.12 137 GLY B C 1
ATOM 2933 O O . GLY B 1 137 ? 1.924 -40.438 -15.039 1 85.12 137 GLY B O 1
ATOM 2934 N N . ARG B 1 138 ? 1.406 -40.844 -17.266 1 81.5 138 ARG B N 1
ATOM 2935 C CA . ARG B 1 138 ? 0.155 -41.531 -16.953 1 81.5 138 ARG B CA 1
ATOM 2936 C C . ARG B 1 138 ? 0.416 -42.844 -16.234 1 81.5 138 ARG B C 1
ATOM 2938 O O . ARG B 1 138 ? 1.421 -43.531 -16.5 1 81.5 138 ARG B O 1
ATOM 2945 N N . SER B 1 139 ? -0.428 -43.031 -15.211 1 71.25 139 SER B N 1
ATOM 2946 C CA . SER B 1 139 ? -0.351 -44.312 -14.547 1 71.25 139 SER B CA 1
ATOM 2947 C C . SER B 1 139 ? -0.709 -45.469 -15.492 1 71.25 139 SER B C 1
ATOM 2949 O O . SER B 1 139 ? -1.517 -45.281 -16.406 1 71.25 139 SER B O 1
ATOM 2951 N N . ARG B 1 140 ? 0.275 -46.5 -15.945 1 59.28 140 ARG B N 1
ATOM 2952 C CA . ARG B 1 140 ? 0.161 -47.625 -16.875 1 59.28 140 ARG B CA 1
ATOM 2953 C C . ARG B 1 140 ? -1.179 -48.312 -16.719 1 59.28 140 ARG B C 1
ATOM 2955 O O . ARG B 1 140 ? -1.259 -49.375 -16.078 1 59.28 140 ARG B O 1
ATOM 2962 N N . LYS B 1 141 ? -2.256 -47.625 -16.266 1 55.78 141 LYS B N 1
ATOM 2963 C CA . LYS B 1 141 ? -3.27 -48.656 -16.031 1 55.78 141 LYS B CA 1
ATOM 2964 C C . LYS B 1 141 ? -3.955 -49.031 -17.344 1 55.78 141 LYS B C 1
ATOM 2966 O O . LYS B 1 141 ? -3.867 -48.312 -18.344 1 55.78 141 LYS B O 1
ATOM 2971 N N . THR B 1 142 ? -4.949 -49.969 -17.219 1 49.56 142 THR B N 1
ATOM 2972 C CA . THR B 1 142 ? -5.676 -51 -17.938 1 49.56 142 THR B CA 1
ATOM 2973 C C . THR B 1 142 ? -6.469 -50.375 -19.094 1 49.56 142 THR B C 1
ATOM 2975 O O . THR B 1 142 ? -6.676 -49.188 -19.141 1 49.56 142 THR B O 1
ATOM 2978 N N . SER B 1 143 ? -6.973 -51.344 -20 1 52.72 143 SER B N 1
ATOM 2979 C CA . SER B 1 143 ? -7.73 -51.531 -21.234 1 52.72 143 SER B CA 1
ATOM 2980 C C . SER B 1 143 ? -8.953 -50.625 -21.281 1 52.72 143 SER B C 1
ATOM 2982 O O . SER B 1 143 ? -9.625 -50.531 -22.312 1 52.72 143 SER B O 1
ATOM 2984 N N . ALA B 1 144 ? -9.414 -50.062 -20.141 1 58.44 144 ALA B N 1
ATOM 2985 C CA . ALA B 1 144 ? -10.711 -49.406 -20.203 1 58.44 144 ALA B CA 1
ATOM 2986 C C . ALA B 1 144 ? -10.578 -48 -20.781 1 58.44 144 ALA B C 1
ATOM 2988 O O . ALA B 1 144 ? -9.477 -47.469 -20.859 1 58.44 144 ALA B O 1
ATOM 2989 N N . ALA B 1 145 ? -11.57 -47.469 -21.328 1 75.38 145 ALA B N 1
ATOM 2990 C CA . ALA B 1 145 ? -11.711 -46.156 -21.922 1 75.38 145 ALA B CA 1
ATOM 2991 C C . ALA B 1 145 ? -11.266 -45.062 -20.953 1 75.38 145 ALA B C 1
ATOM 2993 O O . ALA B 1 145 ? -11.75 -45 -19.828 1 75.38 145 ALA B O 1
ATOM 2994 N N . ASN B 1 146 ? -10.203 -44.406 -21.188 1 80.19 146 ASN B N 1
ATOM 2995 C CA . ASN B 1 146 ? -9.703 -43.281 -20.422 1 80.19 146 ASN B CA 1
ATOM 2996 C C . ASN B 1 146 ? -10.797 -42.25 -20.188 1 80.19 146 ASN B C 1
ATOM 2998 O O . ASN B 1 146 ?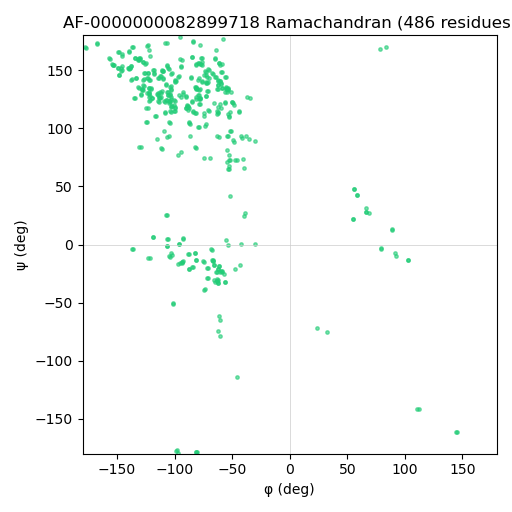 -11.422 -41.781 -21.141 1 80.19 146 ASN B O 1
ATOM 3002 N N . LYS B 1 147 ? -11.047 -42 -18.938 1 83.12 147 LYS B N 1
ATOM 3003 C CA . LYS B 1 147 ? -12.055 -41.031 -18.562 1 83.12 147 LYS B CA 1
ATOM 3004 C C . LYS B 1 147 ? -11.391 -39.719 -18.109 1 83.12 147 LYS B C 1
ATOM 3006 O O . LYS B 1 147 ? -10.352 -39.75 -17.453 1 83.12 147 LYS B O 1
ATOM 3011 N N . PRO B 1 148 ? -12.031 -38.625 -18.375 1 87.06 148 PRO B N 1
ATOM 3012 C CA . PRO B 1 148 ? -11.477 -37.312 -17.984 1 87.06 148 PRO B CA 1
ATOM 3013 C C . PRO B 1 148 ? -11.625 -37.031 -16.5 1 87.06 148 PRO B C 1
ATOM 3015 O O . PRO B 1 148 ? -12.492 -37.625 -15.844 1 87.06 148 PRO B O 1
ATOM 3018 N N . PRO B 1 149 ? -10.703 -36.156 -16 1 91.62 149 PRO B N 1
ATOM 3019 C CA . PRO B 1 149 ? -10.883 -35.719 -14.609 1 91.62 149 PRO B CA 1
ATOM 3020 C C . PRO B 1 149 ? -12.227 -35.031 -14.375 1 91.62 149 PRO B C 1
ATOM 3022 O O . PRO B 1 149 ? -12.836 -34.5 -15.312 1 91.62 149 PRO B O 1
ATOM 3025 N N . LYS B 1 150 ? -12.648 -35.094 -13.125 1 92.06 150 LYS B N 1
ATOM 3026 C CA . LYS B 1 150 ? -13.891 -34.438 -12.703 1 92.06 150 LYS B CA 1
ATOM 3027 C C . LYS B 1 150 ? -13.688 -33.625 -11.438 1 92.06 150 LYS B C 1
ATOM 3029 O O . LYS B 1 150 ? -13.016 -34.062 -10.508 1 92.06 150 LYS B O 1
ATOM 3034 N N . PHE B 1 151 ? -14.273 -32.438 -11.531 1 94.56 151 PHE B N 1
ATOM 3035 C CA . PHE B 1 151 ? -14.219 -31.609 -10.328 1 94.56 151 PHE B CA 1
ATOM 3036 C C . PHE B 1 151 ? -15.156 -32.156 -9.258 1 94.56 151 PHE B C 1
ATOM 3038 O O . PHE B 1 151 ? -16.266 -32.594 -9.562 1 94.56 151 PHE B O 1
ATOM 3045 N N . VAL B 1 152 ? -14.656 -32.125 -8.062 1 95.12 152 VAL B N 1
ATOM 3046 C CA . VAL B 1 152 ? -15.477 -32.594 -6.945 1 95.12 152 VAL B CA 1
ATOM 3047 C C . VAL B 1 152 ? -15.523 -31.516 -5.863 1 95.12 152 VAL B C 1
ATOM 3049 O O . VAL B 1 152 ? -14.695 -30.609 -5.844 1 95.12 152 VAL B O 1
ATOM 3052 N N . GLU B 1 153 ? -16.531 -31.516 -5.016 1 95.69 153 GLU B N 1
ATOM 3053 C CA . GLU B 1 153 ? -16.703 -30.609 -3.889 1 95.69 153 GLU B CA 1
ATOM 3054 C C . GLU B 1 153 ? -16.656 -29.156 -4.344 1 95.69 153 GLU B C 1
ATOM 3056 O O . GLU B 1 153 ? -15.984 -28.328 -3.732 1 95.69 153 GLU B O 1
ATOM 3061 N N . LYS B 1 154 ? -17.359 -28.844 -5.34 1 93.31 154 LYS B N 1
ATOM 3062 C CA . LYS B 1 154 ? -17.312 -27.547 -5.992 1 93.31 154 LYS B CA 1
ATOM 3063 C C . LYS B 1 154 ? -17.75 -26.438 -5.035 1 93.31 154 LYS B C 1
ATOM 3065 O O . LYS B 1 154 ? -17.234 -25.328 -5.098 1 93.31 154 LYS B O 1
ATOM 3070 N N . ASP B 1 155 ? -18.672 -26.766 -4.141 1 93.19 155 ASP B N 1
ATOM 3071 C CA . ASP B 1 155 ? -19.219 -25.766 -3.217 1 93.19 155 ASP B CA 1
ATOM 3072 C C . ASP B 1 155 ? -18.109 -25.219 -2.307 1 93.19 155 ASP B C 1
ATOM 3074 O O . ASP B 1 155 ? -18.219 -24.094 -1.817 1 93.19 155 ASP B O 1
ATOM 3078 N N . ALA B 1 156 ? -17.047 -26 -2.191 1 95 156 ALA B N 1
ATOM 3079 C CA . ALA B 1 156 ? -15.992 -25.625 -1.258 1 95 156 ALA B CA 1
ATOM 3080 C C . ALA B 1 156 ? -15.016 -24.641 -1.901 1 95 156 ALA B C 1
ATOM 3082 O O . ALA B 1 156 ? -14.273 -23.953 -1.203 1 95 156 ALA B O 1
ATOM 3083 N N . TRP B 1 157 ? -15.023 -24.609 -3.236 1 96.06 157 TRP B N 1
ATOM 3084 C CA . TRP B 1 157 ? -13.945 -23.812 -3.816 1 96.06 157 TRP B CA 1
ATOM 3085 C C . TRP B 1 157 ? -14.469 -22.953 -4.961 1 96.06 157 TRP B C 1
ATOM 3087 O O . TRP B 1 157 ? -13.727 -22.141 -5.52 1 96.06 157 TRP B O 1
ATOM 3097 N N . LYS B 1 158 ? -15.664 -23.062 -5.312 1 95.31 158 LYS B N 1
ATOM 3098 C CA . LYS B 1 158 ? -16.203 -22.297 -6.43 1 95.31 158 LYS B CA 1
ATOM 3099 C C . LYS B 1 158 ? -16.188 -20.797 -6.109 1 95.31 158 LYS B C 1
ATOM 3101 O O . LYS B 1 158 ? -16.172 -19.969 -7.016 1 95.31 158 LYS B O 1
ATOM 3106 N N . GLU B 1 159 ? -16.359 -20.484 -4.852 1 95.31 159 GLU B N 1
ATOM 3107 C CA . GLU B 1 159 ? -16.281 -19.109 -4.363 1 95.31 159 GLU B CA 1
ATOM 3108 C C . GLU B 1 159 ? -15.227 -18.984 -3.262 1 95.31 159 GLU B C 1
ATOM 3110 O O . GLU B 1 159 ? -15.328 -19.641 -2.223 1 95.31 159 GLU B O 1
ATOM 3115 N N . LEU B 1 160 ? -14.273 -18.219 -3.555 1 96.81 160 LEU B N 1
ATOM 3116 C CA . LEU B 1 160 ? -13.188 -17.984 -2.605 1 96.81 160 LEU B CA 1
ATOM 3117 C C . LEU B 1 160 ? -13.039 -16.5 -2.299 1 96.81 160 LEU B C 1
ATOM 3119 O O . LEU B 1 160 ? -13.734 -15.672 -2.883 1 96.81 160 LEU B O 1
ATOM 3123 N N . TYR B 1 161 ? -12.164 -16.234 -1.281 1 94.19 161 TYR B N 1
ATOM 3124 C CA . TYR B 1 161 ? -12.016 -14.844 -0.855 1 94.19 161 TYR B CA 1
ATOM 3125 C C . TYR B 1 161 ? -10.555 -14.5 -0.603 1 94.19 161 TYR B C 1
ATOM 3127 O O . TYR B 1 161 ? -9.789 -15.344 -0.118 1 94.19 161 TYR B O 1
ATOM 3135 N N . VAL B 1 162 ? -10.234 -13.266 -1.008 1 94.44 162 VAL B N 1
ATOM 3136 C CA . VAL B 1 162 ? -8.945 -12.703 -0.641 1 94.44 162 VAL B CA 1
ATOM 3137 C C . VAL B 1 162 ? -9.117 -11.242 -0.221 1 94.44 162 VAL B C 1
ATOM 3139 O O . VAL B 1 162 ? -10.102 -10.594 -0.591 1 94.44 162 VAL B O 1
ATOM 3142 N N . SER B 1 163 ? -8.227 -10.805 0.595 1 88.69 163 SER B N 1
ATOM 3143 C CA . SER B 1 163 ? -8.219 -9.398 0.995 1 88.69 163 SER B CA 1
ATOM 3144 C C . SER B 1 163 ? -6.805 -8.828 0.985 1 88.69 163 SER B C 1
ATOM 3146 O O . SER B 1 163 ? -5.832 -9.57 0.831 1 88.69 163 SER B O 1
ATOM 3148 N N . ASP B 1 164 ? -6.723 -7.551 1.126 1 81.94 164 ASP B N 1
ATOM 3149 C CA . ASP B 1 164 ? -5.43 -6.875 1.134 1 81.94 164 ASP B CA 1
ATOM 3150 C C . ASP B 1 164 ? -4.609 -7.281 2.357 1 81.94 164 ASP B C 1
ATOM 3152 O O . ASP B 1 164 ? -3.393 -7.074 2.391 1 81.94 164 ASP B O 1
ATOM 3156 N N . SER B 1 165 ? -5.266 -7.789 3.256 1 79.31 165 SER B N 1
ATOM 3157 C CA . SER B 1 165 ? -4.566 -8.211 4.465 1 79.31 165 SER B CA 1
ATOM 3158 C C . SER B 1 165 ? -3.908 -9.57 4.273 1 79.31 165 SER B C 1
ATOM 3160 O O . SER B 1 165 ? -3.072 -9.984 5.086 1 79.31 165 SER B O 1
ATOM 3162 N N . ASP B 1 166 ? -4.27 -10.258 3.234 1 88.44 166 ASP B N 1
ATOM 3163 C CA . ASP B 1 166 ? -3.693 -11.57 2.977 1 88.44 166 ASP B CA 1
ATOM 3164 C C . ASP B 1 166 ? -2.291 -11.453 2.383 1 88.44 166 ASP B C 1
ATOM 3166 O O . ASP B 1 166 ? -2.094 -10.766 1.38 1 88.44 166 ASP B O 1
ATOM 3170 N N . PRO B 1 167 ? -1.356 -12.102 3.01 1 87.69 167 PRO B N 1
ATOM 3171 C CA . PRO B 1 167 ? 0.01 -12.023 2.486 1 87.69 167 PRO B CA 1
ATOM 3172 C C . PRO B 1 167 ? 0.223 -12.914 1.264 1 87.69 167 PRO B C 1
ATOM 3174 O O . PRO B 1 167 ? -0.493 -13.906 1.083 1 87.69 167 PRO B O 1
ATOM 3177 N N . VAL B 1 168 ? 1.182 -12.57 0.431 1 91.12 168 VAL B N 1
ATOM 3178 C CA . VAL B 1 168 ? 1.601 -13.406 -0.685 1 91.12 168 VAL B CA 1
ATOM 3179 C C . VAL B 1 168 ? 1.994 -14.789 -0.169 1 91.12 168 VAL B C 1
ATOM 3181 O O . VAL B 1 168 ? 2.668 -14.906 0.856 1 91.12 168 VAL B O 1
ATOM 3184 N N . GLY B 1 169 ? 1.544 -15.852 -0.854 1 91.38 169 GLY B N 1
ATOM 3185 C CA . GLY B 1 169 ? 1.876 -17.219 -0.474 1 91.38 169 GLY B CA 1
ATOM 3186 C C . GLY B 1 169 ? 0.745 -17.938 0.24 1 91.38 169 GLY B C 1
ATOM 3187 O O . GLY B 1 169 ? 0.788 -19.156 0.42 1 91.38 169 GLY B O 1
ATOM 3188 N N . VAL B 1 170 ? -0.165 -17.203 0.618 1 93.81 170 VAL B N 1
ATOM 3189 C CA . VAL B 1 170 ? -1.287 -17.812 1.323 1 93.81 170 VAL B CA 1
ATOM 3190 C C . VAL B 1 170 ? -2.068 -18.703 0.37 1 93.81 170 VAL B C 1
ATOM 3192 O O . VAL B 1 170 ? -2.143 -18.438 -0.83 1 93.81 170 VAL B O 1
ATOM 3195 N N . ILE B 1 171 ? -2.627 -19.781 0.914 1 95.88 171 ILE B N 1
ATOM 3196 C CA . ILE B 1 171 ? -3.533 -20.641 0.166 1 95.88 171 ILE B CA 1
ATOM 3197 C C . ILE B 1 171 ? -4.938 -20.047 0.165 1 95.88 171 ILE B C 1
ATOM 3199 O O . ILE B 1 171 ? -5.562 -19.906 1.22 1 95.88 171 ILE B O 1
ATOM 3203 N N . VAL B 1 172 ? -5.414 -19.625 -0.966 1 97.06 172 VAL B N 1
ATOM 3204 C CA . VAL B 1 172 ? -6.727 -19.016 -1.125 1 97.06 172 VAL B CA 1
ATOM 3205 C C . VAL B 1 172 ? -7.816 -20.078 -1.028 1 97.06 172 VAL B C 1
ATOM 3207 O O . VAL B 1 172 ? -8.883 -19.828 -0.47 1 97.06 172 VAL B O 1
ATOM 3210 N N . GLY B 1 173 ? -7.531 -21.219 -1.584 1 97.38 173 GLY B N 1
ATOM 3211 C CA . GLY B 1 173 ? -8.414 -22.375 -1.564 1 97.38 173 GLY B CA 1
ATOM 3212 C C . GLY B 1 173 ? -7.82 -23.594 -2.24 1 97.38 173 GLY B C 1
ATOM 3213 O O . GLY B 1 173 ? -6.723 -23.516 -2.801 1 97.38 173 GLY B O 1
ATOM 3214 N N . ILE B 1 174 ? -8.516 -24.688 -2.041 1 97.25 174 ILE B N 1
ATOM 3215 C CA . ILE B 1 174 ? -8.078 -25.938 -2.658 1 97.25 174 ILE B CA 1
ATOM 3216 C C . ILE B 1 174 ? -9.141 -26.422 -3.648 1 97.25 174 ILE B C 1
ATOM 3218 O O . ILE B 1 174 ? -10.258 -26.766 -3.254 1 97.25 174 ILE B O 1
ATOM 3222 N N . VAL B 1 175 ? -8.797 -26.359 -4.891 1 96.75 175 VAL B N 1
ATOM 3223 C CA . VAL B 1 175 ? -9.656 -26.906 -5.938 1 96.75 175 VAL B CA 1
ATOM 3224 C C . VAL B 1 175 ? -9.484 -28.422 -6.008 1 96.75 175 VAL B C 1
ATOM 3226 O O . VAL B 1 175 ? -8.367 -28.922 -6.148 1 96.75 175 VAL B O 1
ATOM 3229 N N . ARG B 1 176 ? -10.555 -29.078 -5.965 1 96.44 176 ARG B N 1
ATOM 3230 C CA . ARG B 1 176 ? -10.484 -30.531 -5.891 1 96.44 176 ARG B CA 1
ATOM 3231 C C . ARG B 1 176 ? -11.023 -31.172 -7.164 1 96.44 176 ARG B C 1
ATOM 3233 O O . ARG B 1 176 ? -12.078 -30.781 -7.664 1 96.44 176 ARG B O 1
ATOM 3240 N N . ALA B 1 177 ? -10.273 -32.062 -7.668 1 95 177 ALA B N 1
ATOM 3241 C CA . ALA B 1 177 ? -10.656 -32.875 -8.812 1 95 177 ALA B CA 1
ATOM 3242 C C . ALA B 1 177 ? -10.195 -34.312 -8.625 1 95 177 ALA B C 1
ATOM 3244 O O . ALA B 1 177 ? -9.273 -34.594 -7.848 1 95 177 ALA B O 1
ATOM 3245 N N . GLU B 1 178 ? -10.898 -35.219 -9.211 1 93.69 178 GLU B N 1
ATOM 3246 C CA . GLU B 1 178 ? -10.562 -36.656 -9.203 1 93.69 178 GLU B CA 1
ATOM 3247 C C . GLU B 1 178 ? -10.523 -37.219 -10.625 1 93.69 178 GLU B C 1
ATOM 3249 O O . GLU B 1 178 ? -11.234 -36.719 -11.508 1 93.69 178 GLU B O 1
ATOM 3254 N N . ASP B 1 179 ? -9.641 -38 -10.75 1 90.69 179 ASP B N 1
ATOM 3255 C CA . ASP B 1 179 ? -9.578 -38.781 -11.992 1 90.69 179 ASP B CA 1
ATOM 3256 C C . ASP B 1 179 ? -10.055 -40.188 -11.781 1 90.69 179 ASP B C 1
ATOM 3258 O O . ASP B 1 179 ? -9.516 -40.938 -10.945 1 90.69 179 ASP B O 1
ATOM 3262 N N . PRO B 1 180 ? -11.086 -40.656 -12.531 1 87.12 180 PRO B N 1
ATOM 3263 C CA . PRO B 1 180 ? -11.617 -42 -12.344 1 87.12 180 PRO B CA 1
ATOM 3264 C C . PRO B 1 180 ? -10.57 -43.094 -12.586 1 87.12 180 PRO B C 1
ATOM 3266 O O . PRO B 1 180 ? -10.68 -44.188 -12.055 1 87.12 180 PRO B O 1
ATOM 3269 N N . ASP B 1 181 ? -9.523 -42.781 -13.375 1 85.62 181 ASP B N 1
ATOM 3270 C CA . ASP B 1 181 ? -8.484 -43.75 -13.695 1 85.62 181 ASP B CA 1
ATOM 3271 C C . ASP B 1 181 ? -7.285 -43.594 -12.766 1 85.62 181 ASP B C 1
ATOM 3273 O O . ASP B 1 181 ? -6.258 -44.25 -12.945 1 85.62 181 ASP B O 1
ATOM 3277 N N . ASN B 1 182 ? -7.336 -42.688 -11.867 1 88.25 182 ASN B N 1
ATOM 3278 C CA . ASN B 1 182 ? -6.309 -42.438 -10.867 1 88.25 182 ASN B CA 1
ATOM 3279 C C . ASN B 1 182 ? -5.031 -41.875 -11.508 1 88.25 182 ASN B C 1
ATOM 3281 O O . ASN B 1 182 ? -3.926 -42.219 -11.062 1 88.25 182 ASN B O 1
ATOM 3285 N N . ASP B 1 183 ? -5.195 -41.219 -12.609 1 87.12 183 ASP B N 1
ATOM 3286 C CA . ASP B 1 183 ? -4.055 -40.531 -13.219 1 87.12 183 ASP B CA 1
ATOM 3287 C C . ASP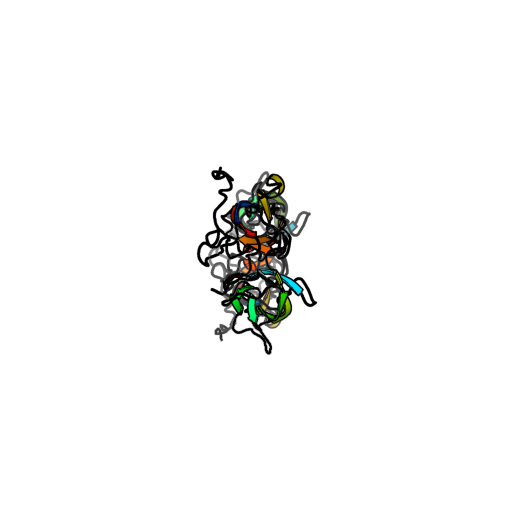 B 1 183 ? -3.672 -39.281 -12.422 1 87.12 183 ASP B C 1
ATOM 3289 O O . ASP B 1 183 ? -4.531 -38.625 -11.828 1 87.12 183 ASP B O 1
ATOM 3293 N N . PRO B 1 184 ? -2.363 -39 -12.398 1 90.75 184 PRO B N 1
ATOM 3294 C CA . PRO B 1 184 ? -1.988 -37.719 -11.812 1 90.75 184 PRO B CA 1
ATOM 3295 C C . PRO B 1 184 ? -2.688 -36.531 -12.484 1 90.75 184 PRO B C 1
ATOM 3297 O O . PRO B 1 184 ? -2.91 -36.562 -13.703 1 90.75 184 PRO B O 1
ATOM 3300 N N . LEU B 1 185 ? -3.018 -35.562 -11.688 1 92.69 185 LEU B N 1
ATOM 3301 C CA . LEU B 1 185 ? -3.721 -34.375 -12.188 1 92.69 185 LEU B CA 1
ATOM 3302 C C . LEU B 1 185 ? -2.83 -33.156 -12.117 1 92.69 185 LEU B C 1
ATOM 3304 O O . LEU B 1 185 ? -2.041 -33 -11.18 1 92.69 185 LEU B O 1
ATOM 3308 N N . TRP B 1 186 ? -3.002 -32.312 -13.086 1 93.19 186 TRP B N 1
ATOM 3309 C CA . TRP B 1 186 ? -2.273 -31.047 -13.164 1 93.19 186 TRP B CA 1
ATOM 3310 C C . TRP B 1 186 ? -3.234 -29.859 -13.211 1 93.19 186 TRP B C 1
ATOM 3312 O O . TRP B 1 186 ? -4.055 -29.766 -14.125 1 93.19 186 TRP B O 1
ATOM 3322 N N . TYR B 1 187 ? -3.039 -28.984 -12.266 1 94.38 187 TYR B N 1
ATOM 3323 C CA . TYR B 1 187 ? -3.91 -27.828 -12.148 1 94.38 187 TYR B CA 1
ATOM 3324 C C . TYR B 1 187 ? -3.258 -26.594 -12.758 1 94.38 187 TYR B C 1
ATOM 3326 O O . TYR B 1 187 ? -2.057 -26.359 -12.586 1 94.38 187 TYR B O 1
ATOM 3334 N N . SER B 1 188 ? -4.059 -25.812 -13.438 1 93.25 188 SER B N 1
ATOM 3335 C CA . SER B 1 188 ? -3.564 -24.562 -14.008 1 93.25 188 SER B CA 1
ATOM 3336 C C . SER B 1 188 ? -4.699 -23.562 -14.227 1 93.25 188 SER B C 1
ATOM 3338 O O . SER B 1 188 ? -5.875 -23.938 -14.195 1 93.25 188 SER B O 1
ATOM 3340 N N . ILE B 1 189 ? -4.32 -22.328 -14.336 1 94.06 189 ILE B N 1
ATOM 3341 C CA 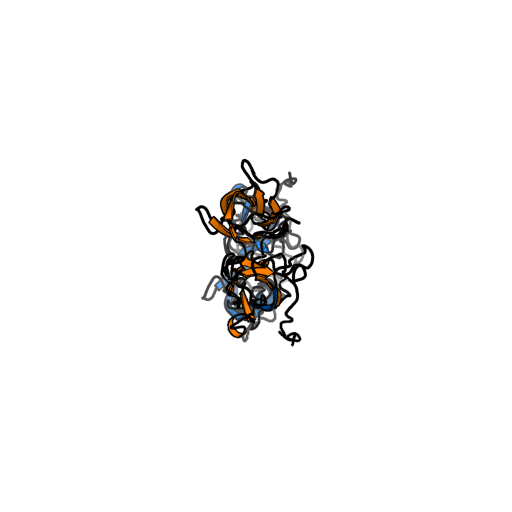. ILE B 1 189 ? -5.246 -21.281 -14.773 1 94.06 189 ILE B CA 1
ATOM 3342 C C . ILE B 1 189 ? -5.152 -21.109 -16.281 1 94.06 189 ILE B C 1
ATOM 3344 O O . ILE B 1 189 ? -4.055 -21.016 -16.844 1 94.06 189 ILE B O 1
ATOM 3348 N N . ALA B 1 190 ? -6.293 -21.125 -16.906 1 91.25 190 ALA B N 1
ATOM 3349 C CA . ALA B 1 190 ? -6.328 -21.016 -18.359 1 91.25 190 ALA B CA 1
ATOM 3350 C C . ALA B 1 190 ? -5.676 -19.734 -18.844 1 91.25 190 ALA B C 1
ATOM 3352 O O . ALA B 1 190 ? -5.777 -18.688 -18.188 1 91.25 190 ALA B O 1
ATOM 3353 N N . ASP B 1 191 ? -5.086 -19.781 -19.984 1 85.5 191 ASP B N 1
ATOM 3354 C CA . ASP B 1 191 ? -4.391 -18.625 -20.547 1 85.5 191 ASP B CA 1
ATOM 3355 C C . ASP B 1 191 ? -5.359 -17.469 -20.812 1 85.5 191 ASP B C 1
ATOM 3357 O O . ASP B 1 191 ? -4.973 -16.312 -20.75 1 85.5 191 ASP B O 1
ATOM 3361 N N . ASP B 1 192 ? -6.582 -17.766 -21.125 1 87.94 192 ASP B N 1
ATOM 3362 C CA . ASP B 1 192 ? -7.566 -16.75 -21.469 1 87.94 192 ASP B CA 1
ATOM 3363 C C . ASP B 1 192 ? -8.352 -16.312 -20.234 1 87.94 192 ASP B C 1
ATOM 3365 O O . ASP B 1 192 ? -9.367 -15.625 -20.344 1 87.94 192 ASP B O 1
ATOM 3369 N N . SER B 1 193 ? -7.977 -16.797 -19.078 1 90.81 193 SER B N 1
ATOM 3370 C CA . SER B 1 193 ? -8.617 -16.453 -17.812 1 90.81 193 SER B CA 1
ATOM 3371 C C . SER B 1 193 ? -8.297 -15.016 -17.406 1 90.81 193 SER B C 1
ATOM 3373 O O . SER B 1 193 ? -7.254 -14.477 -17.797 1 90.81 193 SER B O 1
ATOM 3375 N N . ASP B 1 194 ? -9.297 -14.516 -16.688 1 86.69 194 ASP B N 1
ATOM 3376 C CA . ASP B 1 194 ? -9.031 -13.258 -15.992 1 86.69 194 ASP B CA 1
ATOM 3377 C C . ASP B 1 194 ? -8.125 -13.477 -14.781 1 86.69 194 ASP B C 1
ATOM 3379 O O . ASP B 1 194 ? -8.375 -14.359 -13.961 1 86.69 194 ASP B O 1
ATOM 3383 N N . ASN B 1 195 ? -6.848 -13.156 -14.891 1 94.94 195 ASN B N 1
ATOM 3384 C CA . ASN B 1 195 ? -5.898 -13.18 -13.789 1 94.94 195 ASN B CA 1
ATOM 338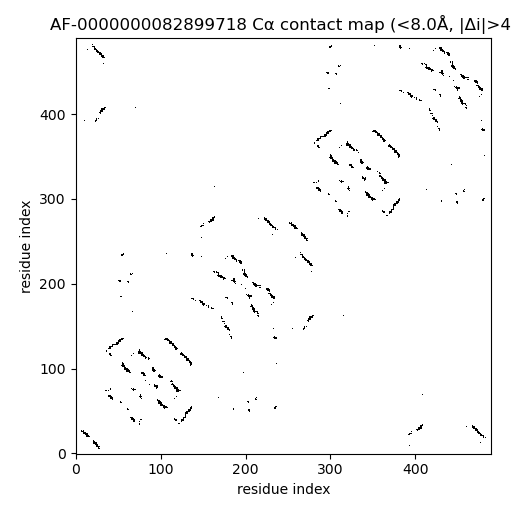5 C C . ASN B 1 195 ? -5.117 -11.867 -13.695 1 94.94 195 ASN B C 1
ATOM 3387 O O . ASN B 1 195 ? -3.994 -11.773 -14.188 1 94.94 195 ASN B O 1
ATOM 3391 N N . PRO B 1 196 ? -5.797 -10.953 -13.008 1 94.81 196 PRO B N 1
ATOM 3392 C CA . PRO B 1 196 ? -5.184 -9.625 -12.984 1 94.81 196 PRO B CA 1
ATOM 3393 C C . PRO B 1 196 ? -3.758 -9.648 -12.438 1 94.81 196 PRO B C 1
ATOM 3395 O O . PRO B 1 196 ? -3.525 -10.133 -11.328 1 94.81 196 PRO B O 1
ATOM 3398 N N . ASN B 1 197 ? -2.896 -9.172 -13.266 1 92.44 197 ASN B N 1
ATOM 3399 C CA . ASN B 1 197 ? -1.479 -9.062 -12.938 1 92.44 197 ASN B CA 1
ATOM 3400 C C . ASN B 1 197 ? -0.899 -10.406 -12.5 1 92.44 197 ASN B C 1
ATOM 3402 O O . ASN B 1 197 ? 0.011 -10.453 -11.672 1 92.44 197 ASN B O 1
ATOM 3406 N N . GLU B 1 198 ? -1.536 -11.508 -12.883 1 94.38 198 GLU B N 1
ATOM 3407 C CA . GLU B 1 198 ? -1.074 -12.859 -12.57 1 94.38 198 GLU B CA 1
ATOM 3408 C C . GLU B 1 198 ? -0.96 -13.07 -11.062 1 94.38 198 GLU B C 1
ATOM 3410 O O . GLU B 1 198 ? 0.026 -13.633 -10.586 1 94.38 198 GLU B O 1
ATOM 3415 N N . THR B 1 199 ? -1.916 -12.602 -10.383 1 95.5 199 THR B N 1
ATOM 3416 C CA . THR B 1 199 ? -1.922 -12.586 -8.922 1 95.5 199 THR B CA 1
ATOM 3417 C C . THR B 1 199 ? -2.121 -13.992 -8.367 1 95.5 199 THR B C 1
ATOM 3419 O O . THR B 1 199 ? -1.594 -14.32 -7.305 1 95.5 199 THR B O 1
ATOM 3422 N N . PHE B 1 200 ? -2.805 -14.797 -9.125 1 96.38 200 PHE B N 1
ATOM 3423 C CA . PHE B 1 200 ? -3.129 -16.125 -8.625 1 96.38 200 PHE B CA 1
ATOM 3424 C C . PHE B 1 200 ? -2.352 -17.188 -9.391 1 96.38 200 PHE B C 1
ATOM 3426 O O . PHE B 1 200 ? -2.035 -17.016 -10.57 1 96.38 200 PHE B O 1
ATOM 3433 N N . ALA B 1 201 ? -2.09 -18.234 -8.672 1 95.06 201 ALA B N 1
ATOM 3434 C CA . ALA B 1 201 ? -1.402 -19.375 -9.281 1 95.06 201 ALA B CA 1
ATOM 3435 C C . ALA B 1 201 ? -1.758 -20.672 -8.562 1 95.06 201 ALA B C 1
ATOM 3437 O O . ALA B 1 201 ? -2.119 -20.672 -7.383 1 95.06 201 ALA B O 1
ATOM 3438 N N . PHE B 1 202 ? -1.637 -21.766 -9.312 1 95.25 202 PHE B N 1
ATOM 3439 C CA . PHE B 1 202 ? -1.765 -23.078 -8.688 1 95.25 202 PHE B CA 1
ATOM 3440 C C . PHE B 1 202 ? -0.393 -23.656 -8.367 1 95.25 202 PHE B C 1
ATOM 3442 O O . PHE B 1 202 ? 0.551 -23.5 -9.141 1 95.25 202 PHE B O 1
ATOM 3449 N N . LYS B 1 203 ? -0.386 -24.344 -7.246 1 90.31 203 LYS B N 1
ATOM 3450 C CA . LYS B 1 203 ? 0.591 -25.438 -7.203 1 90.31 203 LYS B CA 1
ATOM 3451 C C . LYS B 1 203 ? 0.189 -26.578 -8.133 1 90.31 203 LYS B C 1
ATOM 3453 O O . LYS B 1 203 ? -0.834 -27.219 -7.922 1 90.31 203 LYS B O 1
ATOM 3458 N N . THR B 1 204 ? 0.886 -26.812 -9.062 1 88.06 204 THR B N 1
ATOM 3459 C CA . THR B 1 204 ? 0.486 -27.562 -10.242 1 88.06 204 THR B CA 1
ATOM 3460 C C . THR B 1 204 ? -0.042 -28.953 -9.844 1 88.06 204 THR B C 1
ATOM 3462 O O . THR B 1 204 ? -1.016 -29.438 -10.422 1 88.06 204 THR B O 1
ATOM 3465 N N . ALA B 1 205 ? 0.46 -29.594 -8.781 1 89.38 205 ALA B N 1
ATOM 3466 C CA . ALA B 1 205 ? 0.14 -30.984 -8.508 1 89.38 205 ALA B CA 1
ATOM 3467 C C . ALA B 1 205 ? -0.899 -31.094 -7.395 1 89.38 205 ALA B C 1
ATOM 3469 O O . ALA B 1 205 ? -1.364 -32.188 -7.082 1 89.38 205 ALA B O 1
ATOM 3470 N N . THR B 1 206 ? -1.331 -30.094 -6.633 1 88.75 206 THR B N 1
ATOM 3471 C CA . THR B 1 206 ? -2.113 -30.266 -5.414 1 88.75 206 THR B CA 1
ATOM 3472 C C . THR B 1 206 ? -3.453 -29.547 -5.523 1 88.75 206 THR B C 1
ATOM 3474 O O . THR B 1 206 ? -4.324 -29.719 -4.668 1 88.75 206 THR B O 1
ATOM 3477 N N . GLY B 1 207 ? -3.682 -28.688 -6.52 1 94.38 207 GLY B N 1
ATOM 3478 C CA . GLY B 1 207 ? -4.906 -27.906 -6.648 1 94.38 207 GLY B CA 1
ATOM 3479 C C . GLY B 1 207 ? -4.938 -26.688 -5.746 1 94.38 207 GLY B C 1
ATOM 3480 O O . GLY B 1 207 ? -5.941 -25.969 -5.691 1 94.38 207 GLY B O 1
ATOM 3481 N N . GLU B 1 208 ? -3.916 -26.531 -4.938 1 96.19 208 GLU B N 1
ATOM 3482 C CA . GLU B 1 208 ? -3.826 -25.344 -4.086 1 96.19 208 GLU B CA 1
ATOM 3483 C C . GLU B 1 208 ? -3.717 -24.078 -4.922 1 96.19 208 GLU B C 1
ATOM 3485 O O . GLU B 1 208 ? -2.75 -23.891 -5.664 1 96.19 208 GLU B O 1
ATOM 3490 N N . LEU B 1 209 ? -4.773 -23.297 -4.777 1 96.94 209 LEU B N 1
ATOM 3491 C CA . LEU B 1 209 ? -4.73 -21.969 -5.359 1 96.94 209 LEU B CA 1
ATOM 3492 C C . LEU B 1 209 ? -4.055 -20.984 -4.406 1 96.94 209 LEU B C 1
ATOM 3494 O O . LEU B 1 209 ? -4.5 -20.797 -3.271 1 96.94 209 LEU B O 1
ATOM 3498 N N . ILE B 1 210 ? -3.025 -20.344 -4.863 1 96.12 210 ILE B N 1
ATOM 3499 C CA . ILE B 1 210 ? -2.207 -19.516 -3.988 1 96.12 210 ILE B CA 1
ATOM 3500 C C . ILE B 1 210 ? -2.242 -18.062 -4.469 1 96.12 210 ILE B C 1
ATOM 3502 O O . ILE B 1 210 ? -2.441 -17.812 -5.656 1 96.12 210 ILE B O 1
ATOM 3506 N N . LEU B 1 211 ? -2.104 -17.188 -3.504 1 95.69 211 LEU B N 1
ATOM 3507 C CA . LEU B 1 211 ? -1.846 -15.789 -3.822 1 95.69 211 LEU B CA 1
ATOM 3508 C C . LEU B 1 211 ? -0.378 -15.57 -4.176 1 95.69 211 LEU B C 1
ATOM 3510 O O . LEU B 1 211 ? 0.458 -15.383 -3.291 1 95.69 211 LEU B O 1
ATOM 3514 N N . ALA B 1 212 ? -0.061 -15.469 -5.453 1 93.75 212 ALA B N 1
ATOM 3515 C CA . ALA B 1 212 ? 1.322 -15.438 -5.922 1 93.75 212 ALA B CA 1
ATOM 3516 C C . ALA B 1 212 ? 1.867 -14.008 -5.926 1 93.75 212 ALA B C 1
ATOM 3518 O O . ALA B 1 212 ? 3.082 -13.805 -5.977 1 93.75 212 ALA B O 1
ATOM 3519 N N . ARG B 1 213 ? 0.992 -13.047 -5.941 1 92.94 213 ARG B N 1
ATOM 3520 C CA . ARG B 1 213 ? 1.331 -11.625 -5.855 1 92.94 213 ARG B CA 1
ATOM 3521 C C . ARG B 1 213 ? 0.344 -10.883 -4.965 1 92.94 213 ARG B C 1
ATOM 3523 O O . ARG B 1 213 ? -0.708 -11.422 -4.609 1 92.94 213 ARG B O 1
ATOM 3530 N N . SER B 1 214 ? 0.748 -9.742 -4.629 1 90.19 214 SER B N 1
ATOM 3531 C CA . SER B 1 214 ? -0.042 -8.977 -3.67 1 90.19 214 SER B CA 1
ATOM 3532 C C . SER B 1 214 ? -1.414 -8.625 -4.238 1 90.19 214 SER B C 1
ATOM 3534 O O . SER B 1 214 ? -1.536 -8.289 -5.418 1 90.19 214 SER B O 1
ATOM 3536 N N . VAL B 1 215 ? -2.406 -8.633 -3.352 1 90.31 215 VAL B N 1
ATOM 3537 C CA . VAL B 1 215 ? -3.768 -8.273 -3.727 1 90.31 215 VAL B CA 1
ATOM 3538 C C . VAL B 1 215 ? -3.809 -6.812 -4.172 1 90.31 215 VAL B C 1
ATOM 3540 O O . VAL B 1 215 ? -4.641 -6.434 -5.004 1 90.31 215 VAL B O 1
ATOM 3543 N N . SER B 1 216 ? -2.877 -6.031 -3.742 1 83.38 216 SER B N 1
ATOM 3544 C CA . SER B 1 216 ? -2.818 -4.609 -4.066 1 83.38 216 SER B CA 1
ATOM 3545 C C . SER B 1 216 ? -2.557 -4.391 -5.551 1 83.38 216 SER B C 1
ATOM 3547 O O . SER B 1 216 ? -2.756 -3.289 -6.066 1 83.38 216 SER B O 1
ATOM 3549 N N . LEU B 1 217 ? -2.158 -5.402 -6.211 1 88.06 217 LEU B N 1
ATOM 3550 C CA . LEU B 1 217 ? -1.865 -5.281 -7.633 1 88.06 217 LEU B CA 1
ATOM 3551 C C . LEU B 1 217 ? -3.119 -5.523 -8.469 1 88.06 217 LEU B C 1
ATOM 3553 O O . LEU B 1 217 ? -3.092 -5.379 -9.695 1 88.06 217 LEU B O 1
ATOM 3557 N N . ILE B 1 218 ? -4.152 -5.949 -7.77 1 89.69 218 ILE B N 1
ATOM 3558 C CA . ILE B 1 218 ? -5.453 -6.055 -8.422 1 89.69 218 ILE B CA 1
ATOM 3559 C C . ILE B 1 218 ? -6.125 -4.688 -8.461 1 89.69 218 ILE B C 1
ATOM 3561 O O . ILE B 1 218 ? -6.133 -3.959 -7.465 1 89.69 218 ILE B O 1
ATOM 3565 N N . ASP B 1 219 ? -6.672 -4.371 -9.609 1 85.31 219 ASP B N 1
ATOM 3566 C CA . ASP B 1 219 ? -7.426 -3.125 -9.727 1 85.31 219 ASP B CA 1
ATOM 3567 C C . ASP B 1 219 ? -8.453 -3 -8.602 1 85.31 219 ASP B C 1
ATOM 3569 O O . ASP B 1 219 ? -9.305 -3.873 -8.438 1 85.31 219 ASP B O 1
ATOM 3573 N N . PRO B 1 220 ? -8.359 -1.955 -7.863 1 78.06 220 PRO B N 1
ATOM 3574 C CA . PRO B 1 220 ? -9.273 -1.788 -6.734 1 78.06 220 PRO B CA 1
ATOM 3575 C C . PRO B 1 220 ? -10.734 -1.725 -7.168 1 78.06 220 PRO B C 1
ATOM 3577 O O . PRO B 1 220 ? -11.641 -1.926 -6.348 1 78.06 220 PRO B O 1
ATOM 3580 N N . ALA B 1 221 ? -10.992 -1.458 -8.383 1 79.25 221 ALA B N 1
ATOM 3581 C CA . ALA B 1 221 ? -12.359 -1.401 -8.891 1 79.25 221 ALA B CA 1
ATOM 3582 C C . ALA B 1 221 ? -12.945 -2.803 -9.047 1 79.25 221 ALA B C 1
ATOM 3584 O O . ALA B 1 221 ? -14.164 -2.963 -9.18 1 79.25 221 ALA B O 1
ATOM 3585 N N . LEU B 1 222 ? -12.078 -3.783 -9.008 1 86.31 222 LEU B N 1
ATOM 3586 C CA . LEU B 1 222 ? -12.531 -5.16 -9.164 1 86.31 222 LEU B CA 1
ATOM 3587 C C . LEU B 1 222 ? -12.922 -5.762 -7.816 1 86.31 222 LEU B C 1
ATOM 3589 O O . LEU B 1 222 ? -12.102 -5.828 -6.898 1 86.31 222 LEU B O 1
ATOM 3593 N N . SER B 1 223 ? -14.156 -6.137 -7.684 1 86.94 223 SER B N 1
ATOM 3594 C CA . SER B 1 223 ? -14.609 -6.758 -6.445 1 86.94 223 SER B CA 1
ATOM 3595 C C . SER B 1 223 ? -14.508 -8.281 -6.523 1 86.94 223 SER B C 1
ATOM 3597 O O . SER B 1 223 ? -14.609 -8.969 -5.504 1 86.94 223 SER B O 1
ATOM 3599 N N . GLU B 1 224 ? -14.336 -8.742 -7.734 1 91.81 224 GLU B N 1
ATOM 3600 C CA . GLU B 1 224 ? -14.203 -10.188 -7.926 1 91.81 224 GLU B CA 1
ATOM 3601 C C . GLU B 1 224 ? -13.312 -10.5 -9.117 1 91.81 224 GLU B C 1
ATOM 3603 O O . GLU B 1 224 ? -13.18 -9.688 -10.039 1 91.81 224 GLU B O 1
ATOM 3608 N N . VAL B 1 225 ? -12.703 -11.578 -9.07 1 94.75 225 VAL B N 1
ATOM 3609 C CA . VAL B 1 225 ? -11.906 -12.133 -10.156 1 94.75 225 VAL B CA 1
ATOM 3610 C C . VAL B 1 225 ? -12.438 -13.516 -10.539 1 94.75 225 VAL B C 1
ATOM 3612 O O . VAL B 1 225 ? -12.625 -14.375 -9.68 1 94.75 225 VAL B O 1
ATOM 3615 N N . THR B 1 226 ? -12.711 -13.68 -11.789 1 95.06 226 THR B N 1
ATOM 3616 C CA . THR B 1 226 ? -13.164 -14.977 -12.297 1 95.06 226 THR B CA 1
ATOM 3617 C C . THR B 1 226 ? -12.008 -15.734 -12.953 1 95.06 226 THR B C 1
ATOM 3619 O O . THR B 1 226 ? -11.477 -15.297 -13.977 1 95.06 226 THR B O 1
ATOM 3622 N N . LEU B 1 227 ? -11.695 -16.812 -12.328 1 95.81 227 LEU B N 1
ATOM 3623 C CA . LEU B 1 227 ? -10.594 -17.609 -12.844 1 95.81 227 LEU B CA 1
ATOM 3624 C C . LEU B 1 227 ? -11.117 -18.859 -13.562 1 95.81 227 LEU B C 1
ATOM 3626 O O . LEU B 1 227 ? -11.953 -19.578 -13.023 1 95.81 227 LEU B O 1
ATOM 3630 N N . LYS B 1 228 ? -10.641 -19.047 -14.758 1 94.25 228 LYS B N 1
ATOM 3631 C CA . LYS B 1 228 ? -10.875 -20.312 -15.461 1 94.25 228 LYS B CA 1
ATOM 3632 C C . LYS B 1 228 ? -9.805 -21.344 -15.109 1 94.25 228 LYS B C 1
ATOM 3634 O O . LYS B 1 228 ? -8.625 -21.156 -15.43 1 94.25 228 LYS B O 1
ATOM 3639 N N . VAL B 1 229 ? -10.242 -22.391 -14.516 1 94.5 229 VAL B N 1
ATOM 3640 C CA . VAL B 1 229 ? -9.328 -23.422 -14.031 1 94.5 229 VAL B CA 1
ATOM 3641 C C . VAL B 1 229 ? -9.367 -24.625 -14.961 1 94.5 229 VAL B C 1
ATOM 3643 O O . VAL B 1 229 ? -10.445 -25.062 -15.367 1 94.5 229 VAL B O 1
ATOM 3646 N N . VAL B 1 230 ? -8.211 -25.109 -15.25 1 92.12 230 VAL B N 1
ATOM 3647 C CA . VAL B 1 230 ? -8.07 -26.297 -16.078 1 92.12 230 VAL B CA 1
ATOM 3648 C C . VAL B 1 230 ? -7.348 -27.391 -15.281 1 92.12 230 VAL B C 1
ATOM 3650 O O . VAL B 1 230 ? -6.316 -27.125 -14.656 1 92.12 230 VAL B O 1
ATOM 3653 N N . VAL B 1 231 ? -7.965 -28.516 -15.219 1 93 231 VAL B N 1
ATOM 3654 C CA . VAL B 1 231 ? -7.312 -29.688 -14.648 1 93 231 VAL B CA 1
ATOM 3655 C C . VAL B 1 231 ? -7.102 -30.734 -15.727 1 93 231 VAL B C 1
ATOM 3657 O O . VAL B 1 231 ? -8.055 -31.172 -16.375 1 93 231 VAL B O 1
ATOM 3660 N N . SER B 1 232 ? -5.859 -31.109 -15.883 1 90.5 232 SER B N 1
ATOM 3661 C CA . SER B 1 232 ? -5.512 -32.094 -16.891 1 90.5 232 SER B CA 1
ATOM 3662 C C . SER B 1 232 ? -4.902 -33.344 -16.25 1 90.5 232 SER B C 1
ATOM 3664 O O . SER B 1 232 ? -4.289 -33.25 -15.188 1 90.5 232 SER B O 1
ATOM 3666 N N . GLU B 1 233 ? -5.191 -34.438 -16.891 1 88.62 233 GLU B N 1
ATOM 3667 C CA . GLU B 1 233 ? -4.539 -35.688 -16.453 1 88.62 233 GLU B CA 1
ATOM 3668 C C . GLU B 1 233 ? -3.166 -35.844 -17.109 1 88.62 233 GLU B C 1
ATOM 3670 O O . GLU B 1 233 ? -2.836 -35.125 -18.047 1 88.62 233 GLU B O 1
ATOM 3675 N N . ALA B 1 234 ? -2.369 -36.688 -16.516 1 85.5 234 ALA B N 1
ATOM 3676 C CA . ALA B 1 234 ? -1.065 -37 -17.094 1 85.5 234 ALA B CA 1
ATOM 3677 C C . ALA B 1 234 ? -1.214 -37.594 -18.484 1 85.5 234 ALA B C 1
ATOM 3679 O O . ALA B 1 234 ? -2.133 -38.375 -18.734 1 85.5 234 ALA B O 1
ATOM 3680 N N . ALA B 1 235 ? -0.403 -37.219 -19.375 1 77.38 235 ALA B N 1
ATOM 3681 C CA . ALA B 1 235 ? -0.437 -37.688 -20.766 1 77.38 235 ALA B CA 1
ATOM 3682 C C . ALA B 1 235 ? 0.198 -39.062 -20.891 1 77.38 235 ALA B C 1
ATOM 3684 O O . ALA B 1 235 ? 1.164 -39.375 -20.188 1 77.38 235 ALA B O 1
ATOM 3685 N N . ALA B 1 236 ? -0.417 -39.906 -21.766 1 67.94 236 ALA B N 1
ATOM 3686 C CA . ALA B 1 236 ? 0.133 -41.219 -22.078 1 67.94 236 ALA B CA 1
ATOM 3687 C C . ALA B 1 236 ? 1.404 -41.094 -22.906 1 67.94 236 ALA B C 1
ATOM 3689 O O . ALA B 1 236 ? 1.603 -40.094 -23.609 1 67.94 236 ALA B O 1
ATOM 3690 N N . SER B 1 237 ? 2.414 -42.031 -22.641 1 62.69 237 SER B N 1
ATOM 3691 C CA . SER B 1 237 ? 3.65 -42.062 -23.422 1 62.69 237 SER B CA 1
ATOM 3692 C C . SER B 1 237 ? 3.377 -42.375 -24.891 1 62.69 237 SER B C 1
ATOM 3694 O O . SER B 1 237 ? 2.381 -43.031 -25.203 1 62.69 237 SER B O 1
ATOM 3696 N N . LYS B 1 238 ? 3.854 -41.781 -25.984 1 55.53 238 LYS B N 1
ATOM 3697 C CA . LYS B 1 238 ? 3.791 -42.25 -27.375 1 55.53 238 LYS B CA 1
ATOM 3698 C C . LYS B 1 238 ? 4.332 -43.656 -27.531 1 55.53 238 LYS B C 1
ATOM 3700 O O . LYS B 1 238 ? 5.523 -43.906 -27.312 1 55.53 238 LYS B O 1
ATOM 3705 N N . VAL B 1 239 ? 3.703 -44.656 -26.953 1 45.84 239 VAL B N 1
ATOM 3706 C CA . VAL B 1 239 ? 4.285 -45.938 -27.391 1 45.84 239 VAL B CA 1
ATOM 3707 C C . VAL B 1 239 ? 4.113 -46.094 -28.891 1 45.84 239 VAL B C 1
ATOM 3709 O O . VAL B 1 239 ? 2.994 -46.031 -29.406 1 45.84 239 VAL B O 1
ATOM 3712 N N . ARG B 1 240 ? 5.062 -45.688 -29.719 1 41.91 240 ARG B N 1
ATOM 3713 C CA . ARG B 1 240 ? 5.125 -46.219 -31.078 1 41.91 240 ARG B CA 1
ATOM 3714 C C . ARG B 1 240 ? 4.871 -47.719 -31.125 1 41.91 240 ARG B C 1
ATOM 3716 O O . ARG B 1 240 ? 5.594 -48.5 -30.484 1 41.91 240 ARG B O 1
ATOM 3723 N N . ARG B 1 241 ? 3.605 -48.188 -31.344 1 41.91 241 ARG B N 1
ATOM 3724 C CA . ARG B 1 241 ? 3.426 -49.562 -31.812 1 41.91 241 ARG B CA 1
ATOM 3725 C C . ARG B 1 241 ? 4.273 -49.812 -33.062 1 41.91 241 ARG B C 1
ATOM 3727 O O . ARG B 1 241 ? 4.031 -49.25 -34.125 1 41.91 241 ARG B O 1
ATOM 3734 N N . VAL B 1 242 ? 5.559 -49.906 -32.844 1 37.62 242 VAL B N 1
ATOM 3735 C CA . VAL B 1 242 ? 6.234 -50.594 -33.938 1 37.62 242 VAL B CA 1
ATOM 3736 C C . VAL B 1 242 ? 5.57 -51.938 -34.219 1 37.62 242 VAL B C 1
ATOM 3738 O O . VAL B 1 242 ? 5.633 -52.844 -33.375 1 37.62 242 VAL B O 1
ATOM 3741 N N . THR B 1 243 ? 4.43 -51.875 -34.688 1 35.34 243 THR B N 1
ATOM 3742 C CA . THR B 1 243 ? 4.031 -53.125 -35.281 1 35.34 243 THR B CA 1
ATOM 3743 C C . THR B 1 243 ? 5.117 -53.656 -36.219 1 35.34 243 THR B C 1
ATOM 3745 O O . THR B 1 243 ? 5.527 -52.969 -37.156 1 35.34 243 THR B O 1
ATOM 3748 N N . SER B 1 244 ? 6.062 -54.438 -35.656 1 34.66 244 SER B N 1
ATOM 3749 C CA . SER B 1 244 ? 6.844 -55.312 -36.531 1 34.66 244 SER B CA 1
ATOM 3750 C C . SER B 1 244 ? 5.969 -55.938 -37.594 1 34.66 244 SER B C 1
ATOM 3752 O O . SER B 1 244 ? 5.027 -56.656 -37.281 1 34.66 244 SER B O 1
ATOM 3754 N N . GLN B 1 245 ? 5.504 -55.219 -38.656 1 29.66 245 GLN B N 1
ATOM 3755 C CA . GLN B 1 245 ? 5.289 -56.062 -39.812 1 29.66 245 GLN B CA 1
ATOM 3756 C C . GLN B 1 245 ? 6.602 -56.656 -40.312 1 29.66 245 GLN B C 1
ATOM 3758 O O . GLN B 1 245 ? 7.645 -56 -40.25 1 29.66 245 GLN B O 1
#

Secondary structure (DSSP, 8-state):
----------EEE---SSSS--EEEEEEEEEEEE-------EES-SSPEEEEEESS--EEEEE--EE--SPSSTTT-EEEEEESS---TTEEE-TT-EEEESSPPPTT-EEEEEEEEEE-SSS--EEEEEEEEEEE------SS-PPPPEEE-GGGTSEEEEETTSPTT-EEEE-EEE-TT---EEEEE-TTS--GGG-EEE-TTT-EEEE-S-GGGS-TT-SEEEEEEEEEEPPPP--------/------------B---SSSS--BEEEEEEEEEEE-------EES-SSPEEEEEESS--EEEEE--EE--SPSSGGG--EEEEES----TTEEE-TT-EEEESSPPPTT-EEEEEEEEE--SSS--EEEEEEEEEEE------SS-PPPPEE--GGGTSEEEEETTSPTT-EEEE--EE-TT---EEEEE-TTS--GGG-EEE-TTT-EEEE-S-GGGS-TT-SEEEEEEEEEEPPPP--------

Sequence (490 aa):
MARRLPFDEPVKVCDRASGRTPLCAEAVVVVDVLDKNDNKPLFNTTSNLHVHVPANRVGLLTRIFANDADADGPNSDIEYSFIGPLFDDKLRIDSYGRISTVEALKPGSQIHVTVLAQDHGEPRLNNSVTLILEALGRSRKTSAANKPPKFVEKDAWKELYVSDSDPVGVIVGIVRAEDPDNDPLWYSIADDSDNPNETFAFKTATGELILARSVSLIDPALSEVTLKVVVSEAAASKVRRVTSQMARRLPFDEPVKVCDRASGRTPLCAEAVVVVDVLDKNDNKPLFNTTSNLHVHVPANRVGLLTRIFANDADADGPNSDIEYSFIGPLFDDKLRIDSYGRISTVEALKPGSQIHVTVLAQDHGEPRLNNSVTLILEALGRSRKTSAANKPPKFVEKDAWKELYVSDSDPVGVIVGIVRAEDPDNDPLWYSIADDSDNPNETFAFKTATGELILARSVSLIDPALSEVTLKVVVSEAAASKVRRVTSQ

InterPro domains:
  IPR002126 Cadherin-like [PF00028] (52-132)
  IPR002126 Cadherin-like [PS50268] (7-43)
  IPR002126 Cadherin-like [PS50268] (61-151)
  IPR015919 Cadherin-like superfamily [SSF49313] (31-134)
  IPR015919 Cadherin-like superfamily [SSF49313] (148-231)
  IPR020894 Cadherin conserved site [PS00232] (31-41)

Nearest PDB structures (foldseek):
  5uz8-assembly1_A  TM=4.550E-01  e=1.791E-09  Mus musculus
  5vt8-assembly5_B-2  TM=4.355E-01  e=1.887E-09  Mus musculus
  5vt8-assembly5_D  TM=4.233E-01  e=1.309E-09  Mus musculus
  5vt8-assembly6_C-3  TM=4.300E-01  e=4.585E-09  Mus musculus
  5vt8-assembly6_A  TM=4.164E-01  e=5.090E-09  Mus musculus

Radius of gyration: 32.21 Å; Cα contacts (8 Å, |Δi|>4): 1222; chains: 2; bounding box: 50×120×65 Å

Foldseek 3Di:
DPPPPPQPKPFDQPDPPDPPGDGDIDGDDDDDDDQDLPWAWAFPDDAEAEAEFFFPDWFWTFFGFTATPGPPDQSGQKAKDWDDPFDDPQWDAGRRRTITGNDGHHAQDKGKIKMKIWGRGVVIHIDIHIYIYHHHAWDPDDDDDFDWKDWDPCVQPVDWDDDQVDGFFDFRGATDIDGPRRFFKFKFWDPPFFQQVVQWTDSGRGRGITRRDGPVSDDPVDPDGDTDMDMGGHYHDPPPPPPPD/DPPPPPQPKPQDQDDPPDPPGDGDIDTDDDDDDDQDLPWAWAFPDDAEAEAEFFFPDWFWTFFGFTATPGPPDQSTQKAKDWDDPQVPPQWDAGRRRTITGNDGHHAQDKDKIKMKIWGRGVVIHIDIHIYIYHHHAWDPDDDDDFDWKDWDPCVQPVDWDDDQVDGFFDFRGATDIDGPRRFFKFKFWDPPFFQQVVQWTDSGRGRGITRRDGPVSDDPVDPDGDTDMDMGGHYHDPPPPPPPD

Solvent-accessible surface area (backbone atoms only — not comparable to full-atom values): 26425 Å² total; per-residue (Å²): 129,79,77,71,66,78,66,77,56,60,77,42,81,61,48,72,75,63,83,77,44,33,36,16,25,39,43,58,31,35,34,32,44,44,77,74,41,83,37,45,34,37,54,95,57,92,54,75,41,78,42,63,26,61,7,60,44,64,39,83,44,42,60,49,63,54,46,32,81,34,62,90,50,47,30,31,39,59,38,41,40,79,45,77,97,40,67,56,89,36,59,45,63,40,65,76,26,37,30,27,27,78,50,53,39,54,61,72,39,72,45,69,41,32,42,34,34,30,26,58,24,76,62,63,32,59,34,72,45,43,36,38,40,33,19,40,38,36,59,89,67,76,94,64,82,86,58,50,38,41,80,42,70,52,86,72,33,36,60,34,62,45,34,72,81,49,58,60,67,40,73,54,41,58,50,46,65,46,36,86,75,64,35,50,53,37,33,40,68,41,88,87,33,58,48,62,83,56,21,60,42,35,44,23,63,71,26,35,30,26,27,48,34,53,51,79,64,37,62,82,86,49,54,58,43,55,32,34,34,34,37,30,37,29,16,62,76,84,72,75,77,72,67,84,119,129,79,78,73,67,77,66,76,53,59,76,43,82,60,50,74,74,62,85,77,44,34,39,16,24,40,40,56,30,36,35,33,45,44,80,74,41,84,36,43,33,38,55,95,57,92,54,76,40,77,41,64,26,61,6,59,42,65,38,80,44,42,60,49,63,55,46,34,83,34,63,90,49,48,31,34,39,58,40,40,42,80,44,72,85,68,76,57,89,39,58,44,63,39,65,75,26,39,31,26,27,78,50,55,39,54,61,73,39,72,45,74,45,32,39,34,34,30,26,58,25,77,62,64,31,57,34,70,46,43,35,38,40,35,20,39,38,36,60,90,66,75,95,63,82,86,58,51,39,40,79,41,70,52,86,72,32,37,62,36,60,44,35,72,82,49,59,59,67,40,73,53,42,59,51,47,66,47,35,86,76,65,36,51,55,38,35,40,69,41,89,88,34,57,48,60,83,57,22,60,42,35,44,24,63,71,27,35,29,26,27,49,34,53,51,79,64,36,63,82,86,48,55,56,43,53,33,33,34,35,36,30,37,29,16,62,74,85,71,75,78,72,68,82,122

Organism: Panagrellus redivivus (NCBI:txid6233)

pLDDT: mean 83.7, std 16.77, range [27.56, 97.38]